Protein 1WTY (pdb70)

Secondary structure (DSSP, 8-state):
--HHHHHHHHHHHHSSPP-HHHHHHHHHHHHHHHHHHHHHHHHHHHHHT---SSHHHHHHHHHHHTSS---HHHH--HHHHHGGGTTSHHHHHHHHTTHHHHHHHHHHHHHHHT-/-HHHHHHHHHHHHHSPP-HHHHHHHHHHHHHHHHHHHHHHHHHHHHTT----SHHHHHHHHHHTTSS---GGGT--HHHHHGGGTTSHHHHHHHHTTHHHHHHHHHHHHHHT-/--HHHHHHHHHHHHHSPP-HHHHHHHHHHHHHHHHHHHHHHHHHHHTTT----SHHHHHHHHHHTTSS---GGGT--HHHHHGGGTTSHHHHHHHHHHHHHHHHHHHHHHHHH-/-HHHHHHHHHHHHHSPP-HHHHHHHHHHHHHHHHHHHHHHHHHHTTTT---SSHHHHHHHHHHTTSS---GGGT--HHHHHGGGTTSHHHHHHHHTTHHHHHHHHHHHHHHH-

Sequence (455 aa):
ASLARAVERLKAALERPKDEFIRDSAIQRFEFTFELAWKTLKTFLELQGLEARSPRAAIRGAFQVGLLPEDPFWLELELRNLTNHTYDEALAERIYAELPKALERFQELLRRLEESLARAVERLKAALERPKDEFIRDSAIQRFEFTFELAWKTLKTFLELQGLEARSPRAAIRGAFQVGLLPEDPFWLELELRNLTNHTYDEALAERIYAELPKALERFQELLRRLEASLARAVERLKAALERPKDEFIRDSAIQRFEFTFELAWKTLKTFLELQGLEARSPRAAIRGAFQVGLLPEDPFWLELELRNLTNHTYDEALAERIYAELPKALERFQELLRRLESLARAVERLKAALERPKDEFIRDSAIQRFEFTFELAWKTLKTFLELQGLEARSPRAAIRGAFQVGLLPEDPFWLELELRNLTNHTYDEALAERIYAELPKALERFQELLRRLE

B-factor: mean 41.4, std 10.3, range [21.18, 83.62]

Structure (mmCIF, N/CA/C/O backbone):
data_1WTY
#
_entry.id   1WTY
#
_cell.length_a   44.320
_cell.length_b   116.250
_cell.length_c   123.260
_cell.angle_alpha   90.00
_cell.angle_beta   90.00
_cell.angle_gamma   90.00
#
_symmetry.space_group_name_H-M   'P 21 21 21'
#
loop_
_entity.id
_entity.type
_entity.pdbx_description
1 polymer 'hypothetical protein TTHA0048'
2 water water
#
loop_
_atom_site.group_PDB
_atom_site.id
_atom_site.type_symbol
_atom_site.label_atom_id
_atom_site.label_alt_id
_atom_site.label_comp_id
_atom_site.label_asym_id
_atom_site.label_entity_id
_atom_site.label_seq_id
_atom_site.pdbx_PDB_ins_code
_atom_site.Cartn_x
_atom_site.Cartn_y
_atom_site.Cartn_z
_atom_site.occupancy
_atom_site.B_iso_or_equiv
_atom_site.auth_seq_id
_atom_site.auth_comp_id
_atom_site.auth_asym_id
_atom_site.auth_atom_id
_atom_site.pdbx_PDB_model_num
ATOM 1 N N . ALA A 1 2 ? 32.037 58.382 78.371 1.00 43.65 2 ALA A N 1
ATOM 2 C CA . ALA A 1 2 ? 32.654 57.485 79.389 1.00 43.76 2 ALA A CA 1
ATOM 3 C C . ALA A 1 2 ? 34.091 57.911 79.664 1.00 41.86 2 ALA A C 1
ATOM 4 O O . ALA A 1 2 ? 34.751 58.488 78.801 1.00 42.86 2 ALA A O 1
ATOM 6 N N . SER A 1 3 ? 34.569 57.623 80.868 1.00 39.20 3 SER A N 1
ATOM 7 C CA . SER A 1 3 ? 35.925 57.993 81.256 1.00 35.74 3 SER A CA 1
ATOM 8 C C . SER A 1 3 ? 36.930 56.882 80.979 1.00 32.97 3 SER A C 1
ATOM 9 O O . SER A 1 3 ? 36.818 55.784 81.532 1.00 30.20 3 SER A O 1
ATOM 12 N N . LEU A 1 4 ? 37.912 57.175 80.130 1.00 31.03 4 LEU A N 1
ATOM 13 C CA . LEU A 1 4 ? 38.955 56.208 79.801 1.00 30.91 4 LEU A CA 1
ATOM 14 C C . LEU A 1 4 ? 39.812 55.997 81.037 1.00 31.25 4 LEU A C 1
ATOM 15 O O . LEU A 1 4 ? 40.269 54.878 81.311 1.00 32.86 4 LEU A O 1
ATOM 20 N N . ALA A 1 5 ? 40.011 57.074 81.791 1.00 30.56 5 ALA A N 1
ATOM 21 C CA . ALA A 1 5 ? 40.809 57.020 83.014 1.00 29.85 5 ALA A CA 1
ATOM 22 C C . ALA A 1 5 ? 40.189 56.037 83.994 1.00 30.13 5 ALA A C 1
ATOM 23 O O . ALA A 1 5 ? 40.900 55.234 84.623 1.00 29.66 5 ALA A O 1
ATOM 25 N N . ARG A 1 6 ? 38.865 56.102 84.126 1.00 27.38 6 ARG A N 1
ATOM 26 C CA . ARG A 1 6 ? 38.153 55.204 85.024 1.00 28.01 6 ARG A CA 1
ATOM 27 C C . ARG A 1 6 ? 38.266 53.753 84.534 1.00 28.23 6 ARG A C 1
ATOM 28 O O . ARG A 1 6 ? 38.460 52.848 85.337 1.00 29.48 6 ARG A O 1
ATOM 36 N N . ALA A 1 7 ? 38.165 53.534 83.225 1.00 27.50 7 ALA A N 1
ATOM 37 C CA . ALA A 1 7 ? 38.283 52.177 82.687 1.00 29.20 7 ALA A CA 1
ATOM 38 C C . ALA A 1 7 ? 39.681 51.645 82.968 1.00 27.39 7 ALA A C 1
ATOM 39 O O . ALA A 1 7 ? 39.840 50.507 83.385 1.00 27.94 7 ALA A O 1
ATOM 41 N N . VAL A 1 8 ? 40.693 52.474 82.736 1.00 26.46 8 VAL A N 1
ATOM 42 C CA . VAL A 1 8 ? 42.071 52.073 83.000 1.00 25.87 8 VAL A CA 1
ATOM 43 C C . VAL A 1 8 ? 42.270 51.792 84.493 1.00 27.47 8 VAL A C 1
ATOM 44 O O . VAL A 1 8 ? 42.980 50.845 84.860 1.00 29.14 8 VAL A O 1
ATOM 48 N N . GLU A 1 9 ? 41.638 52.583 85.358 1.00 26.67 9 GLU A N 1
ATOM 49 C CA . GLU A 1 9 ? 41.778 52.357 86.800 1.00 28.73 9 GLU A CA 1
ATOM 50 C C . GLU A 1 9 ? 41.181 51.009 87.200 1.00 29.11 9 GLU A C 1
ATOM 51 O O . GLU A 1 9 ? 41.763 50.273 88.003 1.00 25.79 9 GLU A O 1
ATOM 57 N N . ARG A 1 10 ? 40.015 50.693 86.636 1.00 29.06 10 ARG A N 1
ATOM 58 C CA . ARG A 1 10 ? 39.358 49.428 86.917 1.00 28.93 10 ARG A CA 1
ATOM 59 C C . ARG A 1 10 ? 40.249 48.265 86.499 1.00 27.15 10 ARG A C 1
ATOM 60 O O . ARG A 1 10 ? 40.352 47.287 87.218 1.00 29.12 10 ARG A O 1
ATOM 68 N N . LEU A 1 11 ? 40.893 48.375 85.339 1.00 28.91 11 LEU A N 1
ATOM 69 C CA . LEU A 1 11 ? 41.793 47.325 84.858 1.00 28.34 11 LEU A CA 1
ATOM 70 C C . LEU A 1 11 ? 43.004 47.236 85.775 1.00 29.48 11 LEU A C 1
ATOM 71 O O . LEU A 1 11 ? 43.478 46.149 86.096 1.00 30.23 11 LEU A O 1
ATOM 76 N N . LYS A 1 12 ? 43.512 48.387 86.196 1.00 29.32 12 LYS A N 1
ATOM 77 C CA . LYS A 1 12 ? 44.658 48.410 87.099 1.00 29.65 12 LYS A CA 1
ATOM 78 C C . LYS A 1 12 ? 44.323 47.769 88.448 1.00 28.78 12 LYS A C 1
ATOM 79 O O . LYS A 1 12 ? 45.139 47.044 89.015 1.00 29.79 12 LYS A O 1
ATOM 85 N N . ALA A 1 13 ? 43.125 48.021 88.964 1.00 28.04 13 ALA A N 1
ATOM 86 C CA . ALA A 1 13 ? 42.745 47.441 90.252 1.00 28.66 13 ALA A CA 1
ATOM 87 C C . ALA A 1 13 ? 42.690 45.914 90.219 1.00 29.67 13 ALA A C 1
ATOM 88 O O . ALA A 1 13 ? 43.018 45.256 91.206 1.00 31.39 13 ALA A O 1
ATOM 90 N N . ALA A 1 14 ? 42.283 45.350 89.087 1.00 30.12 14 ALA A N 1
ATOM 91 C CA . ALA A 1 14 ? 42.190 43.898 88.951 1.00 31.24 14 ALA A CA 1
ATOM 92 C C . ALA A 1 14 ? 43.553 43.254 88.732 1.00 32.44 14 ALA A C 1
ATOM 93 O O . ALA A 1 14 ? 43.766 42.106 89.095 1.00 34.57 14 ALA A O 1
ATOM 95 N N . LEU A 1 15 ? 44.476 43.985 88.123 1.00 33.92 15 LEU A N 1
ATOM 96 C CA . LEU A 1 15 ? 45.805 43.440 87.889 1.00 35.61 15 LEU A CA 1
ATOM 97 C C . LEU A 1 15 ? 46.673 43.489 89.149 1.00 37.25 15 LEU A C 1
ATOM 98 O O . LEU A 1 15 ? 47.656 42.760 89.258 1.00 37.22 15 LEU A O 1
ATOM 103 N N . GLU A 1 16 ? 46.308 44.338 90.106 1.00 37.22 16 GLU A N 1
ATOM 104 C CA . GLU A 1 16 ? 47.076 44.427 91.338 1.00 38.61 16 GLU A CA 1
ATOM 105 C C . GLU A 1 16 ? 46.678 43.345 92.335 1.00 39.11 16 GLU A C 1
ATOM 106 O O . GLU A 1 16 ? 47.359 43.159 93.335 1.00 40.50 16 GLU A O 1
ATOM 112 N N . ARG A 1 17 ? 45.588 42.630 92.070 1.00 38.86 17 ARG A N 1
ATOM 113 C CA . ARG A 1 17 ? 45.129 41.612 93.008 1.00 37.39 17 ARG A CA 1
ATOM 114 C C . ARG A 1 17 ? 45.663 40.205 92.808 1.00 36.78 17 ARG A C 1
ATOM 115 O O . ARG A 1 17 ? 45.959 39.785 91.693 1.00 37.00 17 ARG A O 1
ATOM 123 N N . PRO A 1 18 ? 45.805 39.455 93.908 1.00 37.27 18 PRO A N 1
ATOM 124 C CA . PRO A 1 18 ? 46.313 38.086 93.799 1.00 37.22 18 PRO A CA 1
ATOM 125 C C . PRO A 1 18 ? 45.479 37.376 92.755 1.00 38.70 18 PRO A C 1
ATOM 126 O O . PRO A 1 18 ? 44.257 37.472 92.767 1.00 39.33 18 PRO A O 1
ATOM 130 N N . LYS A 1 19 ? 46.142 36.678 91.846 1.00 38.58 19 LYS A N 1
ATOM 131 C CA . LYS A 1 19 ? 45.449 35.980 90.789 1.00 40.29 19 LYS A CA 1
ATOM 132 C C . LYS A 1 19 ? 44.701 34.714 91.188 1.00 41.52 19 LYS A C 1
ATOM 133 O O . LYS A 1 19 ? 45.168 33.922 92.001 1.00 41.78 19 LYS A O 1
ATOM 139 N N . ASP A 1 20 ? 43.526 34.546 90.593 1.00 42.75 20 ASP A N 1
ATOM 140 C CA . ASP A 1 20 ? 42.696 33.358 90.765 1.00 42.37 20 ASP A CA 1
ATOM 141 C C . ASP A 1 20 ? 41.759 33.417 89.562 1.00 40.71 20 ASP A C 1
ATOM 142 O O . ASP A 1 20 ? 41.635 34.466 88.940 1.00 41.61 20 ASP A O 1
ATOM 147 N N . GLU A 1 21 ? 41.131 32.306 89.211 1.00 40.85 21 GLU A N 1
ATOM 148 C CA . GLU A 1 21 ? 40.252 32.268 88.048 1.00 40.23 21 GLU A CA 1
ATOM 149 C C . GLU A 1 21 ? 39.301 33.451 87.880 1.00 39.54 21 GLU A C 1
ATOM 150 O O . GLU A 1 21 ? 39.109 33.940 86.769 1.00 38.34 21 GLU A O 1
ATOM 156 N N . PHE A 1 22 ? 38.705 33.908 88.974 1.00 38.55 22 PHE A N 1
ATOM 157 C CA . PHE A 1 22 ? 37.765 35.014 88.896 1.00 38.87 22 PHE A CA 1
ATOM 158 C C . PHE A 1 22 ? 38.469 36.334 88.629 1.00 37.67 22 PHE A C 1
ATOM 159 O O . PHE A 1 22 ? 38.052 37.102 87.763 1.00 39.44 22 PHE A O 1
ATOM 167 N N . ILE A 1 23 ? 39.539 36.598 89.365 1.00 37.82 23 ILE A N 1
ATOM 168 C CA . ILE A 1 23 ? 40.300 37.827 89.173 1.00 37.54 23 ILE A CA 1
ATOM 169 C C . ILE A 1 23 ? 40.806 37.848 87.728 1.00 36.90 23 ILE A C 1
ATOM 170 O O . ILE A 1 23 ? 40.786 38.887 87.059 1.00 35.35 23 ILE A O 1
ATOM 175 N N . ARG A 1 24 ? 41.228 36.683 87.244 1.00 35.59 24 ARG A N 1
ATOM 176 C CA . ARG A 1 24 ? 41.737 36.557 85.884 1.00 34.83 24 ARG A CA 1
ATOM 177 C C . ARG A 1 24 ? 40.698 36.991 84.859 1.00 33.63 24 ARG A C 1
ATOM 178 O O . ARG A 1 24 ? 40.940 37.871 84.023 1.00 32.97 24 ARG A O 1
ATOM 186 N N . ASP A 1 25 ? 39.530 36.371 84.936 1.00 31.64 25 ASP A N 1
ATOM 187 C CA . ASP A 1 25 ? 38.476 36.670 83.990 1.00 31.78 25 ASP A CA 1
ATOM 188 C C . ASP A 1 25 ? 37.946 38.117 84.056 1.00 29.94 25 ASP A C 1
ATOM 189 O O . ASP A 1 25 ? 37.560 38.674 83.025 1.00 29.78 25 ASP A O 1
ATOM 194 N N . SER A 1 26 ? 37.935 38.741 85.235 1.00 29.61 26 SER A N 1
ATOM 195 C CA . SER A 1 26 ? 37.467 40.139 85.318 1.00 28.58 26 SER A CA 1
ATOM 196 C C . SER A 1 26 ? 38.533 41.098 84.754 1.00 29.08 26 SER A C 1
ATOM 197 O O . SER A 1 26 ? 38.214 42.208 84.300 1.00 31.14 26 SER A O 1
ATOM 200 N N . ALA A 1 27 ? 39.799 40.686 84.792 1.00 26.98 27 ALA A N 1
ATOM 201 C CA . ALA A 1 27 ? 40.859 41.520 84.239 1.00 26.65 27 ALA A CA 1
ATOM 202 C C . ALA A 1 27 ? 40.704 41.458 82.719 1.00 27.11 27 ALA A C 1
ATOM 203 O O . ALA A 1 27 ? 40.784 42.472 82.037 1.00 27.11 27 ALA A O 1
ATOM 205 N N . ILE A 1 28 ? 40.457 40.266 82.188 1.00 26.64 28 ILE A N 1
ATOM 206 C CA . ILE A 1 28 ? 40.242 40.122 80.749 1.00 26.67 28 ILE A CA 1
ATOM 207 C C . ILE A 1 28 ? 39.030 40.959 80.330 1.00 27.17 28 ILE A C 1
ATOM 208 O O . ILE A 1 28 ? 39.048 41.632 79.295 1.00 28.72 28 ILE A O 1
ATOM 213 N N . GLN A 1 29 ? 37.983 40.920 81.149 1.00 27.41 29 GLN A N 1
ATOM 214 C CA . GLN A 1 29 ? 36.747 41.649 80.886 1.00 25.59 29 GLN A CA 1
ATOM 215 C C . GLN A 1 29 ? 37.009 43.155 80.883 1.00 27.00 29 GLN A C 1
ATOM 216 O O . GLN A 1 29 ? 36.455 43.895 80.058 1.00 27.69 29 GLN A O 1
ATOM 222 N N . ARG A 1 30 ? 37.861 43.603 81.800 1.00 24.79 30 ARG A N 1
ATOM 223 C CA . ARG A 1 30 ? 38.199 45.018 81.888 1.00 25.27 30 ARG A CA 1
ATOM 224 C C . ARG A 1 30 ? 39.098 45.462 80.740 1.00 26.79 30 ARG A C 1
ATOM 225 O O . ARG A 1 30 ? 39.051 46.622 80.307 1.00 26.41 30 ARG A O 1
ATOM 233 N N . PHE A 1 31 ? 39.915 44.541 80.242 1.00 27.71 31 PHE A N 1
ATOM 234 C CA . PHE A 1 31 ? 40.771 44.843 79.109 1.00 29.50 31 PHE A CA 1
ATOM 235 C C . PHE A 1 31 ? 39.850 45.065 77.914 1.00 30.88 31 PHE A C 1
ATOM 236 O O . PHE A 1 31 ? 40.106 45.929 77.082 1.00 31.97 31 PHE A O 1
ATOM 244 N N . GLU A 1 32 ? 38.770 44.293 77.845 1.00 30.63 32 GLU A N 1
ATOM 245 C CA . GLU A 1 32 ? 37.823 44.417 76.744 1.00 31.60 32 GLU A CA 1
ATOM 246 C C . GLU A 1 32 ? 37.161 45.778 76.587 1.00 30.49 32 GLU A C 1
ATOM 247 O O . GLU A 1 32 ? 37.208 46.347 75.503 1.00 32.78 32 GLU A O 1
ATOM 253 N N . PHE A 1 33 ? 36.511 46.293 77.631 1.00 28.66 33 PHE A N 1
ATOM 254 C CA . PHE A 1 33 ? 35.862 47.590 77.482 1.00 28.54 33 PHE A CA 1
ATOM 255 C C . PHE A 1 33 ? 36.859 48.740 77.479 1.00 29.20 33 PHE A C 1
ATOM 256 O O . PHE A 1 33 ? 36.588 49.791 76.892 1.00 31.78 33 PHE A O 1
ATOM 264 N N . THR A 1 34 ? 38.014 48.552 78.113 1.00 27.75 34 THR A N 1
ATOM 265 C CA . THR A 1 34 ? 39.018 49.605 78.114 1.00 27.88 34 THR A CA 1
ATOM 266 C C . THR A 1 34 ? 39.569 49.752 76.693 1.00 30.05 34 THR A C 1
ATOM 267 O O . THR A 1 34 ? 39.713 50.875 76.199 1.00 30.87 34 THR A O 1
ATOM 271 N N . PHE A 1 35 ? 39.845 48.630 76.021 1.00 29.09 35 PHE A N 1
ATOM 272 C CA . PHE A 1 35 ? 40.341 48.689 74.645 1.00 29.82 35 PHE A CA 1
ATOM 273 C C . PHE A 1 35 ? 39.277 49.315 73.758 1.00 31.51 35 PHE A C 1
ATOM 274 O O . PHE A 1 35 ? 39.571 50.168 72.915 1.00 32.07 35 PHE A O 1
ATOM 282 N N . GLU A 1 36 ? 38.041 48.861 73.942 1.00 30.41 36 GLU A N 1
ATOM 283 C CA . GLU A 1 36 ? 36.901 49.367 73.183 1.00 32.25 36 GLU A CA 1
ATOM 284 C C . GLU A 1 36 ? 36.828 50.890 73.317 1.00 31.96 36 GLU A C 1
ATOM 285 O O . GLU A 1 36 ? 36.668 51.605 72.334 1.00 33.27 36 GLU A O 1
ATOM 291 N N . LEU A 1 37 ? 36.957 51.367 74.547 1.00 31.11 37 LEU A N 1
ATOM 292 C CA . LEU A 1 37 ? 36.903 52.787 74.854 1.00 32.33 37 LEU A CA 1
ATOM 293 C C . LEU A 1 37 ? 38.152 53.500 74.330 1.00 31.09 37 LEU A C 1
ATOM 294 O O . LEU A 1 37 ? 38.085 54.633 73.890 1.00 31.73 37 LEU A O 1
ATOM 299 N N . ALA A 1 38 ? 39.290 52.825 74.365 1.00 31.67 38 ALA A N 1
ATOM 300 C CA . ALA A 1 38 ? 40.534 53.416 73.880 1.00 31.38 38 ALA A CA 1
ATOM 301 C C . ALA A 1 38 ? 40.524 53.697 72.374 1.00 32.89 38 ALA A C 1
ATOM 302 O O . ALA A 1 38 ? 40.946 54.769 71.943 1.00 33.09 38 ALA A O 1
ATOM 304 N N . TRP A 1 39 ? 40.055 52.761 71.553 1.00 33.34 39 TRP A N 1
ATOM 305 C CA . TRP A 1 39 ? 40.073 53.056 70.127 1.00 33.48 39 TRP A CA 1
ATOM 306 C C . TRP A 1 39 ? 39.011 54.087 69.790 1.00 34.52 39 TRP A C 1
ATOM 307 O O . TRP A 1 39 ? 39.219 54.919 68.904 1.00 32.77 39 TRP A O 1
ATOM 318 N N . LYS A 1 40 ? 37.880 54.042 70.495 1.00 34.44 40 LYS A N 1
ATOM 319 C CA . LYS A 1 40 ? 36.825 55.024 70.258 1.00 36.79 40 LYS A CA 1
ATOM 320 C C . LYS A 1 40 ? 37.386 56.408 70.599 1.00 36.41 40 LYS A C 1
ATOM 321 O O . LYS A 1 40 ? 37.019 57.418 69.989 1.00 37.81 40 LYS A O 1
ATOM 327 N N . THR A 1 41 ? 38.280 56.447 71.581 1.00 34.49 41 THR A N 1
ATOM 328 C CA . THR A 1 41 ? 38.904 57.690 71.995 1.00 31.89 41 THR A CA 1
ATOM 329 C C . THR A 1 41 ? 39.904 58.148 70.924 1.00 32.41 41 THR A C 1
ATOM 330 O O . THR A 1 41 ? 40.069 59.346 70.685 1.00 30.50 41 THR A O 1
ATOM 334 N N . LEU A 1 42 ? 40.556 57.195 70.264 1.00 30.57 42 LEU A N 1
ATOM 335 C CA . LEU A 1 42 ? 41.511 57.539 69.218 1.00 32.34 42 LEU A CA 1
ATOM 336 C C . LEU A 1 42 ? 40.729 58.082 68.026 1.00 34.07 42 LEU A C 1
ATOM 337 O O . LEU A 1 42 ? 41.117 59.075 67.409 1.00 34.51 42 LEU A O 1
ATOM 342 N N . LYS A 1 43 ? 39.614 57.431 67.720 1.00 33.62 43 LYS A N 1
ATOM 343 C CA . LYS A 1 43 ? 38.764 57.848 66.613 1.00 34.86 43 LYS A CA 1
ATOM 344 C C . LYS A 1 43 ? 38.333 59.301 66.786 1.00 34.35 43 LYS A C 1
ATOM 345 O O . LYS A 1 43 ? 38.470 60.111 65.875 1.00 36.28 43 LYS A O 1
ATOM 351 N N . THR A 1 44 ? 37.815 59.633 67.959 1.00 34.80 44 THR A N 1
ATOM 352 C CA . THR A 1 44 ? 37.374 61.002 68.228 1.00 34.05 44 THR A CA 1
ATOM 353 C C . THR A 1 44 ? 38.515 62.001 68.057 1.00 32.13 44 THR A C 1
ATOM 354 O O . THR A 1 44 ? 38.330 63.076 67.485 1.00 34.15 44 THR A O 1
ATOM 358 N N . PHE A 1 45 ? 39.695 61.640 68.545 1.00 30.00 45 PHE A N 1
ATOM 359 C CA . PHE A 1 45 ? 40.856 62.510 68.437 1.00 29.09 45 PHE A CA 1
ATOM 360 C C . PHE A 1 45 ? 41.275 62.706 66.971 1.00 30.39 45 PHE A C 1
ATOM 361 O O . PHE A 1 45 ? 41.463 63.833 66.505 1.00 28.69 45 PHE A O 1
ATOM 369 N N . LEU A 1 46 ? 41.417 61.611 66.237 1.00 30.30 46 LEU A N 1
ATOM 370 C CA . LEU A 1 46 ? 41.814 61.714 64.843 1.00 33.00 46 LEU A CA 1
ATOM 371 C C . LEU A 1 46 ? 40.815 62.560 64.058 1.00 34.27 46 LEU A C 1
ATOM 372 O O . LEU A 1 46 ? 41.205 63.378 63.228 1.00 32.57 46 LEU A O 1
ATOM 377 N N . GLU A 1 47 ? 39.528 62.381 64.336 1.00 34.98 47 GLU A N 1
ATOM 378 C CA . GLU A 1 47 ? 38.511 63.153 63.634 1.00 36.82 47 GLU A CA 1
ATOM 379 C C . GLU A 1 47 ? 38.618 64.641 63.946 1.00 36.20 47 GLU A C 1
ATOM 380 O O . GLU A 1 47 ? 38.322 65.470 63.098 1.00 36.16 47 GLU A O 1
ATOM 386 N N . LEU A 1 48 ? 39.055 64.978 65.154 1.00 35.81 48 LEU A N 1
ATOM 387 C CA . LEU A 1 48 ? 39.227 66.378 65.522 1.00 35.42 48 LEU A CA 1
ATOM 388 C C . LEU A 1 48 ? 40.437 66.933 64.751 1.00 34.90 48 LEU A C 1
ATOM 389 O O . LEU A 1 48 ? 40.507 68.126 64.458 1.00 33.78 48 LEU A O 1
ATOM 394 N N . GLN A 1 49 ? 41.384 66.062 64.413 1.00 32.16 49 GLN A N 1
ATOM 395 C CA . GLN A 1 49 ? 42.568 66.492 63.667 1.00 33.46 49 GLN A CA 1
ATOM 396 C C . GLN A 1 49 ? 42.258 66.682 62.181 1.00 33.22 49 GLN A C 1
ATOM 397 O O . GLN A 1 49 ? 43.071 67.238 61.434 1.00 33.07 49 GLN A O 1
ATOM 403 N N . GLY A 1 50 ? 41.087 66.212 61.756 1.00 32.65 50 GLY A N 1
ATOM 404 C CA . GLY A 1 50 ? 40.712 66.324 60.360 1.00 32.33 50 GLY A CA 1
ATOM 405 C C . GLY A 1 50 ? 41.016 65.045 59.597 1.00 33.55 50 GLY A C 1
ATOM 406 O O . GLY A 1 50 ? 41.088 65.059 58.377 1.00 33.41 50 GLY A O 1
ATOM 407 N N . LEU A 1 51 ? 41.192 63.937 60.316 1.00 35.21 51 LEU A N 1
ATOM 408 C CA . LEU A 1 51 ? 41.481 62.636 59.697 1.00 37.60 51 LEU A CA 1
ATOM 409 C C . LEU A 1 51 ? 40.342 61.652 59.985 1.00 38.81 51 LEU A C 1
ATOM 410 O O . LEU A 1 51 ? 39.497 61.902 60.837 1.00 40.97 51 LEU A O 1
ATOM 415 N N . GLU A 1 52 ? 40.318 60.530 59.280 1.00 41.99 52 GLU A N 1
ATOM 416 C CA . GLU A 1 52 ? 39.260 59.544 59.481 1.00 45.05 52 GLU A CA 1
ATOM 417 C C . GLU A 1 52 ? 39.788 58.200 59.967 1.00 45.87 52 GLU A C 1
ATOM 418 O O . GLU A 1 52 ? 40.958 57.867 59.773 1.00 46.06 52 GLU A O 1
ATOM 424 N N . ALA A 1 53 ? 38.913 57.436 60.610 1.00 46.54 53 ALA A N 1
ATOM 425 C CA . ALA A 1 53 ? 39.264 56.119 61.129 1.00 47.79 53 ALA A CA 1
ATOM 426 C C . ALA A 1 53 ? 37.973 55.332 61.300 1.00 48.95 53 ALA A C 1
ATOM 427 O O . ALA A 1 53 ? 37.230 55.549 62.256 1.00 48.07 53 ALA A O 1
ATOM 429 N N . ARG A 1 54 ? 37.696 54.425 60.371 1.00 50.52 54 ARG A N 1
ATOM 430 C CA . ARG A 1 54 ? 36.470 53.647 60.460 1.00 52.25 54 ARG A CA 1
ATOM 431 C C . ARG A 1 54 ? 36.648 52.285 61.122 1.00 51.53 54 ARG A C 1
ATOM 432 O O . ARG A 1 54 ? 35.719 51.478 61.155 1.00 53.50 54 ARG A O 1
ATOM 440 N N . SER A 1 55 ? 37.836 52.033 61.659 1.00 49.33 55 SER A N 1
ATOM 441 C CA . SER A 1 55 ? 38.091 50.767 62.323 1.00 47.31 55 SER A CA 1
ATOM 442 C C . SER A 1 55 ? 39.184 50.902 63.369 1.00 45.60 55 SER A C 1
ATOM 443 O O . SER A 1 55 ? 40.049 51.770 63.272 1.00 46.02 55 SER A O 1
ATOM 446 N N . PRO A 1 56 ? 39.159 50.035 64.389 1.00 44.56 56 PRO A N 1
ATOM 447 C CA . PRO A 1 56 ? 40.184 50.098 65.434 1.00 43.36 56 PRO A CA 1
ATOM 448 C C . PRO A 1 56 ? 41.584 50.092 64.816 1.00 42.46 56 PRO A C 1
ATOM 449 O O . PRO A 1 56 ? 42.471 50.820 65.262 1.00 40.86 56 PRO A O 1
ATOM 453 N N . ARG A 1 57 ? 41.763 49.275 63.778 1.00 40.70 57 ARG A N 1
ATOM 454 C CA . ARG A 1 57 ? 43.045 49.169 63.079 1.00 39.86 57 ARG A CA 1
ATOM 455 C C . ARG A 1 57 ? 43.440 50.529 62.531 1.00 37.79 57 ARG A C 1
ATOM 456 O O . ARG A 1 57 ? 44.575 50.965 62.694 1.00 36.16 57 ARG A O 1
ATOM 464 N N . ALA A 1 58 ? 42.492 51.185 61.870 1.00 37.00 58 ALA A N 1
ATOM 465 C CA . ALA A 1 58 ? 42.729 52.495 61.287 1.00 36.58 58 ALA A CA 1
ATOM 466 C C . ALA A 1 58 ? 42.974 53.543 62.376 1.00 36.95 58 ALA A C 1
ATOM 467 O O . ALA A 1 58 ? 43.827 54.418 62.223 1.00 37.01 58 ALA A O 1
ATOM 469 N N . ALA A 1 59 ? 42.226 53.454 63.474 1.00 35.76 59 ALA A N 1
ATOM 470 C CA . ALA A 1 59 ? 42.392 54.406 64.569 1.00 34.90 59 ALA A CA 1
ATOM 471 C C . ALA A 1 59 ? 43.803 54.330 65.162 1.00 34.89 59 ALA A C 1
ATOM 472 O O . ALA A 1 59 ? 44.413 55.358 65.460 1.00 35.26 59 ALA A O 1
ATOM 474 N N . ILE A 1 60 ? 44.320 53.115 65.318 1.00 33.82 60 ILE A N 1
ATOM 475 C CA . ILE A 1 60 ? 45.655 52.913 65.877 1.00 35.64 60 ILE A CA 1
ATOM 476 C C . ILE A 1 60 ? 46.756 53.439 64.961 1.00 37.57 60 ILE A C 1
ATOM 477 O O . ILE A 1 60 ? 47.676 54.131 65.407 1.00 36.25 60 ILE A O 1
ATOM 482 N N . ARG A 1 61 ? 46.659 53.100 63.678 1.00 39.37 61 ARG A N 1
ATOM 483 C CA . ARG A 1 61 ? 47.642 53.537 62.694 1.00 39.95 61 ARG A CA 1
ATOM 484 C C . ARG A 1 61 ? 47.602 55.047 62.545 1.00 37.75 61 ARG A C 1
ATOM 485 O O . ARG A 1 61 ? 48.632 55.682 62.340 1.00 36.91 61 ARG A O 1
ATOM 493 N N . GLY A 1 62 ? 46.410 55.621 62.653 1.00 36.31 62 GLY A N 1
ATOM 494 C CA . GLY A 1 62 ? 46.296 57.062 62.556 1.00 35.09 62 GLY A CA 1
ATOM 495 C C . GLY A 1 62 ? 46.971 57.697 63.759 1.00 34.34 62 GLY A C 1
ATOM 496 O O . GLY A 1 62 ? 47.636 58.719 63.642 1.00 35.40 62 GLY A O 1
ATOM 497 N N . ALA A 1 63 ? 46.802 57.083 64.923 1.00 33.70 63 ALA A N 1
ATOM 498 C CA . ALA A 1 63 ? 47.396 57.598 66.148 1.00 33.53 63 ALA A CA 1
ATOM 499 C C . ALA A 1 63 ? 48.909 57.611 66.015 1.00 32.93 63 ALA A C 1
ATOM 500 O O . ALA A 1 63 ? 49.578 58.480 66.563 1.00 32.82 63 ALA A O 1
ATOM 502 N N . PHE A 1 64 ? 49.457 56.649 65.285 1.00 35.65 64 PHE A N 1
ATOM 503 C CA . PHE A 1 64 ? 50.901 56.619 65.084 1.00 37.00 64 PHE A CA 1
ATOM 504 C C . PHE A 1 64 ? 51.240 57.812 64.190 1.00 39.86 64 PHE A C 1
ATOM 505 O O . PHE A 1 64 ? 52.076 58.649 64.527 1.00 39.61 64 PHE A O 1
ATOM 513 N N . GLN A 1 65 ? 50.557 57.880 63.052 1.00 41.38 65 GLN A N 1
ATOM 514 C CA . GLN A 1 65 ? 50.754 58.944 62.078 1.00 42.72 65 GLN A CA 1
ATOM 515 C C . GLN A 1 65 ? 50.772 60.341 62.686 1.00 42.17 65 GLN A C 1
ATOM 516 O O . GLN A 1 65 ? 51.646 61.137 62.369 1.00 43.68 65 GLN A O 1
ATOM 522 N N . VAL A 1 66 ? 49.816 60.643 63.556 1.00 42.02 66 VAL A N 1
ATOM 523 C CA . VAL A 1 66 ? 49.749 61.967 64.162 1.00 41.96 66 VAL A CA 1
ATOM 524 C C . VAL A 1 66 ? 50.648 62.155 65.377 1.00 43.30 66 VAL A C 1
ATOM 525 O O . VAL A 1 66 ? 50.835 63.281 65.841 1.00 43.28 66 VAL A O 1
ATOM 529 N N . GLY A 1 67 ? 51.201 61.062 65.894 1.00 43.67 67 GLY A N 1
ATOM 530 C CA . GLY A 1 67 ? 52.080 61.160 67.046 1.00 45.08 67 GLY A CA 1
ATOM 531 C C . GLY A 1 67 ? 51.367 61.029 68.377 1.00 46.67 67 GLY A C 1
ATOM 532 O O . GLY A 1 67 ? 51.965 61.193 69.439 1.00 47.50 67 GLY A O 1
ATOM 533 N N . LEU A 1 68 ? 50.076 60.732 68.322 1.00 47.20 68 LEU A N 1
ATOM 534 C CA . LEU A 1 68 ? 49.289 60.573 69.528 1.00 47.88 68 LEU A CA 1
ATOM 535 C C . LEU A 1 68 ? 49.680 59.272 70.234 1.00 49.63 68 LEU A C 1
ATOM 536 O O . LEU A 1 68 ? 49.209 58.984 71.335 1.00 50.59 68 LEU A O 1
ATOM 541 N N . LEU A 1 69 ? 50.550 58.495 69.592 1.00 48.25 69 LEU A N 1
ATOM 542 C CA . LEU A 1 69 ? 51.035 57.224 70.138 1.00 47.62 69 LEU A CA 1
ATOM 543 C C . LEU A 1 69 ? 52.404 56.909 69.555 1.00 47.29 69 LEU A C 1
ATOM 544 O O . LEU A 1 69 ? 52.652 57.136 68.370 1.00 47.62 69 LEU A O 1
ATOM 549 N N . PRO A 1 70 ? 53.318 56.381 70.383 1.00 46.59 70 PRO A N 1
ATOM 550 C CA . PRO A 1 70 ? 54.651 56.053 69.874 1.00 45.11 70 PRO A CA 1
ATOM 551 C C . PRO A 1 70 ? 54.462 54.883 68.927 1.00 45.92 70 PRO A C 1
ATOM 552 O O . PRO A 1 70 ? 53.532 54.096 69.110 1.00 44.60 70 PRO A O 1
ATOM 556 N N . GLU A 1 71 ? 55.315 54.770 67.916 1.00 47.26 71 GLU A N 1
ATOM 557 C CA . GLU A 1 71 ? 55.220 53.651 66.986 1.00 49.14 71 GLU A CA 1
ATOM 558 C C . GLU A 1 71 ? 55.525 52.427 67.852 1.00 47.82 71 GLU A C 1
ATOM 559 O O . GLU A 1 71 ? 56.674 52.193 68.220 1.00 48.46 71 GLU A O 1
ATOM 565 N N . ASP A 1 72 ? 54.489 51.664 68.187 1.00 46.43 72 ASP A N 1
ATOM 566 C CA . ASP A 1 72 ? 54.623 50.493 69.054 1.00 43.20 72 ASP A CA 1
ATOM 567 C C . ASP A 1 72 ? 53.808 49.324 68.504 1.00 41.98 72 ASP A C 1
ATOM 568 O O . ASP A 1 72 ? 52.587 49.266 68.676 1.00 40.56 72 ASP A O 1
ATOM 573 N N . PRO A 1 73 ? 54.478 48.366 67.843 1.00 40.34 73 PRO A N 1
ATOM 574 C CA . PRO A 1 73 ? 53.757 47.219 67.288 1.00 38.88 73 PRO A CA 1
ATOM 575 C C . PRO A 1 73 ? 52.917 46.429 68.287 1.00 36.60 73 PRO A C 1
ATOM 576 O O . PRO A 1 73 ? 52.106 45.592 67.893 1.00 37.88 73 PRO A O 1
ATOM 580 N N . PHE A 1 74 ? 53.087 46.696 69.575 1.00 33.36 74 PHE A N 1
ATOM 581 C CA . PHE A 1 74 ? 52.306 45.964 70.557 1.00 34.50 74 PHE A CA 1
ATOM 582 C C . PHE A 1 74 ? 50.829 46.368 70.545 1.00 34.70 74 PHE A C 1
ATOM 583 O O . PHE A 1 74 ? 49.956 45.583 70.926 1.00 34.98 74 PHE A O 1
ATOM 591 N N . TRP A 1 75 ? 50.537 47.590 70.116 1.00 33.99 75 TRP A N 1
ATOM 592 C CA . TRP A 1 75 ? 49.150 48.015 70.064 1.00 34.21 75 TRP A CA 1
ATOM 593 C C . TRP A 1 75 ? 48.377 47.149 69.084 1.00 35.19 75 TRP A C 1
ATOM 594 O O . TRP A 1 75 ? 47.222 46.786 69.334 1.00 34.85 75 TRP A O 1
ATOM 605 N N . LEU A 1 76 ? 49.013 46.822 67.965 1.00 34.44 76 LEU A N 1
ATOM 606 C CA . LEU A 1 76 ? 48.362 46.002 66.958 1.00 35.99 76 LEU A CA 1
ATOM 607 C C . LEU A 1 76 ? 48.076 44.623 67.532 1.00 36.57 76 LEU A C 1
ATOM 608 O O . LEU A 1 76 ? 47.037 44.036 67.238 1.00 37.39 76 LEU A O 1
ATOM 613 N N . GLU A 1 77 ? 48.986 44.114 68.363 1.00 37.98 77 GLU A N 1
ATOM 614 C CA . GLU A 1 77 ? 48.783 42.809 69.003 1.00 39.71 77 GLU A CA 1
ATOM 615 C C . GLU A 1 77 ? 47.597 42.899 69.973 1.00 37.44 77 GLU A C 1
ATOM 616 O O . GLU A 1 77 ? 46.832 41.947 70.122 1.00 37.52 77 GLU A O 1
ATOM 630 N N . LEU A 1 79 ? 44.994 44.673 69.652 1.00 35.17 79 LEU A N 1
ATOM 631 C CA . LEU A 1 79 ? 43.795 44.599 68.840 1.00 35.91 79 LEU A CA 1
ATOM 632 C C . LEU A 1 79 ? 43.452 43.133 68.610 1.00 38.57 79 LEU A C 1
ATOM 633 O O . LEU A 1 79 ? 42.282 42.747 68.630 1.00 38.52 79 LEU A O 1
ATOM 638 N N . GLU A 1 80 ? 44.484 42.318 68.408 1.00 40.73 80 GLU A N 1
ATOM 639 C CA . GLU A 1 80 ? 44.300 40.895 68.172 1.00 43.01 80 GLU A CA 1
ATOM 640 C C . GLU A 1 80 ? 43.843 40.202 69.449 1.00 41.77 80 GLU A C 1
ATOM 641 O O . GLU A 1 80 ? 42.975 39.332 69.408 1.00 40.91 80 GLU A O 1
ATOM 647 N N . LEU A 1 81 ? 44.406 40.597 70.586 1.00 40.71 81 LEU A N 1
ATOM 648 C CA . LEU A 1 81 ? 44.011 39.992 71.856 1.00 39.85 81 LEU A CA 1
ATOM 649 C C . LEU A 1 81 ? 42.540 40.297 72.132 1.00 39.55 81 LEU A C 1
ATOM 650 O O . LEU A 1 81 ? 41.805 39.454 72.644 1.00 36.88 81 LEU A O 1
ATOM 655 N N . ARG A 1 82 ? 42.124 41.512 71.782 1.00 41.02 82 ARG A N 1
ATOM 656 C CA . ARG A 1 82 ? 40.749 41.955 71.971 1.00 41.70 82 ARG A CA 1
ATOM 657 C C . ARG A 1 82 ? 39.793 41.003 71.244 1.00 42.70 82 ARG A C 1
ATOM 658 O O . ARG A 1 82 ? 38.768 40.594 71.789 1.00 41.85 82 ARG A O 1
ATOM 666 N N . ASN A 1 83 ? 40.131 40.658 70.005 1.00 42.39 83 ASN A N 1
ATOM 667 C CA . ASN A 1 83 ? 39.307 39.751 69.206 1.00 42.95 83 ASN A CA 1
ATOM 668 C C . ASN A 1 83 ? 39.268 38.330 69.778 1.00 42.09 83 ASN A C 1
ATOM 669 O O . ASN A 1 83 ? 38.289 37.611 69.596 1.00 42.12 83 ASN A O 1
ATOM 674 N N . LEU A 1 84 ? 40.333 37.941 70.473 1.00 42.47 84 LEU A N 1
ATOM 675 C CA . LEU A 1 84 ? 40.438 36.609 71.062 1.00 43.28 84 LEU A CA 1
ATOM 676 C C . LEU A 1 84 ? 39.620 36.409 72.335 1.00 43.23 84 LEU A C 1
ATOM 677 O O . LEU A 1 84 ? 39.208 35.289 72.640 1.00 43.88 84 LEU A O 1
ATOM 682 N N . THR A 1 85 ? 39.389 37.487 73.077 1.00 43.27 85 THR A N 1
ATOM 683 C CA . THR A 1 85 ? 38.634 37.401 74.328 1.00 43.99 85 THR A CA 1
ATOM 684 C C . THR A 1 85 ? 37.293 36.712 74.144 1.00 45.47 85 THR A C 1
ATOM 685 O O . THR A 1 85 ? 36.745 36.143 75.085 1.00 45.83 85 THR A O 1
ATOM 689 N N . ASN A 1 86 ? 36.770 36.763 72.926 1.00 48.17 86 ASN A N 1
ATOM 690 C CA . ASN A 1 86 ? 35.484 36.158 72.630 1.00 50.59 86 ASN A CA 1
ATOM 691 C C . ASN A 1 86 ? 35.515 34.640 72.623 1.00 50.29 86 ASN A C 1
ATOM 692 O O . ASN A 1 86 ? 34.469 33.998 72.658 1.00 51.21 86 ASN A O 1
ATOM 697 N N . HIS A 1 87 ? 36.712 34.066 72.576 1.00 50.90 87 HIS A N 1
ATOM 698 C CA . HIS A 1 87 ? 36.864 32.613 72.557 1.00 51.15 87 HIS A CA 1
ATOM 699 C C . HIS A 1 87 ? 37.520 32.075 73.821 1.00 50.16 87 HIS A C 1
ATOM 700 O O . HIS A 1 87 ? 38.156 31.022 73.784 1.00 51.06 87 HIS A O 1
ATOM 707 N N . THR A 1 88 ? 37.365 32.788 74.933 1.00 48.97 88 THR A N 1
ATOM 708 C CA . THR A 1 88 ? 37.978 32.372 76.188 1.00 48.04 88 THR A CA 1
ATOM 709 C C . THR A 1 88 ? 37.361 31.170 76.889 1.00 48.60 88 THR A C 1
ATOM 710 O O . THR A 1 88 ? 37.727 30.874 78.024 1.00 47.58 88 THR A O 1
ATOM 714 N N . TYR A 1 89 ? 36.428 30.474 76.245 1.00 48.52 89 TYR A N 1
ATOM 715 C CA . TYR A 1 89 ? 35.876 29.285 76.888 1.00 49.72 89 TYR A CA 1
ATOM 716 C C . TYR A 1 89 ? 37.048 28.312 76.983 1.00 49.95 89 TYR A C 1
ATOM 717 O O . TYR A 1 89 ? 37.006 27.313 77.694 1.00 49.41 89 TYR A O 1
ATOM 726 N N . ASP A 1 90 ? 38.104 28.646 76.250 1.00 51.57 90 ASP A N 1
ATOM 727 C CA . ASP A 1 90 ? 39.344 27.886 76.217 1.00 51.69 90 ASP A CA 1
ATOM 728 C C . ASP A 1 90 ? 40.270 28.555 77.239 1.00 51.64 90 ASP A C 1
ATOM 729 O O . ASP A 1 90 ? 40.931 29.540 76.928 1.00 52.00 90 ASP A O 1
ATOM 734 N N . GLU A 1 91 ? 40.303 28.023 78.458 1.00 51.77 91 GLU A N 1
ATOM 735 C CA . GLU A 1 91 ? 41.128 28.589 79.522 1.00 52.17 91 GLU A CA 1
ATOM 736 C C . GLU A 1 91 ? 42.602 28.785 79.195 1.00 50.64 91 GLU A C 1
ATOM 737 O O . GLU A 1 91 ? 43.245 29.675 79.748 1.00 51.71 91 GLU A O 1
ATOM 743 N N . ALA A 1 92 ? 43.146 27.965 78.306 1.00 48.34 92 ALA A N 1
ATOM 744 C CA . ALA A 1 92 ? 44.550 28.112 77.941 1.00 46.60 92 ALA A CA 1
ATOM 745 C C . ALA A 1 92 ? 44.718 29.463 77.267 1.00 45.35 92 ALA A C 1
ATOM 746 O O . ALA A 1 92 ? 45.731 30.137 77.447 1.00 44.18 92 ALA A O 1
ATOM 748 N N . LEU A 1 93 ? 43.716 29.843 76.480 1.00 44.08 93 LEU A N 1
ATOM 749 C CA . LEU A 1 93 ? 43.729 31.121 75.783 1.00 42.80 93 LEU A CA 1
ATOM 750 C C . LEU A 1 93 ? 43.518 32.252 76.772 1.00 41.58 93 LEU A C 1
ATOM 751 O O . LEU A 1 93 ? 44.079 33.335 76.609 1.00 42.16 93 LEU A O 1
ATOM 756 N N . ALA A 1 94 ? 42.697 32.003 77.788 1.00 40.85 94 ALA A N 1
ATOM 757 C CA . ALA A 1 94 ? 42.421 33.013 78.805 1.00 40.75 94 ALA A CA 1
ATOM 758 C C . ALA A 1 94 ? 43.683 33.285 79.609 1.00 40.65 94 ALA A C 1
ATOM 759 O O . ALA A 1 94 ? 43.928 34.419 80.019 1.00 39.54 94 ALA A O 1
ATOM 761 N N . GLU A 1 95 ? 44.484 32.245 79.832 1.00 40.85 95 GLU A N 1
ATOM 762 C CA . GLU A 1 95 ? 45.734 32.402 80.567 1.00 41.38 95 GLU A CA 1
ATOM 763 C C . GLU A 1 95 ? 46.732 33.154 79.697 1.00 41.80 95 GLU A C 1
ATOM 764 O O . GLU A 1 95 ? 47.523 33.949 80.197 1.00 42.53 95 GLU A O 1
ATOM 770 N N . ARG A 1 96 ? 46.686 32.918 78.390 1.00 42.41 96 ARG A N 1
ATOM 771 C CA . ARG A 1 96 ? 47.601 33.599 77.481 1.00 44.86 96 ARG A CA 1
ATOM 772 C C . ARG A 1 96 ? 47.263 35.085 77.356 1.00 43.85 96 ARG A C 1
ATOM 773 O O . ARG A 1 96 ? 48.160 35.922 77.217 1.00 45.34 96 ARG A O 1
ATOM 781 N N . ILE A 1 97 ? 45.975 35.415 77.403 1.00 41.03 97 ILE A N 1
ATOM 782 C CA . ILE A 1 97 ? 45.554 36.812 77.310 1.00 37.64 97 ILE A CA 1
ATOM 783 C C . ILE A 1 97 ? 45.918 37.544 78.591 1.00 35.26 97 ILE A C 1
ATOM 784 O O . ILE A 1 97 ? 46.507 38.615 78.553 1.00 37.20 97 ILE A O 1
ATOM 789 N N . TYR A 1 98 ? 45.566 36.955 79.725 1.00 34.25 98 TYR A N 1
ATOM 790 C CA . TYR A 1 98 ? 45.854 37.547 81.015 1.00 34.25 98 TYR A CA 1
ATOM 791 C C . TYR A 1 98 ? 47.327 37.919 81.184 1.00 35.45 98 TYR A C 1
ATOM 792 O O . TYR A 1 98 ? 47.643 38.980 81.712 1.00 37.13 98 TYR A O 1
ATOM 801 N N . ALA A 1 99 ? 48.231 37.060 80.730 1.00 34.87 99 ALA A N 1
ATOM 802 C CA . ALA A 1 99 ? 49.660 37.343 80.865 1.00 32.46 99 ALA A CA 1
ATOM 803 C C . ALA A 1 99 ? 50.140 38.543 80.051 1.00 30.91 99 ALA A C 1
ATOM 804 O O . ALA A 1 99 ? 51.258 39.013 80.245 1.00 29.91 99 ALA A O 1
ATOM 806 N N . GLU A 1 100 ? 49.312 39.027 79.132 1.00 31.36 100 GLU A N 1
ATOM 807 C CA . GLU A 1 100 ? 49.682 40.178 78.301 1.00 32.99 100 GLU A CA 1
ATOM 808 C C . GLU A 1 100 ? 49.072 41.479 78.821 1.00 32.22 100 GLU A C 1
ATOM 809 O O . GLU A 1 100 ? 49.390 42.561 78.322 1.00 30.86 100 GLU A O 1
ATOM 815 N N . LEU A 1 101 ? 48.201 41.387 79.820 1.00 30.81 101 LEU A N 1
ATOM 816 C CA . LEU A 1 101 ? 47.544 42.592 80.307 1.00 32.43 101 LEU A CA 1
ATOM 817 C C . LEU A 1 101 ? 48.434 43.623 80.985 1.00 32.58 101 LEU A C 1
ATOM 818 O O . LEU A 1 101 ? 48.232 44.825 80.801 1.00 33.79 101 LEU A O 1
ATOM 823 N N . PRO A 1 102 ? 49.430 43.181 81.772 1.00 32.00 102 PRO A N 1
ATOM 824 C CA . PRO A 1 102 ? 50.247 44.224 82.392 1.00 33.49 102 PRO A CA 1
ATOM 825 C C . PRO A 1 102 ? 50.820 45.119 81.298 1.00 34.97 102 PRO A C 1
ATOM 826 O O . PRO A 1 102 ? 50.866 46.345 81.446 1.00 34.85 102 PRO A O 1
ATOM 830 N N . LYS A 1 103 ? 51.222 44.502 80.188 1.00 35.61 103 LYS A N 1
ATOM 831 C CA . LYS A 1 103 ? 51.767 45.249 79.061 1.00 36.67 103 LYS A CA 1
ATOM 832 C C . LYS A 1 103 ? 50.683 46.142 78.462 1.00 35.15 103 LYS A C 1
ATOM 833 O O . LYS A 1 103 ? 50.934 47.304 78.137 1.00 35.07 103 LYS A O 1
ATOM 839 N N . ALA A 1 104 ? 49.475 45.604 78.329 1.00 32.74 104 ALA A N 1
ATOM 840 C CA . ALA A 1 104 ? 48.361 46.372 77.785 1.00 32.37 104 ALA A CA 1
ATOM 841 C C . ALA A 1 104 ? 48.092 47.603 78.650 1.00 32.32 104 ALA A C 1
ATOM 842 O O . ALA A 1 104 ? 47.860 48.694 78.128 1.00 31.50 104 ALA A O 1
ATOM 844 N N . LEU A 1 105 ? 48.124 47.425 79.972 1.00 32.36 105 LEU A N 1
ATOM 845 C CA . LEU A 1 105 ? 47.883 48.530 80.911 1.00 32.92 105 LEU A CA 1
ATOM 846 C C . LEU A 1 105 ? 48.873 49.673 80.672 1.00 33.37 105 LEU A C 1
ATOM 847 O O . LEU A 1 105 ? 48.496 50.851 80.685 1.00 32.85 105 LEU A O 1
ATOM 852 N N . GLU A 1 106 ? 50.144 49.324 80.473 1.00 33.85 106 GLU A N 1
ATOM 853 C CA . GLU A 1 106 ? 51.177 50.330 80.234 1.00 35.68 106 GLU A CA 1
ATOM 854 C C . GLU A 1 106 ? 50.820 51.170 79.026 1.00 33.95 106 GLU A C 1
ATOM 855 O O . GLU A 1 106 ? 51.010 52.384 79.033 1.00 34.66 106 GLU A O 1
ATOM 861 N N . ARG A 1 107 ? 50.311 50.526 77.980 1.00 32.50 107 ARG A N 1
ATOM 862 C CA . ARG A 1 107 ? 49.941 51.258 76.784 1.00 30.20 107 ARG A CA 1
ATOM 863 C C . ARG A 1 107 ? 48.771 52.187 77.049 1.00 29.93 107 ARG A C 1
ATOM 864 O O . ARG A 1 107 ? 48.771 53.344 76.592 1.00 29.92 107 ARG A O 1
ATOM 872 N N . PHE A 1 108 ? 47.776 51.707 77.789 1.00 27.72 108 PHE A N 1
ATOM 873 C CA . PHE A 1 108 ? 46.624 52.557 78.091 1.00 28.15 108 PHE A CA 1
ATOM 874 C C . PHE A 1 108 ? 47.089 53.760 78.894 1.00 27.41 108 PHE A C 1
ATOM 875 O O . PHE A 1 108 ? 46.709 54.889 78.595 1.00 32.28 108 PHE A O 1
ATOM 883 N N . GLN A 1 109 ? 47.914 53.529 79.908 1.00 26.81 109 GLN A N 1
ATOM 884 C CA . GLN A 1 109 ? 48.414 54.636 80.729 1.00 30.84 109 GLN A CA 1
ATOM 885 C C . GLN A 1 109 ? 49.183 55.677 79.909 1.00 31.61 109 GLN A C 1
ATOM 886 O O . GLN A 1 109 ? 49.034 56.885 80.121 1.00 31.65 109 GLN A O 1
ATOM 892 N N . GLU A 1 110 ? 50.000 55.212 78.971 1.00 32.87 110 GLU A N 1
ATOM 893 C CA . GLU A 1 110 ? 50.744 56.118 78.104 1.00 34.30 110 GLU A CA 1
ATOM 894 C C . GLU A 1 110 ? 49.762 56.920 77.231 1.00 34.53 110 GLU A C 1
ATOM 895 O O . GLU A 1 110 ? 49.958 58.116 76.987 1.00 33.82 110 GLU A O 1
ATOM 901 N N . LEU A 1 111 ? 48.701 56.269 76.762 1.00 32.76 111 LEU A N 1
ATOM 902 C CA . LEU A 1 111 ? 47.720 56.968 75.940 1.00 33.51 111 LEU A CA 1
ATOM 903 C C . LEU A 1 111 ? 47.068 58.086 76.762 1.00 34.04 111 LEU A C 1
ATOM 904 O O . LEU A 1 111 ? 46.889 59.198 76.268 1.00 31.93 111 LEU A O 1
ATOM 909 N N . LEU A 1 112 ? 46.724 57.785 78.014 1.00 33.58 112 LEU A N 1
ATOM 910 C CA . LEU A 1 112 ? 46.120 58.775 78.903 1.00 36.03 112 LEU A CA 1
ATOM 911 C C . LEU A 1 112 ? 47.027 59.997 79.065 1.00 36.56 112 LEU A C 1
ATOM 912 O O . LEU A 1 112 ? 46.560 61.126 79.035 1.00 35.35 112 LEU A O 1
ATOM 917 N N . ARG A 1 113 ? 48.322 59.761 79.249 1.00 39.13 113 ARG A N 1
ATOM 918 C CA . ARG A 1 113 ? 49.288 60.849 79.397 1.00 42.16 113 ARG A CA 1
ATOM 919 C C . ARG A 1 113 ? 49.323 61.709 78.146 1.00 42.97 113 ARG A C 1
ATOM 920 O O . ARG A 1 113 ? 49.254 62.934 78.226 1.00 42.32 113 ARG A O 1
ATOM 928 N N . ARG A 1 114 ? 49.449 61.057 76.993 1.00 43.83 114 ARG A N 1
ATOM 929 C CA . ARG A 1 114 ? 49.497 61.748 75.710 1.00 45.75 114 ARG A CA 1
ATOM 930 C C . ARG A 1 114 ? 48.239 62.567 75.430 1.00 46.53 114 ARG A C 1
ATOM 931 O O . ARG A 1 114 ? 48.313 63.669 74.895 1.00 47.29 114 ARG A O 1
ATOM 939 N N . LEU A 1 115 ? 47.081 62.023 75.777 1.00 48.14 115 LEU A N 1
ATOM 940 C CA . LEU A 1 115 ? 45.818 62.707 75.516 1.00 50.47 115 LEU A CA 1
ATOM 941 C C . LEU A 1 115 ? 45.618 64.046 76.206 1.00 53.52 115 LEU A C 1
ATOM 942 O O . LEU A 1 115 ? 44.853 64.874 75.723 1.00 53.37 115 LEU A O 1
ATOM 947 N N . GLU A 1 116 ? 46.285 64.270 77.331 1.00 57.83 116 GLU A N 1
ATOM 948 C CA . GLU A 1 116 ? 46.127 65.542 78.023 1.00 62.94 116 GLU A CA 1
ATOM 949 C C . GLU A 1 116 ? 47.364 66.420 77.911 1.00 64.03 116 GLU A C 1
ATOM 950 O O . GLU A 1 116 ? 47.983 66.774 78.910 1.00 65.50 116 GLU A O 1
ATOM 956 N N . GLU A 1 117 ? 47.706 66.763 76.673 1.00 65.42 117 GLU A N 1
ATOM 957 C CA . GLU A 1 117 ? 48.852 67.609 76.364 1.00 67.39 117 GLU A CA 1
ATOM 958 C C . GLU A 1 117 ? 48.484 68.619 75.276 1.00 68.44 117 GLU A C 1
ATOM 959 O O . GLU A 1 117 ? 49.246 68.720 74.290 1.00 69.43 117 GLU A O 1
ATOM 965 N N . SER B 1 3 ? 17.655 58.667 55.769 1.00 41.04 3 SER B N 1
ATOM 966 C CA . SER B 1 3 ? 16.996 57.573 54.994 1.00 39.22 3 SER B CA 1
ATOM 967 C C . SER B 1 3 ? 17.853 57.093 53.835 1.00 38.73 3 SER B C 1
ATOM 968 O O . SER B 1 3 ? 18.240 57.883 52.977 1.00 37.97 3 SER B O 1
ATOM 971 N N . LEU B 1 4 ? 18.140 55.796 53.808 1.00 36.98 4 LEU B N 1
ATOM 972 C CA . LEU B 1 4 ? 18.942 55.223 52.741 1.00 38.04 4 LEU B CA 1
ATOM 973 C C . LEU B 1 4 ? 18.163 55.277 51.430 1.00 39.76 4 LEU B C 1
ATOM 974 O O . LEU B 1 4 ? 18.743 55.429 50.356 1.00 40.43 4 LEU B O 1
ATOM 979 N N . ALA B 1 5 ? 16.843 55.149 51.522 1.00 39.96 5 ALA B N 1
ATOM 980 C CA . ALA B 1 5 ? 16.003 55.178 50.336 1.00 39.14 5 ALA B CA 1
ATOM 981 C C . ALA B 1 5 ? 16.109 56.531 49.645 1.00 37.89 5 ALA B C 1
ATOM 982 O O . ALA B 1 5 ? 16.305 56.601 48.434 1.00 37.29 5 ALA B O 1
ATOM 984 N N . ARG B 1 6 ? 15.982 57.604 50.417 1.00 38.09 6 ARG B N 1
ATOM 985 C CA . ARG B 1 6 ? 16.074 58.946 49.860 1.00 38.98 6 ARG B CA 1
ATOM 986 C C . ARG B 1 6 ? 17.482 59.235 49.324 1.00 39.89 6 ARG B C 1
ATOM 987 O O . ARG B 1 6 ? 17.651 60.020 48.391 1.00 41.89 6 ARG B O 1
ATOM 995 N N . ALA B 1 7 ? 18.489 58.599 49.912 1.00 37.83 7 ALA B N 1
ATOM 996 C CA . ALA B 1 7 ? 19.861 58.786 49.458 1.00 36.67 7 ALA B CA 1
ATOM 997 C C . ALA B 1 7 ? 19.980 58.173 48.062 1.00 35.89 7 ALA B C 1
ATOM 998 O O . ALA B 1 7 ? 20.414 58.817 47.109 1.00 32.65 7 ALA B O 1
ATOM 1000 N N . VAL B 1 8 ? 19.584 56.913 47.958 1.00 34.52 8 VAL B N 1
ATOM 1001 C CA . VAL B 1 8 ? 19.627 56.212 46.698 1.00 35.24 8 VAL B CA 1
ATOM 1002 C C . VAL B 1 8 ? 18.823 56.985 45.663 1.00 36.52 8 VAL B C 1
ATOM 1003 O O . VAL B 1 8 ? 19.192 57.036 44.493 1.00 36.73 8 VAL B O 1
ATOM 1007 N N . GLU B 1 9 ? 17.736 57.607 46.104 1.00 37.88 9 GLU B N 1
ATOM 1008 C CA . GLU B 1 9 ? 16.892 58.377 45.206 1.00 39.01 9 GLU B CA 1
ATOM 1009 C C . GLU B 1 9 ? 17.669 59.538 44.589 1.00 39.19 9 GLU B C 1
ATOM 1010 O O . GLU B 1 9 ? 17.541 59.808 43.394 1.00 38.05 9 GLU B O 1
ATOM 1016 N N . ARG B 1 10 ? 18.475 60.217 45.406 1.00 37.70 10 ARG B N 1
ATOM 1017 C CA . ARG B 1 10 ? 19.277 61.350 44.943 1.00 35.34 10 ARG B CA 1
ATOM 1018 C C . ARG B 1 10 ? 20.385 60.889 43.995 1.00 33.57 10 ARG B C 1
ATOM 1019 O O . ARG B 1 10 ? 20.688 61.564 43.017 1.00 32.88 10 ARG B O 1
ATOM 1027 N N . LEU B 1 11 ? 20.986 59.738 44.285 1.00 32.67 11 LEU B N 1
ATOM 1028 C CA . LEU B 1 11 ? 22.027 59.208 43.427 1.00 31.30 11 LEU B CA 1
ATOM 1029 C C . LEU B 1 11 ? 21.431 58.873 42.057 1.00 34.46 11 LEU B C 1
ATOM 1030 O O . LEU B 1 11 ? 22.073 59.103 41.023 1.00 35.16 11 LEU B O 1
ATOM 1035 N N . LYS B 1 12 ? 20.205 58.345 42.038 1.00 33.84 12 LYS B N 1
ATOM 1036 C CA . LYS B 1 12 ? 19.582 58.005 40.769 1.00 34.86 12 LYS B CA 1
ATOM 1037 C C . LYS B 1 12 ? 19.265 59.274 39.982 1.00 33.99 12 LYS B C 1
ATOM 1038 O O . LYS B 1 12 ? 19.523 59.343 38.781 1.00 35.65 12 LYS B O 1
ATOM 1044 N N . ALA B 1 13 ? 18.724 60.283 40.651 1.00 30.82 13 ALA B N 1
ATOM 1045 C CA . ALA B 1 13 ? 18.386 61.528 39.969 1.00 32.91 13 ALA B CA 1
ATOM 1046 C C . ALA B 1 13 ? 19.587 62.117 39.218 1.00 34.68 13 ALA B C 1
ATOM 1047 O O . ALA B 1 13 ? 19.440 62.684 38.129 1.00 34.77 13 ALA B O 1
ATOM 1049 N N . ALA B 1 14 ? 20.775 61.975 39.798 1.00 34.81 14 ALA B N 1
ATOM 1050 C CA . ALA B 1 14 ? 21.979 62.506 39.178 1.00 34.88 14 ALA B CA 1
ATOM 1051 C C . ALA B 1 14 ? 22.448 61.680 37.979 1.00 34.29 14 ALA B C 1
ATOM 1052 O O . ALA B 1 14 ? 22.893 62.231 36.982 1.00 34.71 14 ALA B O 1
ATOM 1054 N N . LEU B 1 15 ? 22.347 60.360 38.078 1.00 33.46 15 LEU B N 1
ATOM 1055 C CA . LEU B 1 15 ? 22.793 59.487 37.004 1.00 33.59 15 LEU B CA 1
ATOM 1056 C C . LEU B 1 15 ? 21.837 59.446 35.814 1.00 35.40 15 LEU B C 1
ATOM 1057 O O . LEU B 1 15 ? 22.148 58.844 34.785 1.00 34.58 15 LEU B O 1
ATOM 1062 N N . GLU B 1 16 ? 20.679 60.081 35.945 1.00 35.69 16 GLU B N 1
ATOM 1063 C CA . GLU B 1 16 ? 19.731 60.093 34.843 1.00 38.47 16 GLU B CA 1
ATOM 1064 C C . GLU B 1 16 ? 19.961 61.346 34.012 1.00 37.69 16 GLU B C 1
ATOM 1065 O O . GLU B 1 16 ? 19.554 61.418 32.861 1.00 39.34 16 GLU B O 1
ATOM 1071 N N . ARG B 1 17 ? 20.629 62.330 34.603 1.00 36.90 17 ARG B N 1
ATOM 1072 C CA . ARG B 1 17 ? 20.920 63.581 33.914 1.00 35.50 17 ARG B CA 1
ATOM 1073 C C . ARG B 1 17 ? 22.037 63.394 32.883 1.00 34.32 17 ARG B C 1
ATOM 1074 O O . ARG B 1 17 ? 22.919 62.561 33.058 1.00 32.63 17 ARG B O 1
ATOM 1082 N N . PRO B 1 18 ? 21.996 64.155 31.779 1.00 34.02 18 PRO B N 1
ATOM 1083 C CA . PRO B 1 18 ? 23.058 64.003 30.779 1.00 35.13 18 PRO B CA 1
ATOM 1084 C C . PRO B 1 18 ? 24.399 64.309 31.444 1.00 35.53 18 PRO B C 1
ATOM 1085 O O . PRO B 1 18 ? 24.482 65.182 32.296 1.00 37.79 18 PRO B O 1
ATOM 1089 N N . LYS B 1 19 ? 25.446 63.603 31.050 1.00 34.82 19 LYS B N 1
ATOM 1090 C CA . LYS B 1 19 ? 26.751 63.799 31.658 1.00 35.42 19 LYS B CA 1
ATOM 1091 C C . LYS B 1 19 ? 27.577 65.032 31.282 1.00 35.24 19 LYS B C 1
ATOM 1092 O O . LYS B 1 19 ? 27.887 65.263 30.111 1.00 35.86 19 LYS B O 1
ATOM 1098 N N . ASP B 1 20 ? 27.915 65.816 32.298 1.00 33.83 20 ASP B N 1
ATOM 1099 C CA . ASP B 1 20 ? 28.796 66.971 32.167 1.00 33.16 20 ASP B CA 1
ATOM 1100 C C . ASP B 1 20 ? 29.522 66.957 33.510 1.00 32.38 20 ASP B C 1
ATOM 1101 O O . ASP B 1 20 ? 29.052 66.310 34.440 1.00 33.64 20 ASP B O 1
ATOM 1106 N N . GLU B 1 21 ? 30.662 67.628 33.620 1.00 32.14 21 GLU B N 1
ATOM 1107 C CA . GLU B 1 21 ? 31.436 67.598 34.861 1.00 31.92 21 GLU B CA 1
ATOM 1108 C C . GLU B 1 21 ? 30.711 67.924 36.164 1.00 31.15 21 GLU B C 1
ATOM 1109 O O . GLU B 1 21 ? 31.042 67.360 37.206 1.00 31.32 21 GLU B O 1
ATOM 1115 N N . PHE B 1 22 ? 29.730 68.815 36.121 1.00 30.47 22 PHE B N 1
ATOM 1116 C CA . PHE B 1 22 ? 29.013 69.167 37.336 1.00 31.18 22 PHE B CA 1
ATOM 1117 C C . PHE B 1 22 ? 28.073 68.053 37.736 1.00 33.55 22 PHE B C 1
ATOM 1118 O O . PHE B 1 22 ? 27.912 67.755 38.922 1.00 34.29 22 PHE B O 1
ATOM 1126 N N . ILE B 1 23 ? 27.438 67.439 36.750 1.00 33.29 23 ILE B N 1
ATOM 1127 C CA . ILE B 1 23 ? 26.561 66.333 37.053 1.00 33.23 23 ILE B CA 1
ATOM 1128 C C . ILE B 1 23 ? 27.445 65.191 37.536 1.00 33.72 23 ILE B C 1
ATOM 1129 O O . ILE B 1 23 ? 27.089 64.472 38.468 1.00 35.98 23 ILE B O 1
ATOM 1134 N N . ARG B 1 24 ? 28.609 65.042 36.909 1.00 32.86 24 ARG B N 1
ATOM 1135 C CA . ARG B 1 24 ? 29.549 63.980 37.270 1.00 31.21 24 ARG B CA 1
ATOM 1136 C C . ARG B 1 24 ? 29.976 64.083 38.725 1.00 31.12 24 ARG B C 1
ATOM 1137 O O . ARG B 1 24 ? 29.912 63.114 39.476 1.00 28.07 24 ARG B O 1
ATOM 1145 N N . ASP B 1 25 ? 30.418 65.265 39.129 1.00 30.87 25 ASP B N 1
ATOM 1146 C CA . ASP B 1 25 ? 30.868 65.424 40.493 1.00 30.85 25 ASP B CA 1
ATOM 1147 C C . ASP B 1 25 ? 29.732 65.315 41.524 1.00 30.86 25 ASP B C 1
ATOM 1148 O O . ASP B 1 25 ? 29.945 64.815 42.630 1.00 30.24 25 ASP B O 1
ATOM 1153 N N . SER B 1 26 ? 28.527 65.748 41.165 1.00 30.79 26 SER B N 1
ATOM 1154 C CA . SER B 1 26 ? 27.418 65.632 42.100 1.00 30.48 26 SER B CA 1
ATOM 1155 C C . SER B 1 26 ? 27.099 64.147 42.308 1.00 30.00 26 SER B C 1
ATOM 1156 O O . SER B 1 26 ? 26.813 63.723 43.423 1.00 30.01 26 SER B O 1
ATOM 1159 N N . ALA B 1 27 ? 27.161 63.356 41.241 1.00 29.36 27 ALA B N 1
ATOM 1160 C CA . ALA B 1 27 ? 26.888 61.929 41.353 1.00 30.50 27 ALA B CA 1
ATOM 1161 C C . ALA B 1 27 ? 27.909 61.274 42.279 1.00 30.38 27 ALA B C 1
ATOM 1162 O O . ALA B 1 27 ? 27.556 60.430 43.096 1.00 30.76 27 ALA B O 1
ATOM 1164 N N . ILE B 1 28 ? 29.177 61.667 42.146 1.00 30.74 28 ILE B N 1
ATOM 1165 C CA . ILE B 1 28 ? 30.244 61.126 42.993 1.00 28.40 28 ILE B CA 1
ATOM 1166 C C . ILE B 1 28 ? 29.972 61.528 44.440 1.00 29.23 28 ILE B C 1
ATOM 1167 O O . ILE B 1 28 ? 30.148 60.739 45.359 1.00 28.54 28 ILE B O 1
ATOM 1172 N N . GLN B 1 29 ? 29.539 62.767 44.635 1.00 28.58 29 GLN B N 1
ATOM 1173 C CA . GLN B 1 29 ? 29.238 63.241 45.974 1.00 29.96 29 GLN B CA 1
ATOM 1174 C C . GLN B 1 29 ? 28.100 62.396 46.560 1.00 31.24 29 GLN B C 1
ATOM 1175 O O . GLN B 1 29 ? 28.160 61.980 47.714 1.00 30.02 29 GLN B O 1
ATOM 1181 N N . ARG B 1 30 ? 27.077 62.128 45.753 1.00 31.45 30 ARG B N 1
ATOM 1182 C CA . ARG B 1 30 ? 25.942 61.340 46.213 1.00 33.06 30 ARG B CA 1
ATOM 1183 C C . ARG B 1 30 ? 26.303 59.889 46.470 1.00 32.64 30 ARG B C 1
ATOM 1184 O O . ARG B 1 30 ? 25.697 59.251 47.313 1.00 35.35 30 ARG B O 1
ATOM 1192 N N . PHE B 1 31 ? 27.304 59.374 45.764 1.00 33.42 31 PHE B N 1
ATOM 1193 C CA . PHE B 1 31 ? 27.750 58.005 45.981 1.00 31.86 31 PHE B CA 1
ATOM 1194 C C . PHE B 1 31 ? 28.436 57.910 47.350 1.00 34.32 31 PHE B C 1
ATOM 1195 O O . PHE B 1 31 ? 28.356 56.886 48.041 1.00 33.00 31 PHE B O 1
ATOM 1203 N N . GLU B 1 32 ? 29.118 58.983 47.741 1.00 35.21 32 GLU B N 1
ATOM 1204 C CA . GLU B 1 32 ? 29.823 58.999 49.018 1.00 37.23 32 GLU B CA 1
ATOM 1205 C C . GLU B 1 32 ? 28.880 58.868 50.195 1.00 36.53 32 GLU B C 1
ATOM 1206 O O . GLU B 1 32 ? 28.985 57.924 50.980 1.00 34.88 32 GLU B O 1
ATOM 1212 N N . PHE B 1 33 ? 27.960 59.815 50.334 1.00 34.25 33 PHE B N 1
ATOM 1213 C CA . PHE B 1 33 ? 27.066 59.735 51.467 1.00 36.25 33 PHE B CA 1
ATOM 1214 C C . PHE B 1 33 ? 26.143 58.523 51.397 1.00 35.75 33 PHE B C 1
ATOM 1215 O O . PHE B 1 33 ? 25.796 57.948 52.430 1.00 36.72 33 PHE B O 1
ATOM 1223 N N . THR B 1 34 ? 25.772 58.104 50.190 1.00 34.96 34 THR B N 1
ATOM 1224 C CA . THR B 1 34 ? 24.905 56.941 50.060 1.00 31.99 34 THR B CA 1
ATOM 1225 C C . THR B 1 34 ? 25.626 55.681 50.519 1.00 31.78 34 THR B C 1
ATOM 1226 O O . THR B 1 34 ? 25.029 54.838 51.188 1.00 32.90 34 THR B O 1
ATOM 1230 N N . PHE B 1 35 ? 26.905 55.550 50.175 1.00 31.54 35 PHE B N 1
ATOM 1231 C CA . PHE B 1 35 ? 27.680 54.385 50.595 1.00 32.05 35 PHE B CA 1
ATOM 1232 C C . PHE B 1 35 ? 27.917 54.456 52.106 1.00 34.70 35 PHE B C 1
ATOM 1233 O O . PHE B 1 35 ? 27.974 53.432 52.795 1.00 32.53 35 PHE B O 1
ATOM 1241 N N . GLU B 1 36 ? 28.048 55.675 52.617 1.00 35.69 36 GLU B N 1
ATOM 1242 C CA . GLU B 1 36 ? 28.272 55.872 54.038 1.00 38.67 36 GLU B CA 1
ATOM 1243 C C . GLU B 1 36 ? 27.021 55.435 54.793 1.00 40.83 36 GLU B C 1
ATOM 1244 O O . GLU B 1 36 ? 27.092 54.639 55.729 1.00 41.15 36 GLU B O 1
ATOM 1250 N N . LEU B 1 37 ? 25.870 55.948 54.374 1.00 40.64 37 LEU B N 1
ATOM 1251 C CA . LEU B 1 37 ? 24.622 55.593 55.026 1.00 42.31 37 LEU B CA 1
ATOM 1252 C C . LEU B 1 37 ? 24.387 54.098 54.820 1.00 43.10 37 LEU B C 1
ATOM 1253 O O . LEU B 1 37 ? 23.779 53.430 55.659 1.00 43.91 37 LEU B O 1
ATOM 1258 N N . ALA B 1 38 ? 24.901 53.577 53.711 1.00 41.07 38 ALA B N 1
ATOM 1259 C CA . ALA B 1 38 ? 24.737 52.170 53.374 1.00 41.11 38 ALA B CA 1
ATOM 1260 C C . ALA B 1 38 ? 25.452 51.213 54.319 1.00 40.43 38 ALA B C 1
ATOM 1261 O O . ALA B 1 38 ? 24.821 50.325 54.888 1.00 40.28 38 ALA B O 1
ATOM 1263 N N . TRP B 1 39 ? 26.759 51.382 54.493 1.00 39.70 39 TRP B N 1
ATOM 1264 C CA . TRP B 1 39 ? 27.487 50.482 55.372 1.00 40.44 39 TRP B CA 1
ATOM 1265 C C . TRP B 1 39 ? 27.053 50.620 56.834 1.00 41.53 39 TRP B C 1
ATOM 1266 O O . TRP B 1 39 ? 27.102 49.649 57.583 1.00 41.84 39 TRP B O 1
ATOM 1277 N N . LYS B 1 40 ? 26.620 51.807 57.248 1.00 41.96 40 LYS B N 1
ATOM 1278 C CA . LYS B 1 40 ? 26.166 51.973 58.628 1.00 43.26 40 LYS B CA 1
ATOM 1279 C C . LYS B 1 40 ? 24.840 51.235 58.798 1.00 44.09 40 LYS B C 1
ATOM 1280 O O . LYS B 1 40 ? 24.535 50.723 59.880 1.00 42.73 40 LYS B O 1
ATOM 1286 N N . THR B 1 41 ? 24.054 51.186 57.720 1.00 44.03 41 THR B N 1
ATOM 1287 C CA . THR B 1 41 ? 22.772 50.493 57.736 1.00 42.75 41 THR B CA 1
ATOM 1288 C C . THR B 1 41 ? 23.022 49.009 57.956 1.00 42.00 41 THR B C 1
ATOM 1289 O O . THR B 1 41 ? 22.320 48.370 58.733 1.00 42.79 41 THR B O 1
ATOM 1293 N N . LEU B 1 42 ? 24.027 48.467 57.276 1.00 41.19 42 LEU B N 1
ATOM 1294 C CA . LEU B 1 42 ? 24.361 47.057 57.425 1.00 41.77 42 LEU B CA 1
ATOM 1295 C C . LEU B 1 42 ? 24.796 46.782 58.856 1.00 42.06 42 LEU B C 1
ATOM 1296 O O . LEU B 1 42 ? 24.369 45.800 59.466 1.00 42.15 42 LEU B O 1
ATOM 1301 N N . LYS B 1 43 ? 25.655 47.652 59.382 1.00 41.07 43 LYS B N 1
ATOM 1302 C CA . LYS B 1 43 ? 26.165 47.505 60.741 1.00 41.46 43 LYS B CA 1
ATOM 1303 C C . LYS B 1 43 ? 25.008 47.398 61.719 1.00 40.75 43 LYS B C 1
ATOM 1304 O O . LYS B 1 43 ? 24.955 46.481 62.533 1.00 40.98 43 LYS B O 1
ATOM 1310 N N . THR B 1 44 ? 24.075 48.336 61.632 1.00 40.51 44 THR B N 1
ATOM 1311 C CA . THR B 1 44 ? 22.917 48.316 62.506 1.00 40.39 44 THR B CA 1
ATOM 1312 C C . THR B 1 44 ? 22.190 46.971 62.393 1.00 41.15 44 THR B C 1
ATOM 1313 O O . THR B 1 44 ? 21.780 46.398 63.400 1.00 41.04 44 THR B O 1
ATOM 1317 N N . PHE B 1 45 ? 22.046 46.469 61.167 1.00 39.68 45 PHE B N 1
ATOM 1318 C CA . PHE B 1 45 ? 21.381 45.190 60.932 1.00 38.30 45 PHE B CA 1
ATOM 1319 C C . PHE B 1 45 ? 22.136 44.022 61.575 1.00 37.44 45 PHE B C 1
ATOM 1320 O O . PHE B 1 45 ? 21.562 43.262 62.344 1.00 38.88 45 PHE B O 1
ATOM 1328 N N . LEU B 1 46 ? 23.417 43.879 61.253 1.00 37.33 46 LEU B N 1
ATOM 1329 C CA . LEU B 1 46 ? 24.236 42.804 61.800 1.00 37.47 46 LEU B CA 1
ATOM 1330 C C . LEU B 1 46 ? 24.270 42.775 63.322 1.00 38.15 46 LEU B C 1
ATOM 1331 O O . LEU B 1 46 ? 24.259 41.700 63.933 1.00 39.04 46 LEU B O 1
ATOM 1336 N N . GLU B 1 47 ? 24.324 43.945 63.944 1.00 37.70 47 GLU B N 1
ATOM 1337 C CA . GLU B 1 47 ? 24.366 43.991 65.394 1.00 38.61 47 GLU B CA 1
ATOM 1338 C C . GLU B 1 47 ? 23.045 43.467 65.941 1.00 38.01 47 GLU B C 1
ATOM 1339 O O . GLU B 1 47 ? 23.009 42.790 66.972 1.00 35.54 47 GLU B O 1
ATOM 1345 N N . LEU B 1 48 ? 21.960 43.752 65.234 1.00 38.05 48 LEU B N 1
ATOM 1346 C CA . LEU B 1 48 ? 20.662 43.264 65.655 1.00 38.06 48 LEU B CA 1
ATOM 1347 C C . LEU B 1 48 ? 20.603 41.733 65.502 1.00 38.76 48 LEU B C 1
ATOM 1348 O O . LEU B 1 48 ? 19.807 41.073 66.166 1.00 39.78 48 LEU B O 1
ATOM 1353 N N . GLN B 1 49 ? 21.443 41.169 64.639 1.00 36.45 49 GLN B N 1
ATOM 1354 C CA . GLN B 1 49 ? 21.463 39.714 64.457 1.00 38.54 49 GLN B CA 1
ATOM 1355 C C . GLN B 1 49 ? 22.414 39.090 65.475 1.00 38.35 49 GLN B C 1
ATOM 1356 O O . GLN B 1 49 ? 22.538 37.869 65.562 1.00 35.82 49 GLN B O 1
ATOM 1362 N N . GLY B 1 50 ? 23.086 39.950 66.237 1.00 38.00 50 GLY B N 1
ATOM 1363 C CA . GLY B 1 50 ? 24.020 39.497 67.250 1.00 36.96 50 GLY B CA 1
ATOM 1364 C C . GLY B 1 50 ? 25.444 39.375 66.749 1.00 38.74 50 GLY B C 1
ATOM 1365 O O . GLY B 1 50 ? 26.247 38.633 67.321 1.00 38.02 50 GLY B O 1
ATOM 1366 N N . LEU B 1 51 ? 25.767 40.101 65.683 1.00 40.01 51 LEU B N 1
ATOM 1367 C CA . LEU B 1 51 ? 27.107 40.051 65.112 1.00 42.78 51 LEU B CA 1
ATOM 1368 C C . LEU B 1 51 ? 27.799 41.400 65.232 1.00 45.92 51 LEU B C 1
ATOM 1369 O O . LEU B 1 51 ? 27.148 42.428 65.425 1.00 46.71 51 LEU B O 1
ATOM 1374 N N . GLU B 1 52 ? 29.120 41.403 65.119 1.00 49.69 52 GLU B N 1
ATOM 1375 C CA . GLU B 1 52 ? 29.862 42.652 65.219 1.00 53.35 52 GLU B CA 1
ATOM 1376 C C . GLU B 1 52 ? 30.298 43.168 63.856 1.00 52.95 52 GLU B C 1
ATOM 1377 O O . GLU B 1 52 ? 30.728 42.398 62.999 1.00 52.33 52 GLU B O 1
ATOM 1383 N N . ALA B 1 53 ? 30.162 44.476 63.665 1.00 53.59 53 ALA B N 1
ATOM 1384 C CA . ALA B 1 53 ? 30.558 45.135 62.425 1.00 55.26 53 ALA B CA 1
ATOM 1385 C C . ALA B 1 53 ? 31.423 46.321 62.828 1.00 56.04 53 ALA B C 1
ATOM 1386 O O . ALA B 1 53 ? 30.925 47.421 63.075 1.00 54.55 53 ALA B O 1
ATOM 1388 N N . ARG B 1 54 ? 32.726 46.069 62.897 1.00 57.96 54 ARG B N 1
ATOM 1389 C CA . ARG B 1 54 ? 33.716 47.065 63.286 1.00 59.81 54 ARG B CA 1
ATOM 1390 C C . ARG B 1 54 ? 33.974 48.110 62.202 1.00 59.61 54 ARG B C 1
ATOM 1391 O O . ARG B 1 54 ? 33.921 49.314 62.457 1.00 60.08 54 ARG B O 1
ATOM 1399 N N . SER B 1 55 ? 34.255 47.637 60.993 1.00 58.57 55 SER B N 1
ATOM 1400 C CA . SER B 1 55 ? 34.569 48.516 59.875 1.00 57.28 55 SER B CA 1
ATOM 1401 C C . SER B 1 55 ? 33.690 48.291 58.652 1.00 56.78 55 SER B C 1
ATOM 1402 O O . SER B 1 55 ? 32.963 47.301 58.566 1.00 58.15 55 SER B O 1
ATOM 1405 N N . PRO B 1 56 ? 33.750 49.215 57.682 1.00 54.53 56 PRO B N 1
ATOM 1406 C CA . PRO B 1 56 ? 32.950 49.082 56.466 1.00 52.45 56 PRO B CA 1
ATOM 1407 C C . PRO B 1 56 ? 33.175 47.720 55.812 1.00 51.64 56 PRO B C 1
ATOM 1408 O O . PRO B 1 56 ? 32.229 47.092 55.332 1.00 50.40 56 PRO B O 1
ATOM 1412 N N . ARG B 1 57 ? 34.426 47.260 55.804 1.00 49.26 57 ARG B N 1
ATOM 1413 C CA . ARG B 1 57 ? 34.734 45.970 55.200 1.00 49.81 57 ARG B CA 1
ATOM 1414 C C . ARG B 1 57 ? 34.106 44.840 56.002 1.00 49.03 57 ARG B C 1
ATOM 1415 O O . ARG B 1 57 ? 33.705 43.821 55.443 1.00 49.45 57 ARG B O 1
ATOM 1423 N N . ALA B 1 58 ? 34.021 45.028 57.314 1.00 47.74 58 ALA B N 1
ATOM 1424 C CA . ALA B 1 58 ? 33.441 44.024 58.194 1.00 45.99 58 ALA B CA 1
ATOM 1425 C C . ALA B 1 58 ? 31.948 43.918 57.935 1.00 44.83 58 ALA B C 1
ATOM 1426 O O . ALA B 1 58 ? 31.415 42.821 57.782 1.00 46.00 58 ALA B O 1
ATOM 1428 N N . ALA B 1 59 ? 31.280 45.065 57.883 1.00 42.82 59 ALA B N 1
ATOM 1429 C CA . ALA B 1 59 ? 29.844 45.114 57.637 1.00 41.44 59 ALA B CA 1
ATOM 1430 C C . ALA B 1 59 ? 29.483 44.482 56.290 1.00 41.50 59 ALA B C 1
ATOM 1431 O O . ALA B 1 59 ? 28.500 43.756 56.184 1.00 41.33 59 ALA B O 1
ATOM 1433 N N . ILE B 1 60 ? 30.273 44.761 55.259 1.00 41.39 60 ILE B N 1
ATOM 1434 C CA . ILE B 1 60 ? 30.012 44.192 53.941 1.00 41.94 60 ILE B CA 1
ATOM 1435 C C . ILE B 1 60 ? 30.190 42.676 53.988 1.00 43.56 60 ILE B C 1
ATOM 1436 O O . ILE B 1 60 ? 29.354 41.920 53.495 1.00 43.77 60 ILE B O 1
ATOM 1441 N N . ARG B 1 61 ? 31.284 42.234 54.594 1.00 45.26 61 ARG B N 1
ATOM 1442 C CA . ARG B 1 61 ? 31.562 40.812 54.693 1.00 47.40 61 ARG B CA 1
ATOM 1443 C C . ARG B 1 61 ? 30.493 40.125 55.550 1.00 47.96 61 ARG B C 1
ATOM 1444 O O . ARG B 1 61 ? 30.120 38.976 55.300 1.00 48.94 61 ARG B O 1
ATOM 1452 N N . GLY B 1 62 ? 29.992 40.844 56.552 1.00 46.88 62 GLY B N 1
ATOM 1453 C CA . GLY B 1 62 ? 28.973 40.293 57.428 1.00 44.60 62 GLY B CA 1
ATOM 1454 C C . GLY B 1 62 ? 27.644 40.136 56.719 1.00 43.64 62 GLY B C 1
ATOM 1455 O O . GLY B 1 62 ? 26.908 39.181 56.962 1.00 43.34 62 GLY B O 1
ATOM 1456 N N . ALA B 1 63 ? 27.326 41.084 55.846 1.00 42.03 63 ALA B N 1
ATOM 1457 C CA . ALA B 1 63 ? 26.083 41.020 55.099 1.00 42.09 63 ALA B CA 1
ATOM 1458 C C . ALA B 1 63 ? 26.145 39.800 54.182 1.00 42.56 63 ALA B C 1
ATOM 1459 O O . ALA B 1 63 ? 25.125 39.174 53.902 1.00 42.82 63 ALA B O 1
ATOM 1461 N N . PHE B 1 64 ? 27.346 39.456 53.731 1.00 43.19 64 PHE B N 1
ATOM 1462 C CA . PHE B 1 64 ? 27.513 38.314 52.849 1.00 46.34 64 PHE B CA 1
ATOM 1463 C C . PHE B 1 64 ? 27.182 37.010 53.559 1.00 49.34 64 PHE B C 1
ATOM 1464 O O . PHE B 1 64 ? 26.278 36.280 53.144 1.00 49.83 64 PHE B O 1
ATOM 1472 N N . GLN B 1 65 ? 27.923 36.716 54.624 1.00 50.68 65 GLN B N 1
ATOM 1473 C CA . GLN B 1 65 ? 27.723 35.484 55.371 1.00 52.10 65 GLN B CA 1
ATOM 1474 C C . GLN B 1 65 ? 26.333 35.347 55.969 1.00 51.34 65 GLN B C 1
ATOM 1475 O O . GLN B 1 65 ? 25.773 34.253 55.996 1.00 51.02 65 GLN B O 1
ATOM 1481 N N . VAL B 1 66 ? 25.768 36.456 56.429 1.00 50.52 66 VAL B N 1
ATOM 1482 C CA . VAL B 1 66 ? 24.451 36.435 57.039 1.00 50.21 66 VAL B CA 1
ATOM 1483 C C . VAL B 1 66 ? 23.327 36.361 56.005 1.00 51.62 66 VAL B C 1
ATOM 1484 O O . VAL B 1 66 ? 22.142 36.301 56.355 1.00 51.86 66 VAL B O 1
ATOM 1488 N N . GLY B 1 67 ? 23.704 36.364 54.731 1.00 51.68 67 GLY B N 1
ATOM 1489 C CA . GLY B 1 67 ? 22.720 36.294 53.668 1.00 51.43 67 GLY B CA 1
ATOM 1490 C C . GLY B 1 67 ? 21.928 37.570 53.443 1.00 52.75 67 GLY B C 1
ATOM 1491 O O . GLY B 1 67 ? 20.838 37.533 52.869 1.00 53.57 67 GLY B O 1
ATOM 1492 N N . LEU B 1 68 ? 22.452 38.706 53.891 1.00 53.23 68 LEU B N 1
ATOM 1493 C CA . LEU B 1 68 ? 21.745 39.969 53.692 1.00 52.64 68 LEU B CA 1
ATOM 1494 C C . LEU B 1 68 ? 22.015 40.378 52.252 1.00 53.06 68 LEU B C 1
ATOM 1495 O O . LEU B 1 68 ? 21.092 40.646 51.484 1.00 55.12 68 LEU B O 1
ATOM 1500 N N . LEU B 1 69 ? 23.298 40.421 51.901 1.00 52.37 69 LEU B N 1
ATOM 1501 C CA . LEU B 1 69 ? 23.739 40.774 50.557 1.00 49.87 69 LEU B CA 1
ATOM 1502 C C . LEU B 1 69 ? 24.223 39.514 49.854 1.00 48.69 69 LEU B C 1
ATOM 1503 O O . LEU B 1 69 ? 24.708 38.580 50.496 1.00 46.12 69 LEU B O 1
ATOM 1508 N N . PRO B 1 70 ? 24.084 39.463 48.521 1.00 47.47 70 PRO B N 1
ATOM 1509 C CA . PRO B 1 70 ? 24.540 38.282 47.787 1.00 47.13 70 PRO B CA 1
ATOM 1510 C C . PRO B 1 70 ? 26.050 38.413 47.691 1.00 47.09 70 PRO B C 1
ATOM 1511 O O . PRO B 1 70 ? 26.560 39.523 47.678 1.00 46.51 70 PRO B O 1
ATOM 1515 N N . GLU B 1 71 ? 26.765 37.296 47.639 1.00 49.01 71 GLU B N 1
ATOM 1516 C CA . GLU B 1 71 ? 28.220 37.343 47.537 1.00 50.19 71 GLU B CA 1
ATOM 1517 C C . GLU B 1 71 ? 28.648 38.012 46.234 1.00 49.48 71 GLU B C 1
ATOM 1518 O O . GLU B 1 71 ? 28.856 37.346 45.223 1.00 50.64 71 GLU B O 1
ATOM 1524 N N . ASP B 1 72 ? 28.784 39.334 46.270 1.00 47.48 72 ASP B N 1
ATOM 1525 C CA . ASP B 1 72 ? 29.167 40.114 45.096 1.00 45.03 72 ASP B CA 1
ATOM 1526 C C . ASP B 1 72 ? 30.457 40.867 45.394 1.00 43.27 72 ASP B C 1
ATOM 1527 O O . ASP B 1 72 ? 30.459 41.818 46.174 1.00 41.10 72 ASP B O 1
ATOM 1532 N N . PRO B 1 73 ? 31.568 40.465 44.756 1.00 42.49 73 PRO B N 1
ATOM 1533 C CA . PRO B 1 73 ? 32.864 41.115 44.971 1.00 41.49 73 PRO B CA 1
ATOM 1534 C C . PRO B 1 73 ? 32.812 42.600 44.649 1.00 39.92 73 PRO B C 1
ATOM 1535 O O . PRO B 1 73 ? 33.661 43.364 45.096 1.00 39.95 73 PRO B O 1
ATOM 1539 N N . PHE B 1 74 ? 31.819 43.015 43.872 1.00 39.55 74 PHE B N 1
ATOM 1540 C CA . PHE B 1 74 ? 31.742 44.423 43.516 1.00 39.22 74 PHE B CA 1
ATOM 1541 C C . PHE B 1 74 ? 31.563 45.311 44.735 1.00 38.19 74 PHE B C 1
ATOM 1542 O O . PHE B 1 74 ? 31.945 46.484 44.721 1.00 38.98 74 PHE B O 1
ATOM 1550 N N . TRP B 1 75 ? 30.974 44.768 45.792 1.00 37.01 75 TRP B N 1
ATOM 1551 C CA . TRP B 1 75 ? 30.788 45.572 46.985 1.00 36.67 75 TRP B CA 1
ATOM 1552 C C . TRP B 1 75 ? 32.118 46.052 47.527 1.00 36.71 75 TRP B C 1
ATOM 1553 O O . TRP B 1 75 ? 32.216 47.191 47.969 1.00 35.85 75 TRP B O 1
ATOM 1564 N N . LEU B 1 76 ? 33.136 45.193 47.486 1.00 38.09 76 LEU B N 1
ATOM 1565 C CA . LEU B 1 76 ? 34.459 45.577 47.971 1.00 42.13 76 LEU B CA 1
ATOM 1566 C C . LEU B 1 76 ? 35.073 46.629 47.052 1.00 42.78 76 LEU B C 1
ATOM 1567 O O . LEU B 1 76 ? 35.814 47.496 47.507 1.00 44.35 76 LEU B O 1
ATOM 1572 N N . GLU B 1 77 ? 34.772 46.547 45.761 1.00 43.37 77 GLU B N 1
ATOM 1573 C CA . GLU B 1 77 ? 35.282 47.521 44.803 1.00 44.23 77 GLU B CA 1
ATOM 1574 C C . GLU B 1 77 ? 34.639 48.882 45.071 1.00 42.33 77 GLU B C 1
ATOM 1575 O O . GLU B 1 77 ? 35.281 49.923 44.932 1.00 41.25 77 GLU B O 1
ATOM 1589 N N . LEU B 1 79 ? 33.828 49.917 47.901 1.00 38.77 79 LEU B N 1
ATOM 1590 C CA . LEU B 1 79 ? 34.461 50.390 49.126 1.00 38.82 79 LEU B CA 1
ATOM 1591 C C . LEU B 1 79 ? 35.725 51.163 48.754 1.00 39.66 79 LEU B C 1
ATOM 1592 O O . LEU B 1 79 ? 35.961 52.263 49.246 1.00 39.89 79 LEU B O 1
ATOM 1597 N N . GLU B 1 80 ? 36.547 50.589 47.884 1.00 40.50 80 GLU B N 1
ATOM 1598 C CA . GLU B 1 80 ? 37.759 51.281 47.483 1.00 42.81 80 GLU B CA 1
ATOM 1599 C C . GLU B 1 80 ? 37.468 52.558 46.700 1.00 41.72 80 GLU B C 1
ATOM 1600 O O . GLU B 1 80 ? 38.203 53.532 46.808 1.00 42.34 80 GLU B O 1
ATOM 1606 N N . LEU B 1 81 ? 36.394 52.569 45.918 1.00 40.64 81 LEU B N 1
ATOM 1607 C CA . LEU B 1 81 ? 36.056 53.776 45.174 1.00 39.82 81 LEU B CA 1
ATOM 1608 C C . LEU B 1 81 ? 35.690 54.835 46.203 1.00 38.34 81 LEU B C 1
ATOM 1609 O O . LEU B 1 81 ? 36.016 56.008 46.043 1.00 39.27 81 LEU B O 1
ATOM 1614 N N . ARG B 1 82 ? 35.021 54.410 47.270 1.00 37.58 82 ARG B N 1
ATOM 1615 C CA . ARG B 1 82 ? 34.624 55.326 48.329 1.00 37.75 82 ARG B CA 1
ATOM 1616 C C . ARG B 1 82 ? 35.845 56.011 48.916 1.00 36.48 82 ARG B C 1
ATOM 1617 O O . ARG B 1 82 ? 35.854 57.220 49.132 1.00 36.73 82 ARG B O 1
ATOM 1625 N N . ASN B 1 83 ? 36.878 55.227 49.171 1.00 35.22 83 ASN B N 1
ATOM 1626 C CA . ASN B 1 83 ? 38.098 55.761 49.747 1.00 36.69 83 ASN B CA 1
ATOM 1627 C C . ASN B 1 83 ? 38.926 56.637 48.797 1.00 38.67 83 ASN B C 1
ATOM 1628 O O . ASN B 1 83 ? 39.795 57.389 49.246 1.00 40.04 83 ASN B O 1
ATOM 1633 N N . LEU B 1 84 ? 38.656 56.565 47.496 1.00 37.62 84 LEU B N 1
ATOM 1634 C CA . LEU B 1 84 ? 39.407 57.376 46.544 1.00 39.44 84 LEU B CA 1
ATOM 1635 C C . LEU B 1 84 ? 38.693 58.674 46.178 1.00 41.07 84 LEU B C 1
ATOM 1636 O O . LEU B 1 84 ? 39.254 59.506 45.467 1.00 41.57 84 LEU B O 1
ATOM 1641 N N . THR B 1 85 ? 37.472 58.856 46.679 1.00 40.64 85 THR B N 1
ATOM 1642 C CA . THR B 1 85 ? 36.679 60.033 46.341 1.00 40.77 85 THR B CA 1
ATOM 1643 C C . THR B 1 85 ? 37.238 61.420 46.670 1.00 40.93 85 THR B C 1
ATOM 1644 O O . THR B 1 85 ? 36.839 62.401 46.042 1.00 41.87 85 THR B O 1
ATOM 1648 N N . ASN B 1 86 ? 38.147 61.530 47.632 1.00 40.53 86 ASN B N 1
ATOM 1649 C CA . ASN B 1 86 ? 38.691 62.850 47.946 1.00 41.83 86 ASN B CA 1
ATOM 1650 C C . ASN B 1 86 ? 40.031 63.117 47.255 1.00 40.26 86 ASN B C 1
ATOM 1651 O O . ASN B 1 86 ? 40.696 64.114 47.523 1.00 37.44 86 ASN B O 1
ATOM 1656 N N . HIS B 1 87 ? 40.403 62.216 46.350 1.00 39.90 87 HIS B N 1
ATOM 1657 C CA . HIS B 1 87 ? 41.622 62.342 45.565 1.00 39.36 87 HIS B CA 1
ATOM 1658 C C . HIS B 1 87 ? 41.178 62.724 44.162 1.00 37.80 87 HIS B C 1
ATOM 1659 O O . HIS B 1 87 ? 41.978 62.753 43.229 1.00 36.02 87 HIS B O 1
ATOM 1666 N N . THR B 1 88 ? 39.888 63.013 44.020 1.00 36.18 88 THR B N 1
ATOM 1667 C CA . THR B 1 88 ? 39.351 63.392 42.726 1.00 34.90 88 THR B CA 1
ATOM 1668 C C . THR B 1 88 ? 39.821 64.746 42.203 1.00 35.29 88 THR B C 1
ATOM 1669 O O . THR B 1 88 ? 39.165 65.330 41.350 1.00 35.48 88 THR B O 1
ATOM 1673 N N . TYR B 1 89 ? 40.936 65.269 42.715 1.00 35.98 89 TYR B N 1
ATOM 1674 C CA . TYR B 1 89 ? 41.461 66.505 42.134 1.00 35.46 89 TYR B CA 1
ATOM 1675 C C . TYR B 1 89 ? 42.017 65.973 40.814 1.00 35.01 89 TYR B C 1
ATOM 1676 O O . TYR B 1 89 ? 42.269 66.717 39.867 1.00 34.62 89 TYR B O 1
ATOM 1685 N N . ASP B 1 90 ? 42.185 64.652 40.773 1.00 35.10 90 ASP B N 1
ATOM 1686 C CA . ASP B 1 90 ? 42.638 63.933 39.586 1.00 34.99 90 ASP B CA 1
ATOM 1687 C C . ASP B 1 90 ? 41.359 63.640 38.795 1.00 34.80 90 ASP B C 1
ATOM 1688 O O . ASP B 1 90 ? 40.657 62.656 39.068 1.00 33.71 90 ASP B O 1
ATOM 1693 N N . GLU B 1 91 ? 41.055 64.493 37.822 1.00 34.30 91 GLU B N 1
ATOM 1694 C CA . GLU B 1 91 ? 39.857 64.335 37.011 1.00 34.76 91 GLU B CA 1
ATOM 1695 C C . GLU B 1 91 ? 39.725 63.003 36.271 1.00 34.90 91 GLU B C 1
ATOM 1696 O O . GLU B 1 91 ? 38.615 62.587 35.927 1.00 35.87 91 GLU B O 1
ATOM 1702 N N . ALA B 1 92 ? 40.843 62.336 36.011 1.00 34.72 92 ALA B N 1
ATOM 1703 C CA . ALA B 1 92 ? 40.787 61.049 35.331 1.00 33.18 92 ALA B CA 1
ATOM 1704 C C . ALA B 1 92 ? 40.189 60.030 36.298 1.00 33.34 92 ALA B C 1
ATOM 1705 O O . ALA B 1 92 ? 39.456 59.135 35.884 1.00 35.38 92 ALA B O 1
ATOM 1707 N N . LEU B 1 93 ? 40.502 60.184 37.584 1.00 31.80 93 LEU B N 1
ATOM 1708 C CA . LEU B 1 93 ? 39.983 59.310 38.629 1.00 31.35 93 LEU B CA 1
ATOM 1709 C C . LEU B 1 93 ? 38.481 59.544 38.762 1.00 31.99 93 LEU B C 1
ATOM 1710 O O . LEU B 1 93 ? 37.695 58.589 38.813 1.00 33.01 93 LEU B O 1
ATOM 1715 N N . ALA B 1 94 ? 38.097 60.819 38.813 1.00 29.60 94 ALA B N 1
ATOM 1716 C CA . ALA B 1 94 ? 36.703 61.222 38.921 1.00 30.82 94 ALA B CA 1
ATOM 1717 C C . ALA B 1 94 ? 35.867 60.525 37.847 1.00 34.24 94 ALA B C 1
ATOM 1718 O O . ALA B 1 94 ? 34.786 59.989 38.135 1.00 35.50 94 ALA B O 1
ATOM 1720 N N . GLU B 1 95 ? 36.376 60.537 36.612 1.00 33.11 95 GLU B N 1
ATOM 1721 C CA . GLU B 1 95 ? 35.709 59.909 35.481 1.00 32.69 95 GLU B CA 1
ATOM 1722 C C . GLU B 1 95 ? 35.605 58.398 35.687 1.00 33.71 95 GLU B C 1
ATOM 1723 O O . GLU B 1 95 ? 34.590 57.784 35.362 1.00 35.00 95 GLU B O 1
ATOM 1729 N N . ARG B 1 96 ? 36.657 57.799 36.227 1.00 32.70 96 ARG B N 1
ATOM 1730 C CA . ARG B 1 96 ? 36.670 56.359 36.426 1.00 35.11 96 ARG B CA 1
ATOM 1731 C C . ARG B 1 96 ? 35.686 55.921 37.502 1.00 33.17 96 ARG B C 1
ATOM 1732 O O . ARG B 1 96 ? 35.115 54.849 37.414 1.00 32.27 96 ARG B O 1
ATOM 1740 N N . ILE B 1 97 ? 35.493 56.758 38.514 1.00 32.31 97 ILE B N 1
ATOM 1741 C CA . ILE B 1 97 ? 34.568 56.444 39.589 1.00 31.38 97 ILE B CA 1
ATOM 1742 C C . ILE B 1 97 ? 33.152 56.543 39.050 1.00 31.89 97 ILE B C 1
ATOM 1743 O O . ILE B 1 97 ? 32.324 55.654 39.268 1.00 33.46 97 ILE B O 1
ATOM 1748 N N . TYR B 1 98 ? 32.890 57.626 38.327 1.00 31.21 98 TYR B N 1
ATOM 1749 C CA . TYR B 1 98 ? 31.581 57.874 37.741 1.00 31.81 98 TYR B CA 1
ATOM 1750 C C . TYR B 1 98 ? 31.123 56.744 36.822 1.00 32.03 98 TYR B C 1
ATOM 1751 O O . TYR B 1 98 ? 29.952 56.362 36.824 1.00 30.76 98 TYR B O 1
ATOM 1760 N N . ALA B 1 99 ? 32.050 56.228 36.027 1.00 32.71 99 ALA B N 1
ATOM 1761 C CA . ALA B 1 99 ? 31.750 55.139 35.110 1.00 34.24 99 ALA B CA 1
ATOM 1762 C C . ALA B 1 99 ? 31.260 53.907 35.865 1.00 34.86 99 ALA B C 1
ATOM 1763 O O . ALA B 1 99 ? 30.670 53.005 35.267 1.00 35.43 99 ALA B O 1
ATOM 1765 N N . GLU B 1 100 ? 31.494 53.868 37.174 1.00 33.69 100 GLU B N 1
ATOM 1766 C CA . GLU B 1 100 ? 31.095 52.706 37.968 1.00 34.93 100 GLU B CA 1
ATOM 1767 C C . GLU B 1 100 ? 29.830 52.920 38.782 1.00 33.49 100 GLU B C 1
ATOM 1768 O O . GLU B 1 100 ? 29.299 51.976 39.357 1.00 33.30 100 GLU B O 1
ATOM 1774 N N . LEU B 1 101 ? 29.336 54.147 38.812 1.00 32.11 101 LEU B N 1
ATOM 1775 C CA . LEU B 1 101 ? 28.162 54.460 39.601 1.00 32.36 101 LEU B CA 1
ATOM 1776 C C . LEU B 1 101 ? 26.861 53.792 39.213 1.00 34.70 101 LEU B C 1
ATOM 1777 O O . LEU B 1 101 ? 26.042 53.484 40.088 1.00 35.15 101 LEU B O 1
ATOM 1782 N N . PRO B 1 102 ? 26.625 53.579 37.904 1.00 35.02 102 PRO B N 1
ATOM 1783 C CA . PRO B 1 102 ? 25.360 52.927 37.548 1.00 34.20 102 PRO B CA 1
ATOM 1784 C C . PRO B 1 102 ? 25.314 51.529 38.165 1.00 34.99 102 PRO B C 1
ATOM 1785 O O . PRO B 1 102 ? 24.268 51.079 38.629 1.00 35.00 102 PRO B O 1
ATOM 1789 N N . LYS B 1 103 ? 26.461 50.855 38.177 1.00 36.78 103 LYS B N 1
ATOM 1790 C CA . LYS B 1 103 ? 26.566 49.514 38.759 1.00 38.84 103 LYS B CA 1
ATOM 1791 C C . LYS B 1 103 ? 26.414 49.571 40.281 1.00 40.18 103 LYS B C 1
ATOM 1792 O O . LYS B 1 103 ? 25.844 48.669 40.890 1.00 41.39 103 LYS B O 1
ATOM 1798 N N . ALA B 1 104 ? 26.940 50.628 40.890 1.00 39.20 104 ALA B N 1
ATOM 1799 C CA . ALA B 1 104 ? 26.850 50.788 42.332 1.00 38.23 104 ALA B CA 1
ATOM 1800 C C . ALA B 1 104 ? 25.376 50.949 42.695 1.00 38.52 104 ALA B C 1
ATOM 1801 O O . ALA B 1 104 ? 24.874 50.294 43.613 1.00 37.16 104 ALA B O 1
ATOM 1803 N N . LEU B 1 105 ? 24.692 51.824 41.960 1.00 36.62 105 LEU B N 1
ATOM 1804 C CA . LEU B 1 105 ? 23.277 52.084 42.180 1.00 37.69 105 LEU B CA 1
ATOM 1805 C C . LEU B 1 105 ? 22.491 50.770 42.237 1.00 39.11 105 LEU B C 1
ATOM 1806 O O . LEU B 1 105 ? 21.685 50.557 43.141 1.00 39.67 105 LEU B O 1
ATOM 1811 N N . GLU B 1 106 ? 22.720 49.894 41.266 1.00 39.26 106 GLU B N 1
ATOM 1812 C CA . GLU B 1 106 ? 22.035 48.610 41.242 1.00 39.85 106 GLU 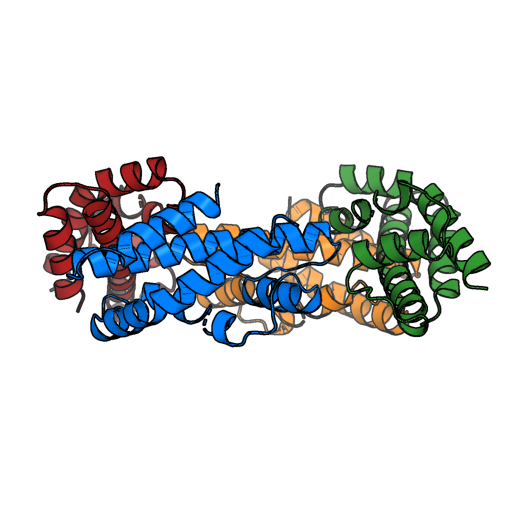B CA 1
ATOM 1813 C C . GLU B 1 106 ? 22.182 47.937 42.606 1.00 39.08 106 GLU B C 1
ATOM 1814 O O . GLU B 1 106 ? 21.204 47.462 43.184 1.00 39.06 106 GLU B O 1
ATOM 1820 N N . ARG B 1 107 ? 23.405 47.912 43.126 1.00 38.43 107 ARG B N 1
ATOM 1821 C CA . ARG B 1 107 ? 23.656 47.293 44.419 1.00 37.82 107 ARG B CA 1
ATOM 1822 C C . ARG B 1 107 ? 22.873 47.958 45.545 1.00 36.21 107 ARG B C 1
ATOM 1823 O O . ARG B 1 107 ? 22.282 47.283 46.382 1.00 35.86 107 ARG B O 1
ATOM 1831 N N . PHE B 1 108 ? 22.861 49.280 45.569 1.00 35.01 108 PHE B N 1
ATOM 1832 C CA . PHE B 1 108 ? 22.121 49.974 46.602 1.00 35.09 108 PHE B CA 1
ATOM 1833 C C . PHE B 1 108 ? 20.636 49.605 46.528 1.00 37.03 108 PHE B C 1
ATOM 1834 O O . PHE B 1 108 ? 20.019 49.263 47.537 1.00 37.68 108 PHE B O 1
ATOM 1842 N N . GLN B 1 109 ? 20.057 49.668 45.335 1.00 37.59 109 GLN B N 1
ATOM 1843 C CA . GLN B 1 109 ? 18.647 49.320 45.175 1.00 39.31 109 GLN B CA 1
ATOM 1844 C C . GLN B 1 109 ? 18.433 47.867 45.599 1.00 39.27 109 GLN B C 1
ATOM 1845 O O . GLN B 1 109 ? 17.411 47.528 46.186 1.00 38.58 109 GLN B O 1
ATOM 1851 N N . GLU B 1 110 ? 19.416 47.022 45.305 1.00 40.98 110 GLU B N 1
ATOM 1852 C CA . GLU B 1 110 ? 19.365 45.609 45.661 1.00 42.64 110 GLU B CA 1
ATOM 1853 C C . GLU B 1 110 ? 19.360 45.460 47.185 1.00 43.64 110 GLU B C 1
ATOM 1854 O O . GLU B 1 110 ? 18.682 44.587 47.735 1.00 44.47 110 GLU B O 1
ATOM 1860 N N . LEU B 1 111 ? 20.122 46.318 47.858 1.00 42.01 111 LEU B N 1
ATOM 1861 C CA . LEU B 1 111 ? 20.206 46.294 49.311 1.00 41.55 111 LEU B CA 1
ATOM 1862 C C . LEU B 1 111 ? 18.878 46.724 49.904 1.00 41.66 111 LEU B C 1
ATOM 1863 O O . LEU B 1 111 ? 18.390 46.112 50.849 1.00 41.28 111 LEU B O 1
ATOM 1868 N N . LEU B 1 112 ? 18.304 47.784 49.344 1.00 42.63 112 LEU B N 1
ATOM 1869 C CA . LEU B 1 112 ? 17.027 48.306 49.807 1.00 45.80 112 LEU B CA 1
ATOM 1870 C C . LEU B 1 112 ? 15.913 47.273 49.749 1.00 48.50 112 LEU B C 1
ATOM 1871 O O . LEU B 1 112 ? 15.048 47.248 50.625 1.00 49.43 112 LEU B O 1
ATOM 1876 N N . ARG B 1 113 ? 15.925 46.439 48.711 1.00 50.49 113 ARG B N 1
ATOM 1877 C CA . ARG B 1 113 ? 14.905 45.407 48.555 1.00 52.88 113 ARG B CA 1
ATOM 1878 C C . ARG B 1 113 ? 15.150 44.209 49.468 1.00 53.70 113 ARG B C 1
ATOM 1879 O O . ARG B 1 113 ? 14.199 43.595 49.954 1.00 54.11 113 ARG B O 1
ATOM 1887 N N . ARG B 1 114 ? 16.415 43.874 49.706 1.00 53.76 114 ARG B N 1
ATOM 1888 C CA . ARG B 1 114 ? 16.721 42.742 50.568 1.00 54.46 114 ARG B CA 1
ATOM 1889 C C . ARG B 1 114 ? 16.564 43.094 52.042 1.00 54.66 114 ARG B C 1
ATOM 1890 O O . ARG B 1 114 ? 16.671 42.232 52.911 1.00 55.50 114 ARG B O 1
ATOM 1898 N N . LEU B 1 115 ? 16.298 44.365 52.316 1.00 54.21 115 LEU B N 1
ATOM 1899 C CA . LEU B 1 115 ? 16.072 44.820 53.677 1.00 54.93 115 LEU B CA 1
ATOM 1900 C C . LEU B 1 115 ? 14.561 44.799 53.846 1.00 56.65 115 LEU B C 1
ATOM 1901 O O . LEU B 1 115 ? 14.031 45.249 54.858 1.00 56.20 115 LEU B O 1
ATOM 1906 N N . GLU B 1 116 ? 13.887 44.263 52.830 1.00 59.53 116 GLU B N 1
ATOM 1907 C CA . GLU B 1 116 ? 12.428 44.169 52.777 1.00 62.41 116 GLU B CA 1
ATOM 1908 C C . GLU B 1 116 ? 11.778 45.543 52.689 1.00 64.12 116 GLU B C 1
ATOM 1909 O O . GLU B 1 116 ? 11.040 45.905 53.632 1.00 66.66 116 GLU B O 1
ATOM 1915 N N . ALA C 1 2 ? 49.610 67.094 41.293 1.00 44.45 2 ALA C N 1
ATOM 1916 C CA . ALA C 1 2 ? 48.239 67.672 41.419 1.00 44.97 2 ALA C CA 1
ATOM 1917 C C . ALA C 1 2 ? 48.301 69.192 41.606 1.00 44.09 2 ALA C C 1
ATOM 1918 O O . ALA C 1 2 ? 48.989 69.687 42.499 1.00 47.09 2 ALA C O 1
ATOM 1920 N N . SER C 1 3 ? 47.580 69.924 40.761 1.00 41.38 3 SER C N 1
ATOM 1921 C CA . SER C 1 3 ? 47.555 71.385 40.816 1.00 37.60 3 SER C CA 1
ATOM 1922 C C . SER C 1 3 ? 46.463 71.897 41.742 1.00 36.65 3 SER C C 1
ATOM 1923 O O . SER C 1 3 ? 45.282 71.678 41.474 1.00 34.55 3 SER C O 1
ATOM 1926 N N . LEU C 1 4 ? 46.852 72.582 42.820 1.00 34.61 4 LEU C N 1
ATOM 1927 C CA . LEU C 1 4 ? 45.874 73.135 43.747 1.00 33.66 4 LEU C CA 1
ATOM 1928 C C . LEU C 1 4 ? 45.131 74.252 43.043 1.00 34.74 4 LEU C C 1
ATOM 1929 O O . LEU C 1 4 ? 43.977 74.542 43.368 1.00 36.69 4 LEU C O 1
ATOM 1934 N N . ALA C 1 5 ? 45.803 74.874 42.077 1.00 32.53 5 ALA C N 1
ATOM 1935 C CA . ALA C 1 5 ? 45.230 75.977 41.313 1.00 32.50 5 ALA C CA 1
ATOM 1936 C C . ALA C 1 5 ? 44.051 75.490 40.483 1.00 32.17 5 ALA C C 1
ATOM 1937 O O . ALA C 1 5 ? 43.020 76.156 40.399 1.00 32.04 5 ALA C O 1
ATOM 1939 N N . ARG C 1 6 ? 44.202 74.321 39.871 1.00 28.56 6 ARG C N 1
ATOM 1940 C CA . ARG C 1 6 ? 43.132 73.780 39.055 1.00 28.67 6 ARG C CA 1
ATOM 1941 C C . ARG C 1 6 ? 41.962 73.351 39.938 1.00 27.92 6 ARG C C 1
ATOM 1942 O O . ARG C 1 6 ? 40.802 73.438 39.530 1.00 28.07 6 ARG C O 1
ATOM 1950 N N . ALA C 1 7 ? 42.269 72.909 41.154 1.00 27.11 7 ALA C N 1
ATOM 1951 C CA . ALA C 1 7 ? 41.237 72.487 42.089 1.00 26.38 7 ALA C CA 1
ATOM 1952 C C . ALA C 1 7 ? 40.403 73.704 42.489 1.00 28.60 7 ALA C C 1
ATOM 1953 O O . ALA C 1 7 ? 39.178 73.675 42.435 1.00 28.57 7 ALA C O 1
ATOM 1955 N N . VAL C 1 8 ? 41.077 74.774 42.894 1.00 29.35 8 VAL C N 1
ATOM 1956 C CA . VAL C 1 8 ? 40.391 75.996 43.275 1.00 29.88 8 VAL C CA 1
ATOM 1957 C C . VAL C 1 8 ? 39.512 76.408 42.097 1.00 29.47 8 VAL C C 1
ATOM 1958 O O . VAL C 1 8 ? 38.324 76.658 42.258 1.00 32.32 8 VAL C O 1
ATOM 1962 N N . GLU C 1 9 ? 40.105 76.442 40.906 1.00 30.01 9 GLU C N 1
ATOM 1963 C CA . GLU C 1 9 ? 39.404 76.827 39.688 1.00 27.16 9 GLU C CA 1
ATOM 1964 C C . GLU C 1 9 ? 38.100 76.060 39.513 1.00 28.52 9 GLU C C 1
ATOM 1965 O O . GLU C 1 9 ? 37.074 76.641 39.143 1.00 24.50 9 GLU C O 1
ATOM 1971 N N . ARG C 1 10 ? 38.153 74.749 39.756 1.00 27.90 10 ARG C N 1
ATOM 1972 C CA . ARG C 1 10 ? 36.974 73.910 39.647 1.00 27.91 10 ARG C CA 1
ATOM 1973 C C . ARG C 1 10 ? 35.943 74.336 40.680 1.00 28.33 10 ARG C C 1
ATOM 1974 O O . ARG C 1 10 ? 34.746 74.389 40.396 1.00 28.84 10 ARG C O 1
ATOM 1982 N N . LEU C 1 11 ? 36.404 74.649 41.880 1.00 26.12 11 LEU C N 1
ATOM 1983 C CA . LEU C 1 11 ? 35.480 75.066 42.909 1.00 27.30 11 LEU C CA 1
ATOM 1984 C C . LEU C 1 11 ? 34.856 76.383 42.479 1.00 28.63 11 LEU C C 1
ATOM 1985 O O . LEU C 1 11 ? 33.641 76.560 42.567 1.00 27.23 11 LEU C O 1
ATOM 1990 N N . LYS C 1 12 ? 35.694 77.297 41.987 1.00 29.81 12 LYS C N 1
ATOM 1991 C CA . LYS C 1 12 ? 35.221 78.607 41.532 1.00 31.29 12 LYS C CA 1
ATOM 1992 C C . LYS C 1 12 ? 34.137 78.507 40.439 1.00 30.86 12 LYS C C 1
ATOM 1993 O O . LYS C 1 12 ? 33.118 79.194 40.502 1.00 31.40 12 LYS C O 1
ATOM 1999 N N . ALA C 1 13 ? 34.364 77.653 39.447 1.00 29.89 13 ALA C N 1
ATOM 2000 C CA . ALA C 1 13 ? 33.423 77.468 38.344 1.00 30.68 13 ALA C CA 1
ATOM 2001 C C . ALA C 1 13 ? 32.053 76.959 38.801 1.00 31.81 13 ALA C C 1
ATOM 2002 O O . ALA C 1 13 ? 31.032 77.349 38.254 1.00 30.51 13 ALA C O 1
ATOM 2004 N N . ALA C 1 14 ? 32.043 76.081 39.800 1.00 33.32 14 ALA C N 1
ATOM 2005 C CA . ALA C 1 14 ? 30.804 75.526 40.329 1.00 33.58 14 ALA C CA 1
ATOM 2006 C C . ALA C 1 14 ? 30.008 76.576 41.092 1.00 35.11 14 ALA C C 1
ATOM 2007 O O . ALA C 1 14 ? 28.775 76.605 41.027 1.00 33.57 14 ALA C O 1
ATOM 2009 N N . LEU C 1 15 ? 30.720 77.436 41.815 1.00 34.51 15 LEU C N 1
ATOM 2010 C CA . LEU C 1 15 ? 30.081 78.483 42.603 1.00 35.96 15 LEU C CA 1
ATOM 2011 C C . LEU C 1 15 ? 29.628 79.667 41.757 1.00 37.39 15 LEU C C 1
ATOM 2012 O O . LEU C 1 15 ? 28.971 80.577 42.255 1.00 39.34 15 LEU C O 1
ATOM 2017 N N . GLU C 1 16 ? 29.976 79.658 40.479 1.00 39.06 16 GLU C N 1
ATOM 2018 C CA . GLU C 1 16 ? 29.600 80.757 39.598 1.00 39.74 16 GLU C CA 1
ATOM 2019 C C . GLU C 1 16 ? 28.302 80.466 38.856 1.00 38.37 16 GLU C C 1
ATOM 2020 O O . GLU C 1 16 ? 27.654 81.378 38.327 1.00 38.30 16 GLU C O 1
ATOM 2026 N N . ARG C 1 17 ? 27.917 79.197 38.838 1.00 36.00 17 ARG C N 1
ATOM 2027 C CA . ARG C 1 17 ? 26.707 78.785 38.150 1.00 36.72 17 ARG C CA 1
ATOM 2028 C C . ARG C 1 17 ? 25.473 78.832 39.022 1.00 37.65 17 ARG C C 1
ATOM 2029 O O . ARG C 1 17 ? 25.554 78.639 40.236 1.00 36.08 17 ARG C O 1
ATOM 2037 N N . PRO C 1 18 ? 24.305 79.092 38.406 1.00 38.00 18 PRO C N 1
ATOM 2038 C CA . PRO C 1 18 ? 23.029 79.166 39.119 1.00 37.88 18 PRO C CA 1
ATOM 2039 C C . PRO C 1 18 ? 22.866 77.912 39.962 1.00 39.66 18 PRO C C 1
ATOM 2040 O O . PRO C 1 18 ? 23.118 76.801 39.500 1.00 39.58 18 PRO C O 1
ATOM 2044 N N . LYS C 1 19 ? 22.434 78.093 41.200 1.00 41.57 19 LYS C N 1
ATOM 2045 C CA . LYS C 1 19 ? 22.262 76.972 42.101 1.00 41.77 19 LYS C CA 1
ATOM 2046 C C . LYS C 1 19 ? 21.055 76.081 41.837 1.00 41.95 19 LYS C C 1
ATOM 2047 O O . LYS C 1 19 ? 19.980 76.541 41.476 1.00 42.00 19 LYS C O 1
ATOM 2053 N N . ASP C 1 20 ? 21.276 74.786 42.007 1.00 42.09 20 ASP C N 1
ATOM 2054 C CA . ASP C 1 20 ? 20.248 73.770 41.907 1.00 42.22 20 ASP C CA 1
ATOM 2055 C C . ASP C 1 20 ? 20.879 72.577 42.620 1.00 41.39 20 ASP C C 1
ATOM 2056 O O . ASP C 1 20 ? 22.088 72.566 42.848 1.00 41.14 20 ASP C O 1
ATOM 2061 N N . GLU C 1 21 ? 20.080 71.594 43.002 1.00 39.49 21 GLU C N 1
ATOM 2062 C CA . GLU C 1 21 ? 20.612 70.458 43.740 1.00 39.25 21 GLU C CA 1
ATOM 2063 C C . GLU C 1 21 ? 21.895 69.836 43.175 1.00 38.28 21 GLU C C 1
ATOM 2064 O O . GLU C 1 21 ? 22.744 69.384 43.941 1.00 39.00 21 GLU C O 1
ATOM 2070 N N . PHE C 1 22 ? 22.048 69.817 41.854 1.00 35.43 22 PHE C N 1
ATOM 2071 C CA . PHE C 1 22 ? 23.239 69.226 41.258 1.00 33.75 22 PHE C CA 1
ATOM 2072 C C . PHE C 1 22 ? 24.476 70.112 41.373 1.00 32.82 22 PHE C C 1
ATOM 2073 O O . PHE C 1 22 ? 25.559 69.633 41.726 1.00 30.73 22 PHE C O 1
ATOM 2081 N N . ILE C 1 23 ? 24.315 71.396 41.074 1.00 31.41 23 ILE C N 1
ATOM 2082 C CA . ILE C 1 23 ? 25.418 72.329 41.184 1.00 31.53 23 ILE C CA 1
ATOM 2083 C C . ILE C 1 23 ? 25.835 72.361 42.660 1.00 31.25 23 ILE C C 1
ATOM 2084 O O . ILE C 1 23 ? 27.021 72.355 42.991 1.00 30.77 23 ILE C O 1
ATOM 2089 N N . ARG C 1 24 ? 24.854 72.354 43.550 1.00 30.29 24 ARG C N 1
ATOM 2090 C CA . ARG C 1 24 ? 25.148 72.374 44.973 1.00 29.85 24 ARG C CA 1
ATOM 2091 C C . ARG C 1 24 ? 26.052 71.226 45.402 1.00 30.02 24 ARG C C 1
ATOM 2092 O O . ARG C 1 24 ? 27.071 71.427 46.050 1.00 30.98 24 ARG C O 1
ATOM 2100 N N . ASP C 1 25 ? 25.678 70.009 45.045 1.00 30.78 25 ASP C N 1
ATOM 2101 C CA . ASP C 1 25 ? 26.470 68.872 45.451 1.00 30.57 25 ASP C CA 1
ATOM 2102 C C . ASP C 1 25 ? 27.815 68.801 44.730 1.00 31.33 25 ASP C C 1
ATOM 2103 O O . ASP C 1 25 ? 28.800 68.343 45.306 1.00 30.08 25 ASP C O 1
ATOM 2108 N N . SER C 1 26 ? 27.878 69.276 43.488 1.00 31.76 26 SER C N 1
ATOM 2109 C CA . SER C 1 26 ? 29.153 69.252 42.773 1.00 31.99 26 SER C CA 1
ATOM 2110 C C . SER C 1 26 ? 30.137 70.223 43.441 1.00 30.38 26 SER C C 1
ATOM 2111 O O . SER C 1 26 ? 31.340 69.963 43.487 1.00 29.25 26 SER C O 1
ATOM 2114 N N . ALA C 1 27 ? 29.621 71.331 43.972 1.00 30.31 27 ALA C N 1
ATOM 2115 C CA . ALA C 1 27 ? 30.462 72.322 44.647 1.00 28.33 27 ALA C CA 1
ATOM 2116 C C . ALA C 1 27 ? 30.963 71.721 45.966 1.00 27.67 27 ALA C C 1
ATOM 2117 O O . ALA C 1 27 ? 32.111 71.923 46.368 1.00 25.38 27 ALA C O 1
ATOM 2119 N N . ILE C 1 28 ? 30.101 70.962 46.631 1.00 26.56 28 ILE C N 1
ATOM 2120 C CA . ILE C 1 28 ? 30.497 70.330 47.881 1.00 26.32 28 ILE C CA 1
ATOM 2121 C C . ILE C 1 28 ? 31.584 69.289 47.605 1.00 27.45 28 ILE C C 1
ATOM 2122 O O . ILE C 1 28 ? 32.562 69.187 48.351 1.00 28.23 28 ILE C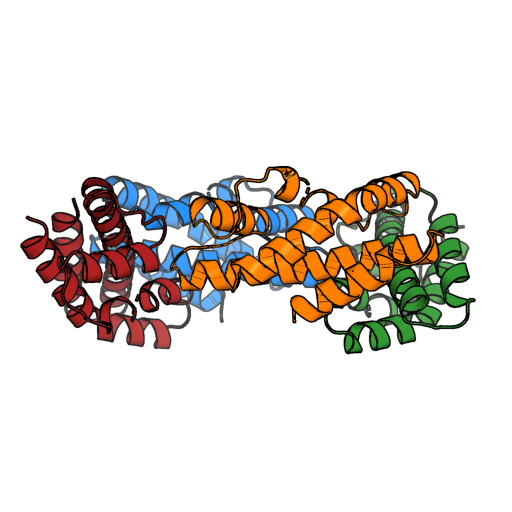 O 1
ATOM 2127 N N . GLN C 1 29 ? 31.418 68.525 46.528 1.00 28.62 29 GLN C N 1
ATOM 2128 C CA . GLN C 1 29 ? 32.395 67.494 46.175 1.00 29.90 29 GLN C CA 1
ATOM 2129 C C . GLN C 1 29 ? 33.717 68.181 45.864 1.00 30.71 29 GLN C C 1
ATOM 2130 O O . GLN C 1 29 ? 34.786 67.698 46.232 1.00 31.00 29 GLN C O 1
ATOM 2136 N N . ARG C 1 30 ? 33.633 69.336 45.212 1.00 31.04 30 ARG C N 1
ATOM 2137 C CA . ARG C 1 30 ? 34.831 70.072 44.858 1.00 30.74 30 ARG C CA 1
ATOM 2138 C C . ARG C 1 30 ? 35.510 70.689 46.082 1.00 31.54 30 ARG C C 1
ATOM 2139 O O . ARG C 1 30 ? 36.732 70.772 46.141 1.00 30.72 30 ARG C O 1
ATOM 2147 N N . PHE C 1 31 ? 34.720 71.112 47.063 1.00 32.01 31 PHE C N 1
ATOM 2148 C CA . PHE C 1 31 ? 35.286 71.674 48.282 1.00 32.91 31 PHE C CA 1
ATOM 2149 C C . PHE C 1 31 ? 36.055 70.551 48.945 1.00 32.59 31 PHE C C 1
ATOM 2150 O O . PHE C 1 31 ? 37.141 70.736 49.474 1.00 33.36 31 PHE C O 1
ATOM 2158 N N . GLU C 1 32 ? 35.462 69.371 48.887 1.00 34.62 32 GLU C N 1
ATOM 2159 C CA . GLU C 1 32 ? 36.019 68.169 49.486 1.00 34.96 32 GLU C CA 1
ATOM 2160 C C . GLU C 1 32 ? 37.429 67.804 48.988 1.00 33.72 32 GLU C C 1
ATOM 2161 O O . GLU C 1 32 ? 38.318 67.567 49.804 1.00 33.60 32 GLU C O 1
ATOM 2167 N N . PHE C 1 33 ? 37.657 67.750 47.676 1.00 30.75 33 PHE C N 1
ATOM 2168 C CA . PHE C 1 33 ? 39.005 67.417 47.217 1.00 30.66 33 PHE C CA 1
ATOM 2169 C C . PHE C 1 33 ? 39.936 68.627 47.265 1.00 29.89 33 PHE C C 1
ATOM 2170 O O . PHE C 1 33 ? 41.147 68.480 47.385 1.00 29.48 33 PHE C O 1
ATOM 2178 N N . THR C 1 34 ? 39.386 69.830 47.189 1.00 29.27 34 THR C N 1
ATOM 2179 C CA . THR C 1 34 ? 40.252 70.996 47.242 1.00 29.86 34 THR C CA 1
ATOM 2180 C C . THR C 1 34 ? 40.826 71.155 48.659 1.00 29.70 34 THR C C 1
ATOM 2181 O O . THR C 1 34 ? 41.961 71.593 48.828 1.00 28.90 34 THR C O 1
ATOM 2185 N N . PHE C 1 35 ? 40.049 70.786 49.674 1.00 26.42 35 PHE C N 1
ATOM 2186 C CA . PHE C 1 35 ? 40.528 70.894 51.035 1.00 27.25 35 PHE C CA 1
ATOM 2187 C C . PHE C 1 35 ? 41.549 69.796 51.274 1.00 27.94 35 PHE C C 1
ATOM 2188 O O . PHE C 1 35 ? 42.509 69.976 52.015 1.00 26.65 35 PHE C O 1
ATOM 2196 N N . GLU C 1 36 ? 41.337 68.649 50.645 1.00 28.15 36 GLU C N 1
ATOM 2197 C CA . GLU C 1 36 ? 42.270 67.547 50.799 1.00 30.95 36 GLU C CA 1
ATOM 2198 C C . GLU C 1 36 ? 43.603 67.978 50.213 1.00 31.78 36 GLU C C 1
ATOM 2199 O O . GLU C 1 36 ? 44.632 67.925 50.877 1.00 33.89 36 GLU C O 1
ATOM 2205 N N . LEU C 1 37 ? 43.573 68.427 48.964 1.00 33.05 37 LEU C N 1
ATOM 2206 C CA . LEU C 1 37 ? 44.784 68.850 48.277 1.00 31.60 37 LEU C CA 1
ATOM 2207 C C . LEU C 1 37 ? 45.454 70.022 48.960 1.00 31.82 37 LEU C C 1
ATOM 2208 O O . LEU C 1 37 ? 46.675 70.087 49.028 1.00 33.01 37 LEU C O 1
ATOM 2213 N N . ALA C 1 38 ? 44.657 70.941 49.486 1.00 32.47 38 ALA C N 1
ATOM 2214 C CA . ALA C 1 38 ? 45.206 72.116 50.142 1.00 31.16 38 ALA C CA 1
ATOM 2215 C C . ALA C 1 38 ? 46.002 71.814 51.401 1.00 30.70 38 ALA C C 1
ATOM 2216 O O . ALA C 1 38 ? 47.074 72.379 51.610 1.00 31.48 38 ALA C O 1
ATOM 2218 N N . TRP C 1 39 ? 45.495 70.939 52.256 1.00 30.20 39 TRP C N 1
ATOM 2219 C CA . TRP C 1 39 ? 46.226 70.677 53.483 1.00 30.21 39 TRP C CA 1
ATOM 2220 C C . TRP C 1 39 ? 47.452 69.825 53.215 1.00 30.63 39 TRP C C 1
ATOM 2221 O O . TRP C 1 39 ? 48.452 69.927 53.928 1.00 29.38 39 TRP C O 1
ATOM 2232 N N . LYS C 1 40 ? 47.379 68.987 52.185 1.00 33.33 40 LYS C N 1
ATOM 2233 C CA . LYS C 1 40 ? 48.517 68.147 51.813 1.00 34.78 40 LYS C CA 1
ATOM 2234 C C . LYS C 1 40 ? 49.570 69.073 51.230 1.00 34.61 40 LYS C C 1
ATOM 2235 O O . LYS C 1 40 ? 50.775 68.869 51.413 1.00 34.64 40 LYS C O 1
ATOM 2241 N N . THR C 1 41 ? 49.103 70.096 50.523 1.00 33.31 41 THR C N 1
ATOM 2242 C CA . THR C 1 41 ? 50.003 71.070 49.932 1.00 35.52 41 THR C CA 1
ATOM 2243 C C . THR C 1 41 ? 50.689 71.864 51.042 1.00 35.09 41 THR C C 1
ATOM 2244 O O . THR C 1 41 ? 51.896 72.087 50.979 1.00 36.55 41 THR C O 1
ATOM 2248 N N . LEU C 1 42 ? 49.921 72.285 52.047 1.00 35.22 42 LEU C N 1
ATOM 2249 C CA . LEU C 1 42 ? 50.472 73.033 53.182 1.00 35.89 42 LEU C CA 1
ATOM 2250 C C . LEU C 1 42 ? 51.464 72.151 53.921 1.00 35.82 42 LEU C C 1
ATOM 2251 O O . LEU C 1 42 ? 52.457 72.632 54.465 1.00 35.50 42 LEU C O 1
ATOM 2256 N N . LYS C 1 43 ? 51.173 70.855 53.948 1.00 35.41 43 LYS C N 1
ATOM 2257 C CA . LYS C 1 43 ? 52.023 69.888 54.620 1.00 35.30 43 LYS C CA 1
ATOM 2258 C C . LYS C 1 43 ? 53.392 69.830 53.952 1.00 36.20 43 LYS C C 1
ATOM 2259 O O . LYS C 1 43 ? 54.421 69.783 54.625 1.00 36.98 43 LYS C O 1
ATOM 2265 N N . THR C 1 44 ? 53.396 69.821 52.625 1.00 34.04 44 THR C N 1
ATOM 2266 C CA . THR C 1 44 ? 54.644 69.766 51.889 1.00 34.34 44 THR C CA 1
ATOM 2267 C C . THR C 1 44 ? 55.474 71.018 52.190 1.00 34.45 44 THR C C 1
ATOM 2268 O O . THR C 1 44 ? 56.671 70.937 52.462 1.00 32.71 44 THR C O 1
ATOM 2272 N N . PHE C 1 45 ? 54.816 72.168 52.141 1.00 32.81 45 PHE C N 1
ATOM 2273 C CA . PHE C 1 45 ? 55.462 73.443 52.382 1.00 34.86 45 PHE C CA 1
ATOM 2274 C C . PHE C 1 45 ? 56.07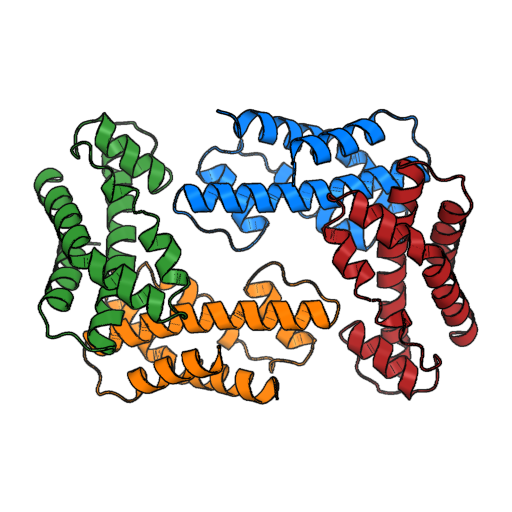0 73.561 53.776 1.00 35.01 45 PHE C C 1
ATOM 2275 O O . PHE C 1 45 ? 57.206 73.981 53.919 1.00 35.39 45 PHE C O 1
ATOM 2283 N N . LEU C 1 46 ? 55.318 73.177 54.800 1.00 36.54 46 LEU C N 1
ATOM 2284 C CA . LEU C 1 46 ? 55.791 73.248 56.180 1.00 36.39 46 LEU C CA 1
ATOM 2285 C C . LEU C 1 46 ? 56.951 72.302 56.475 1.00 38.13 46 LEU C C 1
ATOM 2286 O O . LEU C 1 46 ? 57.850 72.619 57.260 1.00 37.82 46 LEU C O 1
ATOM 2291 N N . GLU C 1 47 ? 56.942 71.139 55.844 1.00 38.69 47 GLU C N 1
ATOM 2292 C CA . GLU C 1 47 ? 57.994 70.178 56.098 1.00 41.61 47 GLU C CA 1
ATOM 2293 C C . GLU C 1 47 ? 59.306 70.534 55.409 1.00 42.28 47 GLU C C 1
ATOM 2294 O O . GLU C 1 47 ? 60.363 70.047 55.801 1.00 41.64 47 GLU C O 1
ATOM 2300 N N . LEU C 1 48 ? 59.244 71.404 54.403 1.00 43.73 48 LEU C N 1
ATOM 2301 C CA . LEU C 1 48 ? 60.460 71.854 53.735 1.00 43.81 48 LEU C CA 1
ATOM 2302 C C . LEU C 1 48 ? 61.105 72.880 54.650 1.00 43.82 48 LEU C C 1
ATOM 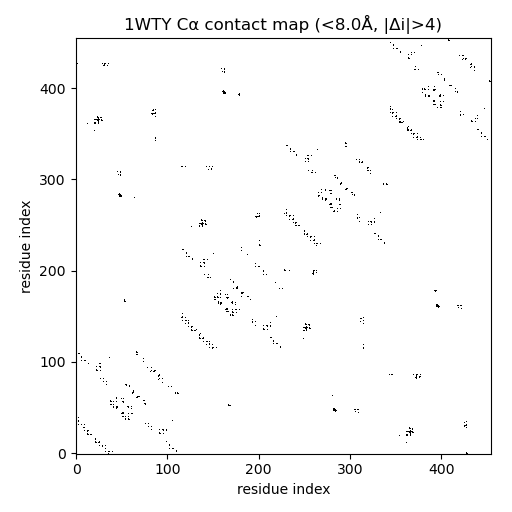2303 O O . LEU C 1 48 ? 62.278 73.216 54.499 1.00 45.14 48 LEU C O 1
ATOM 2308 N N . GLN C 1 49 ? 60.324 73.375 55.605 1.00 43.39 49 GLN C N 1
ATOM 2309 C CA . GLN C 1 49 ? 60.821 74.351 56.558 1.00 43.31 49 GLN C CA 1
ATOM 2310 C C . GLN C 1 49 ? 61.175 73.659 57.855 1.00 42.36 49 GLN C C 1
ATOM 2311 O O . GLN C 1 49 ? 61.604 74.293 58.809 1.00 40.31 49 GLN C O 1
ATOM 2317 N N . GLY C 1 50 ? 60.975 72.349 57.894 1.00 43.14 50 GLY C N 1
ATOM 2318 C CA . GLY C 1 50 ? 61.312 71.608 59.090 1.00 43.70 50 GLY C CA 1
ATOM 2319 C C . GLY C 1 50 ? 60.238 71.458 60.151 1.00 44.77 50 GLY C C 1
ATOM 2320 O O . GLY C 1 50 ? 60.570 71.149 61.292 1.00 43.95 50 GLY C O 1
ATOM 2321 N N . LEU C 1 51 ? 58.968 71.671 59.804 1.00 45.27 51 LEU C N 1
ATOM 2322 C CA . LEU C 1 51 ? 57.890 71.509 60.785 1.00 45.21 51 LEU C CA 1
ATOM 2323 C C . LEU C 1 51 ? 57.075 70.243 60.529 1.00 46.22 51 LEU C C 1
ATOM 2324 O O . LEU C 1 51 ? 57.011 69.741 59.408 1.00 45.00 51 LEU C O 1
ATOM 2329 N N . GLU C 1 52 ? 56.451 69.739 61.587 1.00 48.39 52 GLU C N 1
ATOM 2330 C CA . GLU C 1 52 ? 55.603 68.558 61.509 1.00 49.16 52 GLU C CA 1
ATOM 2331 C C . GLU C 1 52 ? 54.228 69.048 61.072 1.00 47.30 52 GLU C C 1
ATOM 2332 O O . GLU C 1 52 ? 53.751 70.074 61.561 1.00 46.64 52 GLU C O 1
ATOM 2338 N N . ALA C 1 53 ? 53.595 68.322 60.160 1.00 43.73 53 ALA C N 1
ATOM 2339 C CA . ALA C 1 53 ? 52.259 68.684 59.687 1.00 43.68 53 ALA C CA 1
ATOM 2340 C C . ALA C 1 53 ? 51.592 67.377 59.311 1.00 41.84 53 ALA C C 1
ATOM 2341 O O . ALA C 1 53 ? 51.371 67.098 58.135 1.00 41.96 53 ALA C O 1
ATOM 2343 N N . ARG C 1 54 ? 51.263 66.583 60.322 1.00 41.67 54 ARG C N 1
ATOM 2344 C CA . ARG C 1 54 ? 50.683 65.266 60.096 1.00 41.23 54 ARG C CA 1
ATOM 2345 C C . ARG C 1 54 ? 49.171 65.173 60.029 1.00 38.83 54 ARG C C 1
ATOM 2346 O O . ARG C 1 54 ? 48.615 64.074 59.931 1.00 37.36 54 ARG C O 1
ATOM 2354 N N . SER C 1 55 ? 48.505 66.319 60.069 1.00 35.91 55 SER C N 1
ATOM 2355 C CA . SER C 1 55 ? 47.054 66.335 59.996 1.00 34.30 55 SER C CA 1
ATOM 2356 C C . SER C 1 55 ? 46.582 67.713 59.547 1.00 34.98 55 SER C C 1
ATOM 2357 O O . SER C 1 55 ? 47.294 68.705 59.708 1.00 35.09 55 SER C O 1
ATOM 2360 N N . PRO C 1 56 ? 45.379 67.790 58.960 1.00 34.54 56 PRO C N 1
ATOM 2361 C CA . PRO C 1 56 ? 44.871 69.084 58.512 1.00 34.38 56 PRO C CA 1
ATOM 2362 C C . PRO C 1 56 ? 44.961 70.117 59.632 1.00 34.87 56 PRO C C 1
ATOM 2363 O O . PRO C 1 56 ? 45.321 71.268 59.393 1.00 35.85 56 PRO C O 1
ATOM 2367 N N . ARG C 1 57 ? 44.654 69.705 60.860 1.00 34.70 57 ARG C N 1
ATOM 2368 C CA . ARG C 1 57 ? 44.713 70.641 61.980 1.00 33.41 57 ARG C CA 1
ATOM 2369 C C . ARG C 1 57 ? 46.113 71.196 62.217 1.00 31.96 57 ARG C C 1
ATOM 2370 O O . ARG C 1 57 ? 46.299 72.405 62.314 1.00 30.18 57 ARG C O 1
ATOM 2378 N N . ALA C 1 58 ? 47.092 70.309 62.323 1.00 29.61 58 ALA C N 1
ATOM 2379 C CA . ALA C 1 58 ? 48.461 70.737 62.558 1.00 30.74 58 ALA C CA 1
ATOM 2380 C C . ALA C 1 58 ? 49.028 71.501 61.356 1.00 30.90 58 ALA C C 1
ATOM 2381 O O . ALA C 1 58 ? 49.899 72.348 61.511 1.00 29.31 58 ALA C O 1
ATOM 2383 N N . ALA C 1 59 ? 48.540 71.201 60.161 1.00 29.91 59 ALA C N 1
ATOM 2384 C CA . ALA C 1 59 ? 49.018 71.902 58.979 1.00 32.50 59 ALA C CA 1
ATOM 2385 C C . ALA C 1 59 ? 48.540 73.345 59.075 1.00 33.17 59 ALA C C 1
ATOM 2386 O O . ALA C 1 59 ? 49.310 74.293 58.890 1.00 33.38 59 ALA C O 1
ATOM 2388 N N . ILE C 1 60 ? 47.253 73.496 59.364 1.00 33.08 60 ILE C N 1
ATOM 2389 C CA . ILE C 1 60 ? 46.643 74.805 59.504 1.00 33.59 60 ILE C CA 1
ATOM 2390 C C . ILE C 1 60 ? 47.348 75.612 60.597 1.00 34.65 60 ILE C C 1
ATOM 2391 O O . ILE C 1 60 ? 47.686 76.777 60.389 1.00 34.45 60 ILE C O 1
ATOM 2396 N N . ARG C 1 61 ? 47.579 74.984 61.747 1.00 36.31 61 ARG C N 1
ATOM 2397 C CA . ARG C 1 61 ? 48.260 75.634 62.866 1.00 39.17 61 ARG C CA 1
ATOM 2398 C C . ARG C 1 61 ? 49.669 76.046 62.438 1.00 39.12 61 ARG C C 1
ATOM 2399 O O . ARG C 1 61 ? 50.112 77.164 62.716 1.00 40.08 61 ARG C O 1
ATOM 2407 N N . GLY C 1 62 ? 50.363 75.134 61.761 1.00 37.91 62 GLY C N 1
ATOM 2408 C CA . GLY C 1 62 ? 51.703 75.416 61.280 1.00 38.07 62 GLY C CA 1
ATOM 2409 C C . GLY C 1 62 ? 51.704 76.578 60.303 1.00 38.99 62 GLY C C 1
ATOM 2410 O O . GLY C 1 62 ? 52.600 77.423 60.328 1.00 37.23 62 GLY C O 1
ATOM 2411 N N . ALA C 1 63 ? 50.692 76.629 59.443 1.00 38.46 63 ALA C N 1
ATOM 2412 C CA . ALA C 1 63 ? 50.603 77.702 58.469 1.00 40.65 63 ALA C CA 1
ATOM 2413 C C . ALA C 1 63 ? 50.509 79.043 59.185 1.00 41.65 63 ALA C C 1
ATOM 2414 O O . ALA C 1 63 ? 51.069 80.031 58.727 1.00 42.95 63 ALA C O 1
ATOM 2416 N N . PHE C 1 64 ? 49.806 79.081 60.309 1.00 43.06 64 PHE C N 1
ATOM 2417 C CA . PHE C 1 64 ? 49.675 80.326 61.048 1.00 45.44 64 PHE C CA 1
ATOM 2418 C C . PHE C 1 64 ? 50.986 80.694 61.733 1.00 47.84 64 PHE C C 1
ATOM 2419 O O . PHE C 1 64 ? 51.366 81.866 61.758 1.00 47.89 64 PHE C O 1
ATOM 2427 N N . GLN C 1 65 ? 51.674 79.694 62.284 1.00 50.09 65 GLN C N 1
ATOM 2428 C CA . GLN C 1 65 ? 52.944 79.918 62.974 1.00 53.77 65 GLN C CA 1
ATOM 2429 C C . GLN C 1 65 ? 54.013 80.593 62.124 1.00 54.04 65 GLN C C 1
ATOM 2430 O O . GLN C 1 65 ? 54.566 81.617 62.520 1.00 55.37 65 GLN C O 1
ATOM 2436 N N . VAL C 1 66 ? 54.310 80.007 60.968 1.00 54.05 66 VAL C N 1
ATOM 2437 C CA . VAL C 1 66 ? 55.338 80.529 60.081 1.00 54.18 66 VAL C CA 1
ATOM 2438 C C . VAL C 1 66 ? 54.875 81.740 59.296 1.00 55.61 66 VAL C C 1
ATOM 2439 O O . VAL C 1 66 ? 55.632 82.303 58.505 1.00 56.50 66 VAL C O 1
ATOM 2443 N N . GLY C 1 67 ? 53.627 82.135 59.506 1.00 56.41 67 GLY C N 1
ATOM 2444 C CA . GLY C 1 67 ? 53.107 83.306 58.823 1.00 56.96 67 GLY C CA 1
ATOM 2445 C C . GLY C 1 67 ? 52.572 83.120 57.416 1.00 57.10 67 GLY C C 1
ATOM 2446 O O . GLY C 1 67 ? 52.052 84.069 56.834 1.00 58.20 67 GLY C O 1
ATOM 2447 N N . LEU C 1 68 ? 52.697 81.924 56.855 1.00 56.40 68 LEU C N 1
ATOM 2448 C CA . LEU C 1 68 ? 52.190 81.682 55.509 1.00 56.23 68 LEU C CA 1
ATOM 2449 C C . LEU C 1 68 ? 50.770 82.235 55.422 1.00 57.68 68 LEU C C 1
ATOM 2450 O O . LEU C 1 68 ? 50.465 83.056 54.556 1.00 58.09 68 LEU C O 1
ATOM 2455 N N . LEU C 1 69 ? 49.906 81.788 56.331 1.00 58.06 69 LEU C N 1
ATOM 2456 C CA . LEU C 1 69 ? 48.524 82.254 56.374 1.00 57.32 69 LEU C CA 1
ATOM 2457 C C . LEU C 1 69 ? 48.311 83.153 57.585 1.00 57.98 69 LEU C C 1
ATOM 2458 O O . LEU C 1 69 ? 48.948 82.975 58.627 1.00 57.75 69 LEU C O 1
ATOM 2463 N N . PRO C 1 70 ? 47.412 84.140 57.460 1.00 58.76 70 PRO C N 1
ATOM 2464 C CA . PRO C 1 70 ? 47.104 85.077 58.546 1.00 58.78 70 PRO C CA 1
ATOM 2465 C C . PRO C 1 70 ? 46.164 84.416 59.555 1.00 57.96 70 PRO C C 1
ATOM 2466 O O . PRO C 1 70 ? 45.356 83.568 59.186 1.00 57.16 70 PRO C O 1
ATOM 2470 N N . GLU C 1 71 ? 46.273 84.794 60.823 1.00 56.93 71 GLU C N 1
ATOM 2471 C CA . GLU C 1 71 ? 45.413 84.219 61.847 1.00 56.90 71 GLU C CA 1
ATOM 2472 C C . GLU C 1 71 ? 43.956 84.302 61.427 1.00 54.47 71 GLU C C 1
ATOM 2473 O O . GLU C 1 71 ? 43.389 85.390 61.340 1.00 54.36 71 GLU C O 1
ATOM 2479 N N . ASP C 1 72 ? 43.352 83.150 61.166 1.00 51.20 72 ASP C N 1
ATOM 2480 C CA . ASP C 1 72 ? 41.961 83.114 60.725 1.00 48.92 72 ASP C CA 1
ATOM 2481 C C . ASP C 1 72 ? 41.213 81.882 61.224 1.00 47.11 72 ASP C C 1
ATOM 2482 O O . ASP C 1 72 ? 41.420 80.769 60.739 1.00 45.65 72 ASP C O 1
ATOM 2487 N N . PRO C 1 73 ? 40.313 82.075 62.192 1.00 46.45 73 PRO C N 1
ATOM 2488 C CA . PRO C 1 73 ? 39.522 80.984 62.772 1.00 46.32 73 PRO C CA 1
ATOM 2489 C C . PRO C 1 73 ? 38.671 80.206 61.766 1.00 45.67 73 PRO C C 1
ATOM 2490 O O . PRO C 1 73 ? 38.283 79.070 62.036 1.00 46.50 73 PRO C O 1
ATOM 2494 N N . PHE C 1 74 ? 38.392 80.799 60.606 1.00 44.12 74 PHE C N 1
ATOM 2495 C CA . PHE C 1 74 ? 37.572 80.115 59.611 1.00 43.15 74 PHE C CA 1
ATOM 2496 C C . PHE C 1 74 ? 38.203 78.829 59.066 1.00 42.92 74 PHE C C 1
ATOM 2497 O O . PHE C 1 74 ? 37.492 77.912 58.638 1.00 42.62 74 PHE C O 1
ATOM 2505 N N . TRP C 1 75 ? 39.529 78.750 59.093 1.00 40.73 75 TRP C N 1
ATOM 2506 C CA . TRP C 1 75 ? 40.206 77.565 58.589 1.00 39.12 75 TRP C CA 1
ATOM 2507 C C . TRP C 1 75 ? 39.868 76.306 59.373 1.00 39.63 75 TRP C C 1
ATOM 2508 O O . TRP C 1 75 ? 39.730 75.221 58.791 1.00 39.07 75 TRP C O 1
ATOM 2519 N N . LEU C 1 76 ? 39.732 76.431 60.688 1.00 37.55 76 LEU C N 1
ATOM 2520 C CA . LEU C 1 76 ? 39.392 75.264 61.487 1.00 36.31 76 LEU C CA 1
ATOM 2521 C C . LEU C 1 76 ? 37.914 74.960 61.281 1.00 36.01 76 LEU C C 1
ATOM 2522 O O . LEU C 1 76 ? 37.483 73.817 61.409 1.00 36.82 76 LEU C O 1
ATOM 2527 N N . GLU C 1 77 ? 37.136 75.980 60.945 1.00 35.84 77 GLU C N 1
ATOM 2528 C CA . GLU C 1 77 ? 35.727 75.762 60.678 1.00 37.48 77 GLU C CA 1
ATOM 2529 C C . GLU C 1 77 ? 35.607 75.015 59.352 1.00 37.10 77 GLU C C 1
ATOM 2530 O O . GLU C 1 77 ? 34.694 74.205 59.165 1.00 35.06 77 GLU C O 1
ATOM 2544 N N . LEU C 1 79 ? 37.793 72.938 58.365 1.00 35.03 79 LEU C N 1
ATOM 2545 C CA . LEU C 1 79 ? 38.215 71.581 58.695 1.00 36.04 79 LEU C CA 1
ATOM 2546 C C . LEU C 1 79 ? 36.978 70.793 59.118 1.00 36.04 79 LEU C C 1
ATOM 2547 O O . LEU C 1 79 ? 36.762 69.667 58.661 1.00 34.97 79 LEU C O 1
ATOM 2552 N N . GLU C 1 80 ? 36.160 71.408 59.974 1.00 36.84 80 GLU C N 1
ATOM 2553 C CA . GLU C 1 80 ? 34.941 70.783 60.474 1.00 37.63 80 GLU C CA 1
ATOM 2554 C C . GLU C 1 80 ? 33.896 70.612 59.373 1.00 36.18 80 GLU C C 1
ATOM 2555 O O . GLU C 1 80 ? 33.163 69.619 59.353 1.00 35.61 80 GLU C O 1
ATOM 2561 N N . LEU C 1 81 ? 33.821 71.576 58.463 1.00 35.28 81 LEU C N 1
ATOM 2562 C CA . LEU C 1 81 ? 32.892 71.479 57.343 1.00 35.91 81 LEU C CA 1
ATOM 2563 C C . LEU C 1 81 ? 33.284 70.270 56.495 1.00 37.02 81 LEU C C 1
ATOM 2564 O O . LEU C 1 81 ? 32.431 69.628 55.886 1.00 39.45 81 LEU C O 1
ATOM 2569 N N . ARG C 1 82 ? 34.576 69.953 56.461 1.00 36.26 82 ARG C N 1
ATOM 2570 C CA . ARG C 1 82 ? 35.045 68.819 55.683 1.00 37.14 82 ARG C CA 1
ATOM 2571 C C . ARG C 1 82 ? 34.572 67.542 56.342 1.00 37.14 82 ARG C C 1
ATOM 2572 O O . ARG C 1 82 ? 34.072 66.644 55.662 1.00 40.71 82 ARG C O 1
ATOM 2580 N N . ASN C 1 83 ? 34.729 67.448 57.661 1.00 37.33 83 ASN C N 1
ATOM 2581 C CA . ASN C 1 83 ? 34.273 66.255 58.386 1.00 37.38 83 ASN C CA 1
ATOM 2582 C C . ASN C 1 83 ? 32.782 66.015 58.111 1.00 36.49 83 ASN C C 1
ATOM 2583 O O . ASN C 1 83 ? 32.344 64.870 57.992 1.00 35.96 83 ASN C O 1
ATOM 2588 N N . LEU C 1 84 ? 32.016 67.102 58.013 1.00 34.18 84 LEU C N 1
ATOM 2589 C CA . LEU C 1 84 ? 30.577 67.036 57.767 1.00 35.68 84 LEU C CA 1
ATOM 2590 C C . LEU C 1 84 ? 30.160 66.562 56.371 1.00 36.15 84 LEU C C 1
ATOM 2591 O O . LEU C 1 84 ? 29.125 65.907 56.229 1.00 35.87 84 LEU C O 1
ATOM 2596 N N . THR C 1 85 ? 30.941 66.886 55.340 1.00 35.23 85 THR C N 1
ATOM 2597 C CA . THR C 1 85 ? 30.558 66.479 53.990 1.00 35.08 85 THR C CA 1
ATOM 2598 C C . THR C 1 85 ? 30.251 64.986 53.923 1.00 37.90 85 THR C C 1
ATOM 2599 O O . THR C 1 85 ? 29.596 64.524 52.988 1.00 38.76 85 THR C O 1
ATOM 2603 N N . ASN C 1 86 ? 30.727 64.235 54.911 1.00 40.33 86 ASN C N 1
ATOM 2604 C CA . ASN C 1 86 ? 30.506 62.788 54.950 1.00 43.00 86 ASN C CA 1
ATOM 2605 C C . ASN C 1 86 ? 29.098 62.430 55.404 1.00 43.36 86 ASN C C 1
ATOM 2606 O O . ASN C 1 86 ? 28.670 61.290 55.253 1.00 44.35 86 ASN C O 1
ATOM 2611 N N . HIS C 1 87 ? 28.379 63.403 55.954 1.00 45.06 87 HIS C N 1
ATOM 2612 C CA . HIS C 1 87 ? 27.028 63.158 56.447 1.00 46.13 87 HIS C CA 1
ATOM 2613 C C . HIS C 1 87 ? 25.947 63.890 55.663 1.00 44.95 87 HIS C C 1
ATOM 2614 O O . HIS C 1 87 ? 24.824 64.064 56.142 1.00 45.15 87 HIS C O 1
ATOM 2621 N N . THR C 1 88 ? 26.276 64.296 54.443 1.00 43.01 88 THR C N 1
ATOM 2622 C CA . THR C 1 88 ? 25.319 65.019 53.629 1.00 40.07 88 THR C CA 1
ATOM 2623 C C . THR C 1 88 ? 24.147 64.178 53.128 1.00 40.27 88 THR C C 1
ATOM 2624 O O . THR C 1 88 ? 23.436 64.578 52.202 1.00 37.55 88 THR C O 1
ATOM 2628 N N . TYR C 1 89 ? 23.944 63.006 53.727 1.00 41.31 89 TYR C N 1
ATOM 2629 C CA . TYR C 1 89 ? 22.782 62.212 53.357 1.00 42.70 89 TYR C CA 1
ATOM 2630 C C . TYR C 1 89 ? 21.629 62.968 54.008 1.00 44.03 89 TYR C C 1
ATOM 2631 O O . TYR C 1 89 ? 20.460 62.613 53.871 1.00 45.31 89 TYR C O 1
ATOM 2640 N N . ASP C 1 90 ? 21.999 64.027 54.723 1.00 43.56 90 ASP C N 1
ATOM 2641 C CA . ASP C 1 90 ? 21.065 64.922 55.383 1.00 43.80 90 ASP C CA 1
ATOM 2642 C C . ASP C 1 90 ? 21.138 66.178 54.525 1.00 43.36 90 ASP C C 1
ATOM 2643 O O . ASP C 1 90 ? 22.083 66.958 54.639 1.00 44.47 90 ASP C O 1
ATOM 2648 N N . GLU C 1 91 ? 20.146 66.379 53.668 1.00 43.66 91 GLU C N 1
ATOM 2649 C CA . GLU C 1 91 ? 20.161 67.525 52.770 1.00 43.67 91 GLU C CA 1
ATOM 2650 C C . GLU C 1 91 ? 20.297 68.888 53.422 1.00 41.81 91 GLU C C 1
ATOM 2651 O O . GLU C 1 91 ? 20.792 69.823 52.796 1.00 43.86 91 GLU C O 1
ATOM 2657 N N . ALA C 1 92 ? 19.868 69.005 54.671 1.00 40.02 92 ALA C N 1
ATOM 2658 C CA . ALA C 1 92 ? 19.955 70.273 55.383 1.00 39.12 92 ALA C CA 1
ATOM 2659 C C . ALA C 1 92 ? 21.420 70.638 55.596 1.00 38.85 92 ALA C C 1
ATOM 2660 O O . ALA C 1 92 ? 21.802 71.815 55.554 1.00 36.63 92 ALA C O 1
ATOM 2662 N N . LEU C 1 93 ? 22.240 69.618 55.829 1.00 38.89 93 LEU C N 1
ATOM 2663 C CA . LEU C 1 93 ? 23.661 69.839 56.031 1.00 39.33 93 LEU C CA 1
ATOM 2664 C C . LEU C 1 93 ? 24.315 70.280 54.717 1.00 38.27 93 LEU C C 1
ATOM 2665 O O . LEU C 1 93 ? 25.211 71.121 54.719 1.00 37.29 93 LEU C O 1
ATOM 2670 N N . ALA C 1 94 ? 23.853 69.722 53.600 1.00 36.12 94 ALA C N 1
ATOM 2671 C CA . ALA C 1 94 ? 24.397 70.086 52.300 1.00 34.75 94 ALA C CA 1
ATOM 2672 C C . ALA C 1 94 ? 24.200 71.580 52.079 1.00 35.99 94 ALA C C 1
ATOM 2673 O O . ALA C 1 94 ? 25.102 72.266 51.595 1.00 34.93 94 ALA C O 1
ATOM 2675 N N . GLU C 1 95 ? 23.023 72.091 52.443 1.00 36.88 95 GLU C N 1
ATOM 2676 C CA . GLU C 1 95 ? 22.741 73.518 52.284 1.00 36.57 95 GLU C CA 1
ATOM 2677 C C . GLU C 1 95 ? 23.631 74.380 53.194 1.00 36.05 95 GLU C C 1
ATOM 2678 O O . GLU C 1 95 ? 24.097 75.435 52.773 1.00 37.73 95 GLU C O 1
ATOM 2684 N N . ARG C 1 96 ? 23.860 73.948 54.434 1.00 36.75 96 ARG C N 1
ATOM 2685 C CA . ARG C 1 96 ? 24.717 74.710 55.356 1.00 38.62 96 ARG C CA 1
ATOM 2686 C C . ARG C 1 96 ? 26.122 74.780 54.775 1.00 37.71 96 ARG C C 1
ATOM 2687 O O . ARG C 1 96 ? 26.713 75.848 54.671 1.00 38.32 96 ARG C O 1
ATOM 2695 N N . ILE C 1 97 ? 26.658 73.617 54.422 1.00 36.40 97 ILE C N 1
ATOM 2696 C CA . ILE C 1 97 ? 27.991 73.538 53.852 1.00 35.65 97 ILE C CA 1
ATOM 2697 C C . ILE C 1 97 ? 28.119 74.404 52.605 1.00 36.69 97 ILE C C 1
ATOM 2698 O O . ILE C 1 97 ? 29.065 75.187 52.473 1.00 36.37 97 ILE C O 1
ATOM 2703 N N . TYR C 1 98 ? 27.161 74.271 51.695 1.00 37.52 98 TYR C N 1
ATOM 2704 C CA . TYR C 1 98 ? 27.186 75.043 50.462 1.00 37.36 98 TYR C CA 1
ATOM 2705 C C . TYR C 1 98 ? 27.236 76.541 50.718 1.00 38.61 98 TYR C C 1
ATOM 2706 O O . TYR C 1 98 ? 27.977 77.272 50.047 1.00 38.98 98 TYR C O 1
ATOM 2715 N N . ALA C 1 99 ? 26.448 76.995 51.688 1.00 37.65 99 ALA C N 1
ATOM 2716 C CA . ALA C 1 99 ? 26.394 78.412 52.034 1.00 37.64 99 ALA C CA 1
ATOM 2717 C C . ALA C 1 99 ? 27.745 78.943 52.511 1.00 37.03 99 ALA C C 1
ATOM 2718 O O . ALA C 1 99 ? 28.018 80.143 52.417 1.00 36.17 99 ALA C O 1
ATOM 2720 N N . GLU C 1 100 ? 28.583 78.049 53.022 1.00 35.04 100 GLU C N 1
ATOM 2721 C CA . GLU C 1 100 ? 29.913 78.420 53.511 1.00 35.37 100 GLU C CA 1
ATOM 2722 C C . GLU C 1 100 ? 30.999 78.344 52.432 1.00 34.56 100 GLU C C 1
ATOM 2723 O O . GLU C 1 100 ? 32.115 78.830 52.632 1.00 34.17 100 GLU C O 1
ATOM 2729 N N . LEU C 1 101 ? 30.678 77.746 51.286 1.00 33.41 101 LEU C N 1
ATOM 2730 C CA . LEU C 1 101 ? 31.677 77.590 50.240 1.00 31.41 101 LEU C CA 1
ATOM 2731 C C . LEU C 1 101 ? 32.238 78.874 49.632 1.00 30.84 101 LEU C C 1
ATOM 2732 O O . LEU C 1 101 ? 33.431 78.956 49.372 1.00 30.86 101 LEU C O 1
ATOM 2737 N N . PRO C 1 102 ? 31.398 79.891 49.393 1.00 31.23 102 PRO C N 1
ATOM 2738 C CA . PRO C 1 102 ? 31.977 81.110 48.815 1.00 31.93 102 PRO C CA 1
ATOM 2739 C C . PRO C 1 102 ? 33.134 81.606 49.677 1.00 32.83 102 PRO C C 1
ATOM 2740 O O . PRO C 1 102 ? 34.213 81.907 49.166 1.00 35.75 102 PRO C O 1
ATOM 2744 N N . LYS C 1 103 ? 32.912 81.673 50.986 1.00 33.91 103 LYS C N 1
ATOM 2745 C CA . LYS C 1 103 ? 33.953 82.111 51.913 1.00 34.58 103 LYS C CA 1
ATOM 2746 C C . LYS C 1 103 ? 35.159 81.186 51.842 1.00 34.72 103 LYS C C 1
ATOM 2747 O O . LYS C 1 103 ? 36.299 81.643 51.865 1.00 34.97 103 LYS C O 1
ATOM 2753 N N . ALA C 1 104 ? 34.897 79.881 51.782 1.00 33.59 104 ALA C N 1
ATOM 2754 C CA . ALA C 1 104 ? 35.954 78.884 51.713 1.00 31.99 104 ALA C CA 1
ATOM 2755 C C . ALA C 1 104 ? 36.833 79.129 50.490 1.00 34.39 104 ALA C C 1
ATOM 2756 O O . ALA C 1 104 ? 38.060 79.079 50.582 1.00 34.46 104 ALA C O 1
ATOM 2758 N N . LEU C 1 105 ? 36.201 79.388 49.347 1.00 34.36 105 LEU C N 1
ATOM 2759 C CA . LEU C 1 105 ? 36.933 79.653 48.119 1.00 35.96 105 LEU C CA 1
ATOM 2760 C C . LEU C 1 105 ? 37.933 80.787 48.346 1.00 38.09 105 LEU C C 1
ATOM 2761 O O . LEU C 1 105 ? 39.070 80.719 47.886 1.00 39.14 105 LEU C O 1
ATOM 2766 N N . GLU C 1 106 ? 37.506 81.824 49.058 1.00 39.03 106 GLU C N 1
ATOM 2767 C CA . GLU C 1 106 ? 38.375 82.963 49.351 1.00 41.90 106 GLU C CA 1
ATOM 2768 C C . GLU C 1 106 ? 39.650 82.578 50.102 1.00 41.13 106 GLU C C 1
ATOM 2769 O O . GLU C 1 106 ? 40.734 83.067 49.785 1.00 42.23 106 GLU C O 1
ATOM 2775 N N . ARG C 1 107 ? 39.523 81.719 51.106 1.00 40.19 107 ARG C N 1
ATOM 2776 C CA . ARG C 1 107 ? 40.696 81.303 51.866 1.00 39.71 107 ARG C CA 1
ATOM 2777 C C . ARG C 1 107 ? 41.621 80.494 50.969 1.00 36.90 107 ARG C C 1
ATOM 2778 O O . ARG C 1 107 ? 42.840 80.637 51.043 1.00 35.21 107 ARG C O 1
ATOM 2786 N N . PHE C 1 108 ? 41.035 79.643 50.123 1.00 36.53 108 PHE C N 1
ATOM 2787 C CA . PHE C 1 108 ? 41.812 78.826 49.193 1.00 33.34 108 PHE C CA 1
ATOM 2788 C C . PHE C 1 108 ? 42.544 79.767 48.224 1.00 35.01 108 PHE C C 1
ATOM 2789 O O . PHE C 1 108 ? 43.710 79.549 47.885 1.00 33.92 108 PHE C O 1
ATOM 2797 N N . GLN C 1 109 ? 41.861 80.826 47.799 1.00 34.67 109 GLN C N 1
ATOM 2798 C CA . GLN C 1 109 ? 42.461 81.795 46.895 1.00 37.69 109 GLN C CA 1
ATOM 2799 C C . GLN C 1 109 ? 43.606 82.560 47.561 1.00 37.98 109 GLN C C 1
ATOM 2800 O O . GLN C 1 109 ? 44.613 82.867 46.926 1.00 36.47 109 GLN C O 1
ATOM 2806 N N . GLU C 1 110 ? 43.453 82.851 48.847 1.00 39.07 110 GLU C N 1
ATOM 2807 C CA . GLU C 1 110 ? 44.481 83.564 49.594 1.00 40.00 110 GLU C CA 1
ATOM 2808 C C . GLU C 1 110 ? 45.702 82.661 49.721 1.00 39.83 110 GLU C C 1
ATOM 2809 O O . GLU C 1 110 ? 46.834 83.084 49.484 1.00 39.10 110 GLU C O 1
ATOM 2815 N N . LEU C 1 111 ? 45.459 81.412 50.099 1.00 37.42 111 LEU C N 1
ATOM 2816 C CA . LEU C 1 111 ? 46.523 80.430 50.238 1.00 37.67 111 LEU C CA 1
ATOM 2817 C C . LEU C 1 111 ? 47.365 80.387 48.963 1.00 38.59 111 LEU C C 1
ATOM 2818 O O . LEU C 1 111 ? 48.595 80.469 49.007 1.00 37.24 111 LEU C O 1
ATOM 2823 N N . LEU C 1 112 ? 46.692 80.262 47.826 1.00 38.87 112 LEU C N 1
ATOM 2824 C CA . LEU C 1 112 ? 47.375 80.223 46.539 1.00 41.96 112 LEU C CA 1
ATOM 2825 C C . LEU C 1 112 ? 48.295 81.422 46.363 1.00 44.46 112 LEU C C 1
ATOM 2826 O O . LEU C 1 112 ? 49.489 81.273 46.103 1.00 44.32 112 LEU C O 1
ATOM 2831 N N . ARG C 1 113 ? 47.719 82.613 46.496 1.00 46.16 113 ARG C N 1
ATOM 2832 C CA . ARG C 1 113 ? 48.458 83.854 46.341 1.00 48.74 113 ARG C CA 1
ATOM 2833 C C . ARG C 1 113 ? 49.694 83.896 47.241 1.00 50.77 113 ARG C C 1
ATOM 2834 O O . ARG C 1 113 ? 50.751 84.373 46.831 1.00 51.33 113 ARG C O 1
ATOM 2842 N N . ARG C 1 114 ? 49.560 83.384 48.460 1.00 51.35 114 ARG C N 1
ATOM 2843 C CA . ARG C 1 114 ? 50.662 83.384 49.412 1.00 53.06 114 ARG C CA 1
ATOM 2844 C C . ARG C 1 114 ? 51.667 82.280 49.142 1.00 54.02 114 ARG C C 1
ATOM 2845 O O . ARG C 1 114 ? 52.865 82.457 49.335 1.00 54.27 114 ARG C O 1
ATOM 2853 N N . LEU C 1 115 ? 51.176 81.133 48.698 1.00 55.02 115 LEU C N 1
ATOM 2854 C CA . LEU C 1 115 ? 52.039 80.009 48.398 1.00 55.90 115 LEU C CA 1
ATOM 2855 C C . LEU C 1 115 ? 52.925 80.418 47.221 1.00 58.23 115 LEU C C 1
ATOM 2856 O O . LEU C 1 115 ? 53.849 79.702 46.830 1.00 56.57 115 LEU C O 1
ATOM 2861 N N . GLU C 1 116 ? 52.634 81.596 46.677 1.00 61.12 116 GLU C N 1
ATOM 2862 C CA . GLU C 1 116 ? 53.358 82.145 45.540 1.00 64.44 116 GLU C CA 1
ATOM 2863 C C . GLU C 1 116 ? 54.427 83.150 45.973 1.00 65.10 116 GLU C C 1
ATOM 2864 O O . GLU C 1 116 ? 55.592 82.975 45.562 1.00 65.79 116 GLU C O 1
ATOM 2870 N N . SER D 1 3 ? 33.554 22.800 74.525 1.00 51.27 3 SER D N 1
ATOM 2871 C CA . SER D 1 3 ? 32.665 22.107 75.502 1.00 50.65 3 SER D CA 1
ATOM 2872 C C . SER D 1 3 ? 31.706 23.063 76.201 1.00 50.55 3 SER D C 1
ATOM 2873 O O . SER D 1 3 ? 32.012 23.606 77.263 1.00 51.75 3 SER D O 1
ATOM 2876 N N . LEU D 1 4 ? 30.534 23.250 75.609 1.00 49.58 4 LEU D N 1
ATOM 2877 C CA . LEU D 1 4 ? 29.521 24.133 76.167 1.00 47.46 4 LEU D CA 1
ATOM 2878 C C . LEU D 1 4 ? 29.266 23.838 77.646 1.00 46.79 4 LEU D C 1
ATOM 2879 O O . LEU D 1 4 ? 29.042 24.750 78.443 1.00 45.43 4 LEU D O 1
ATOM 2884 N N . ALA D 1 5 ? 29.308 22.562 78.013 1.00 45.12 5 ALA D N 1
ATOM 2885 C CA . ALA D 1 5 ? 29.075 22.174 79.399 1.00 45.25 5 ALA D CA 1
ATOM 2886 C C . ALA D 1 5 ? 30.112 22.777 80.343 1.00 45.62 5 ALA D C 1
ATOM 2887 O O . ALA D 1 5 ? 29.772 23.245 81.428 1.00 45.33 5 ALA D O 1
ATOM 2889 N N . ARG D 1 6 ? 31.377 22.766 79.935 1.00 46.64 6 ARG D N 1
ATOM 2890 C CA . ARG D 1 6 ? 32.428 23.318 80.778 1.00 47.31 6 ARG D CA 1
ATOM 2891 C C . ARG D 1 6 ? 32.235 24.820 80.934 1.00 46.40 6 ARG D C 1
ATOM 2892 O O . ARG D 1 6 ? 32.354 25.359 82.035 1.00 44.81 6 ARG D O 1
ATOM 2900 N N . ALA D 1 7 ? 31.946 25.491 79.821 1.00 44.60 7 ALA D N 1
ATOM 2901 C CA . ALA D 1 7 ? 31.712 26.926 79.845 1.00 42.98 7 ALA D CA 1
ATOM 2902 C C . ALA D 1 7 ? 30.619 27.229 80.870 1.00 41.60 7 ALA D C 1
ATOM 2903 O O . ALA D 1 7 ? 30.818 28.035 81.777 1.00 42.00 7 ALA D O 1
ATOM 2905 N N . VAL D 1 8 ? 29.475 26.567 80.728 1.00 39.64 8 VAL D N 1
ATOM 2906 C CA . VAL D 1 8 ? 28.349 26.771 81.632 1.00 38.92 8 VAL D CA 1
ATOM 2907 C C . VAL D 1 8 ? 28.746 26.573 83.092 1.00 40.53 8 VAL D C 1
ATOM 2908 O O . VAL D 1 8 ? 28.338 27.348 83.967 1.00 39.75 8 VAL D O 1
ATOM 2912 N N . GLU D 1 9 ? 29.549 25.551 83.363 1.00 40.30 9 GLU D N 1
ATOM 2913 C CA . GLU D 1 9 ? 30.004 25.306 84.730 1.00 42.08 9 GLU D CA 1
ATOM 2914 C C . GLU D 1 9 ? 30.830 26.489 85.262 1.00 40.61 9 GLU D C 1
ATOM 2915 O O . GLU D 1 9 ? 30.781 26.817 86.450 1.00 38.68 9 GLU D O 1
ATOM 2921 N N . ARG D 1 10 ? 31.599 27.124 84.387 1.00 40.00 10 ARG D N 1
ATOM 2922 C CA . ARG D 1 10 ? 32.402 28.255 84.816 1.00 40.41 10 ARG D CA 1
ATOM 2923 C C . ARG D 1 10 ? 31.508 29.437 85.167 1.00 38.64 10 ARG D C 1
ATOM 2924 O O . ARG D 1 10 ? 31.746 30.132 86.148 1.00 40.60 10 ARG D O 1
ATOM 2932 N N . LEU D 1 11 ? 30.471 29.652 84.367 1.00 37.13 11 LEU D N 1
ATOM 2933 C CA . LEU D 1 11 ? 29.528 30.744 84.595 1.00 35.24 11 LEU D CA 1
ATOM 2934 C C . LEU D 1 11 ? 28.811 30.502 85.916 1.00 35.47 11 LEU D C 1
ATOM 2935 O O . LEU D 1 11 ? 28.597 31.429 86.702 1.00 33.19 11 LEU D O 1
ATOM 2940 N N . LYS D 1 12 ? 28.447 29.245 86.156 1.00 35.78 12 LYS D N 1
ATOM 2941 C CA . LYS D 1 12 ? 27.760 28.873 87.382 1.00 36.45 12 LYS D CA 1
ATOM 2942 C C . LYS D 1 12 ? 28.662 29.111 88.591 1.00 36.87 12 LYS D C 1
ATOM 2943 O O . LYS D 1 12 ? 28.197 29.562 89.640 1.00 38.57 12 LYS D O 1
ATOM 2949 N N . ALA D 1 13 ? 29.956 28.828 88.450 1.00 35.12 13 ALA D N 1
ATOM 2950 C CA . ALA D 1 13 ? 30.879 29.034 89.569 1.00 34.26 13 ALA D CA 1
ATOM 2951 C C . ALA D 1 13 ? 30.985 30.515 89.937 1.00 33.58 13 ALA D C 1
ATOM 2952 O O . ALA D 1 13 ? 30.988 30.869 91.109 1.00 36.14 13 ALA D O 1
ATOM 2954 N N . ALA D 1 14 ? 31.070 31.380 88.938 1.00 32.50 14 ALA D N 1
ATOM 2955 C CA . ALA D 1 14 ? 31.160 32.808 89.205 1.00 33.37 14 ALA D CA 1
ATOM 2956 C C . ALA D 1 14 ? 29.910 33.294 89.936 1.00 33.58 14 ALA D C 1
ATOM 2957 O O . ALA D 1 14 ? 30.006 34.046 90.901 1.00 33.76 14 ALA D O 1
ATOM 2959 N N . LEU D 1 15 ? 28.739 32.855 89.477 1.00 34.38 15 LEU D N 1
ATOM 2960 C CA . LEU D 1 15 ? 27.480 33.266 90.084 1.00 35.46 15 LEU D CA 1
ATOM 2961 C C . LEU D 1 15 ? 27.282 32.698 91.481 1.00 36.39 15 LEU D C 1
ATOM 2962 O O . LEU D 1 15 ? 26.416 33.146 92.225 1.00 36.40 15 LEU D O 1
ATOM 2967 N N . GLU D 1 16 ? 28.095 31.710 91.828 1.00 40.17 16 GLU D N 1
ATOM 2968 C CA . GLU D 1 16 ? 28.028 31.051 93.123 1.00 41.59 16 GLU D CA 1
ATOM 2969 C C . GLU D 1 16 ? 28.718 31.877 94.210 1.00 41.61 16 GLU D C 1
ATOM 2970 O O . GLU D 1 16 ? 28.370 31.803 95.382 1.00 42.26 16 GLU D O 1
ATOM 2976 N N . ARG D 1 17 ? 29.706 32.663 93.807 1.00 41.35 17 ARG D N 1
ATOM 2977 C CA . ARG D 1 17 ? 30.472 33.482 94.736 1.00 40.27 17 ARG D CA 1
ATOM 2978 C C . ARG D 1 17 ? 29.746 34.739 95.182 1.00 40.62 17 ARG D C 1
ATOM 2979 O O . ARG D 1 17 ? 28.842 35.217 94.502 1.00 40.12 17 ARG D O 1
ATOM 2987 N N . PRO D 1 18 ? 30.122 35.277 96.352 1.00 41.21 18 PRO D N 1
ATOM 2988 C CA . PRO D 1 18 ? 29.500 36.496 96.873 1.00 40.77 18 PRO D CA 1
ATOM 2989 C C . PRO D 1 18 ? 29.891 37.666 95.987 1.00 40.53 18 PRO D C 1
ATOM 2990 O O . PRO D 1 18 ? 31.064 37.870 95.680 1.00 41.88 18 PRO D O 1
ATOM 2994 N N . LYS D 1 19 ? 28.894 38.432 95.581 1.00 40.03 19 LYS D N 1
ATOM 2995 C CA . LYS D 1 19 ? 29.094 39.566 94.697 1.00 38.24 19 LYS D CA 1
ATOM 2996 C C . LYS D 1 19 ? 29.974 40.741 95.124 1.00 36.73 19 LYS D C 1
ATOM 2997 O O . LYS D 1 19 ? 29.711 41.413 96.125 1.00 35.10 19 LYS D O 1
ATOM 3003 N N . ASP D 1 20 ? 31.037 40.952 94.352 1.00 36.39 20 ASP D N 1
ATOM 3004 C CA . ASP D 1 20 ? 31.920 42.105 94.501 1.00 36.14 20 ASP D CA 1
ATOM 3005 C C . ASP D 1 20 ? 32.206 42.436 93.041 1.00 34.59 20 ASP D C 1
ATOM 3006 O O . ASP D 1 20 ? 31.912 41.621 92.166 1.00 31.57 20 ASP D O 1
ATOM 3011 N N . GLU D 1 21 ? 32.727 43.623 92.761 1.00 33.65 21 GLU D N 1
ATOM 3012 C CA . GLU D 1 21 ? 32.956 44.011 91.374 1.00 33.70 21 GLU D CA 1
ATOM 3013 C C . GLU D 1 21 ? 33.795 43.081 90.513 1.00 33.66 21 GLU D C 1
ATOM 3014 O O . GLU D 1 21 ? 33.649 43.077 89.289 1.00 33.53 21 GLU D O 1
ATOM 3020 N N . PHE D 1 22 ? 34.666 42.298 91.139 1.00 34.18 22 PHE D N 1
ATOM 3021 C CA . PHE D 1 22 ? 35.518 41.371 90.398 1.00 33.35 22 PHE D CA 1
ATOM 3022 C C . PHE D 1 22 ? 34.767 40.108 90.021 1.00 33.66 22 PHE D C 1
ATOM 3023 O O . PHE D 1 22 ? 34.938 39.582 88.919 1.00 35.88 22 PHE D O 1
ATOM 3031 N N . ILE D 1 23 ? 33.942 39.611 90.936 1.00 33.30 23 ILE D N 1
ATOM 3032 C CA . ILE D 1 23 ? 33.133 38.428 90.661 1.00 32.23 23 ILE D CA 1
ATOM 3033 C C . ILE D 1 23 ? 32.104 38.820 89.591 1.00 31.70 23 ILE D C 1
ATOM 3034 O O . ILE D 1 23 ? 31.846 38.082 88.644 1.00 32.52 23 ILE D O 1
ATOM 3039 N N . ARG D 1 24 ? 31.524 40.002 89.754 1.00 31.31 24 ARG D N 1
ATOM 3040 C CA . ARG D 1 24 ? 30.535 40.502 88.813 1.00 31.70 24 ARG D CA 1
ATOM 3041 C C . ARG D 1 24 ? 31.102 40.530 87.400 1.00 31.92 24 ARG D C 1
ATOM 3042 O O . ARG D 1 24 ? 30.503 39.980 86.464 1.00 29.57 24 ARG D O 1
ATOM 3050 N N . ASP D 1 25 ? 32.252 41.190 87.257 1.00 31.30 25 ASP D N 1
ATOM 3051 C CA . ASP D 1 25 ? 32.904 41.310 85.961 1.00 31.52 25 ASP D CA 1
ATOM 3052 C C . ASP D 1 25 ? 33.336 39.930 85.433 1.00 30.76 25 ASP D C 1
ATOM 3053 O O . ASP D 1 25 ? 33.257 39.665 84.234 1.00 29.15 25 ASP D O 1
ATOM 3058 N N . SER D 1 26 ? 33.765 39.042 86.321 1.00 29.01 26 SER D N 1
ATOM 3059 C CA . SER D 1 26 ? 34.175 37.722 85.864 1.00 30.13 26 SER D CA 1
ATOM 3060 C C . SER D 1 26 ? 32.941 36.940 85.395 1.00 30.56 26 SER D C 1
ATOM 3061 O O . SER D 1 26 ? 33.020 36.151 84.451 1.00 32.29 26 SER D O 1
ATOM 3064 N N . ALA D 1 27 ? 31.797 37.165 86.040 1.00 29.18 27 ALA D N 1
ATOM 3065 C CA . ALA D 1 27 ? 30.578 36.466 85.644 1.00 28.57 27 ALA D CA 1
ATOM 3066 C C . ALA D 1 27 ? 30.155 36.958 84.262 1.00 30.10 27 ALA D C 1
ATOM 3067 O O . ALA D 1 27 ? 29.724 36.171 83.419 1.00 31.45 27 ALA D O 1
ATOM 3069 N N . ILE D 1 28 ? 30.291 38.260 84.028 1.00 28.59 28 ILE D N 1
ATOM 3070 C CA . ILE D 1 28 ? 29.933 38.839 82.738 1.00 28.73 28 ILE D CA 1
ATOM 3071 C C . ILE D 1 28 ? 30.842 38.335 81.607 1.00 29.61 28 ILE D C 1
ATOM 3072 O O . ILE D 1 28 ? 30.381 38.058 80.497 1.00 29.44 28 ILE D O 1
ATOM 3077 N N . GLN D 1 29 ? 32.135 38.235 81.882 1.00 29.38 29 GLN D N 1
ATOM 3078 C CA . GLN D 1 29 ? 33.077 37.767 80.876 1.00 29.77 29 GLN D CA 1
ATOM 3079 C C . GLN D 1 29 ? 32.728 36.327 80.517 1.00 30.96 29 GLN D C 1
ATOM 3080 O O . GLN D 1 29 ? 32.776 35.941 79.355 1.00 31.17 29 GLN D O 1
ATOM 3086 N N . ARG D 1 30 ? 32.350 35.541 81.519 1.00 31.95 30 ARG D N 1
ATOM 3087 C CA . ARG D 1 30 ? 32.011 34.139 81.300 1.00 32.83 30 ARG D CA 1
ATOM 3088 C C . ARG D 1 30 ? 30.707 33.958 80.530 1.00 34.51 30 ARG D C 1
ATOM 3089 O O . ARG D 1 30 ? 30.548 32.997 79.767 1.00 34.05 30 ARG D O 1
ATOM 3097 N N . PHE D 1 31 ? 29.784 34.893 80.723 1.00 33.30 31 PHE D N 1
ATOM 3098 C CA . PHE D 1 31 ? 28.515 34.856 80.025 1.00 34.58 31 PHE D CA 1
ATOM 3099 C C . PHE D 1 31 ? 28.777 35.182 78.558 1.00 35.90 31 PHE D C 1
ATOM 3100 O O . PHE D 1 31 ? 28.057 34.724 77.671 1.00 34.94 31 PHE D O 1
ATOM 3108 N N . GLU D 1 32 ? 29.817 35.977 78.314 1.00 36.83 32 GLU D N 1
ATOM 3109 C CA . GLU D 1 32 ? 30.182 36.366 76.959 1.00 37.13 32 GLU D CA 1
ATOM 3110 C C . GLU D 1 32 ? 30.661 35.174 76.158 1.00 37.33 32 GLU D C 1
ATOM 3111 O O . GLU D 1 32 ? 30.147 34.921 75.071 1.00 37.43 32 GLU D O 1
ATOM 3117 N N . PHE D 1 33 ? 31.640 34.435 76.677 1.00 36.54 33 PHE D N 1
ATOM 3118 C CA . PHE D 1 33 ? 32.123 33.304 75.909 1.00 37.13 33 PHE D CA 1
ATOM 3119 C C . PHE D 1 33 ? 31.125 32.156 75.865 1.00 36.92 33 PHE D C 1
ATOM 3120 O O . PHE D 1 33 ? 31.053 31.444 74.869 1.00 39.72 33 PHE D O 1
ATOM 3128 N N . THR D 1 34 ? 30.326 32.002 76.919 1.00 38.78 34 THR D N 1
ATOM 3129 C CA . THR D 1 34 ? 29.327 30.935 76.961 1.00 37.46 34 THR D CA 1
ATOM 3130 C C . THR D 1 34 ? 28.192 31.193 75.965 1.00 37.73 34 THR D C 1
ATOM 3131 O O . THR D 1 34 ? 27.686 30.262 75.350 1.00 38.21 34 THR D O 1
ATOM 3135 N N . PHE D 1 3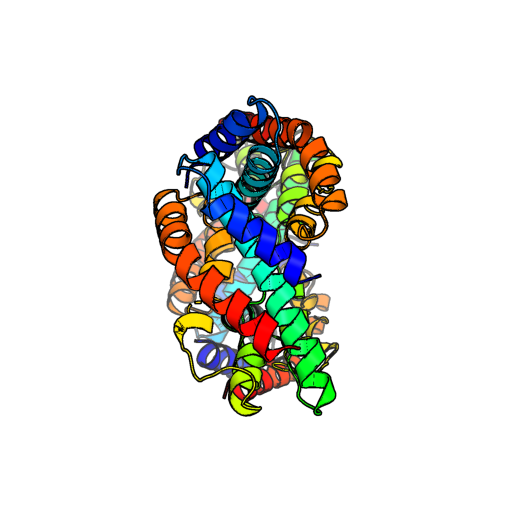5 ? 27.790 32.448 75.788 1.00 36.84 35 PHE D N 1
ATOM 3136 C CA . PHE D 1 3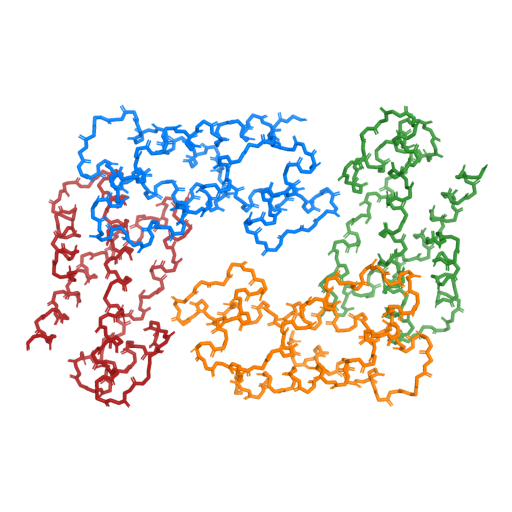5 ? 26.724 32.729 74.833 1.00 35.78 35 PHE D CA 1
ATOM 3137 C C . PHE D 1 35 ? 27.253 32.493 73.430 1.00 36.52 35 PHE D C 1
ATOM 3138 O O . PHE D 1 35 ? 26.537 32.029 72.550 1.00 36.03 35 PHE D O 1
ATOM 3146 N N . GLU D 1 36 ? 28.523 32.818 73.236 1.00 38.26 36 GLU D N 1
ATOM 3147 C CA . GLU D 1 36 ? 29.175 32.640 71.952 1.00 39.36 36 GLU D CA 1
ATOM 3148 C C . GLU D 1 36 ? 29.196 31.148 71.624 1.00 40.68 36 GLU D C 1
ATOM 3149 O O . GLU D 1 36 ? 28.751 30.728 70.553 1.00 39.01 36 GLU D O 1
ATOM 3155 N N . LEU D 1 37 ? 29.709 30.351 72.556 1.00 40.10 37 LEU D N 1
ATOM 3156 C CA . LEU D 1 37 ? 29.791 28.912 72.351 1.00 41.55 37 LEU D CA 1
ATOM 3157 C C . LEU D 1 37 ? 28.401 28.302 72.170 1.00 42.71 37 LEU D C 1
ATOM 3158 O O . LEU D 1 37 ? 28.227 27.359 71.394 1.00 43.11 37 LEU D O 1
ATOM 3163 N N . ALA D 1 38 ? 27.408 28.858 72.863 1.00 42.09 38 ALA D N 1
ATOM 3164 C CA . ALA D 1 38 ? 26.045 28.354 72.776 1.00 41.55 38 ALA D CA 1
ATOM 3165 C C . ALA D 1 38 ? 25.385 28.521 71.407 1.00 42.45 38 ALA D C 1
ATOM 3166 O O . ALA D 1 38 ? 24.886 27.544 70.845 1.00 41.93 38 ALA D O 1
ATOM 3168 N N . TRP D 1 39 ? 25.366 29.736 70.860 1.00 42.32 39 TRP D N 1
ATOM 3169 C CA . TRP D 1 39 ? 24.709 29.911 69.565 1.00 43.80 39 TRP D CA 1
ATOM 3170 C C . TRP D 1 39 ? 25.479 29.201 68.464 1.00 45.41 39 TRP D C 1
ATOM 3171 O O . TRP D 1 39 ? 24.925 28.879 67.418 1.00 45.63 39 TRP D O 1
ATOM 3182 N N . LYS D 1 40 ? 26.760 28.962 68.716 1.00 46.63 40 LYS D N 1
ATOM 3183 C CA . LYS D 1 40 ? 27.622 28.282 67.768 1.00 47.37 40 LYS D CA 1
ATOM 3184 C C . LYS D 1 40 ? 27.212 26.816 67.742 1.00 49.65 40 LYS D C 1
ATOM 3185 O O . LYS D 1 40 ? 27.209 26.174 66.691 1.00 50.74 40 LYS D O 1
ATOM 3191 N N . THR D 1 41 ? 26.867 26.296 68.916 1.00 50.72 41 THR D N 1
ATOM 3192 C CA . THR D 1 41 ? 26.443 24.913 69.058 1.00 50.86 41 THR D CA 1
ATOM 3193 C C . THR D 1 41 ? 25.018 24.723 68.547 1.00 50.98 41 THR D C 1
ATOM 3194 O O . THR D 1 41 ? 24.628 23.616 68.194 1.00 51.22 41 THR D O 1
ATOM 3198 N N . LEU D 1 42 ? 24.239 25.799 68.515 1.00 50.19 42 LEU D N 1
ATOM 3199 C CA . LEU D 1 42 ? 22.879 25.711 67.993 1.00 49.51 42 LEU D CA 1
ATOM 3200 C C . LEU D 1 42 ? 22.974 25.691 66.474 1.00 50.40 42 LEU D C 1
ATOM 3201 O O . LEU D 1 42 ? 22.099 25.162 65.788 1.00 50.57 42 LEU D O 1
ATOM 3206 N N . LYS D 1 43 ? 24.045 26.281 65.955 1.00 50.39 43 LYS D N 1
ATOM 3207 C CA . LYS D 1 43 ? 24.265 26.334 64.519 1.00 52.18 43 LYS D CA 1
ATOM 3208 C C . LYS D 1 43 ? 24.673 24.941 64.068 1.00 52.72 43 LYS D C 1
ATOM 3209 O O . LYS D 1 43 ? 24.112 24.394 63.121 1.00 51.80 43 LYS D O 1
ATOM 3215 N N . THR D 1 44 ? 25.655 24.377 64.766 1.00 54.71 44 THR D N 1
ATOM 3216 C CA . THR D 1 44 ? 26.158 23.038 64.481 1.00 55.86 44 THR D CA 1
ATOM 3217 C C . THR D 1 44 ? 25.011 22.031 64.479 1.00 56.88 44 THR D C 1
ATOM 3218 O O . THR D 1 44 ? 25.002 21.087 63.691 1.00 58.55 44 THR D O 1
ATOM 3222 N N . PHE D 1 45 ? 24.043 22.244 65.364 1.00 57.22 45 PHE D N 1
ATOM 3223 C CA . PHE D 1 45 ? 22.893 21.359 65.478 1.00 57.54 45 PHE D CA 1
ATOM 3224 C C . PHE D 1 45 ? 21.849 21.598 64.391 1.00 58.04 45 PHE D C 1
ATOM 3225 O O . PHE D 1 45 ? 21.321 20.646 63.822 1.00 58.40 45 PHE D O 1
ATOM 3233 N N . LEU D 1 46 ? 21.551 22.860 64.101 1.00 57.29 46 LEU D N 1
ATOM 3234 C CA . LEU D 1 46 ? 20.564 23.186 63.081 1.00 57.49 46 LEU D CA 1
ATOM 3235 C C . LEU D 1 46 ? 21.037 22.852 61.670 1.00 60.65 46 LEU D C 1
ATOM 3236 O O . LEU D 1 46 ? 20.230 22.523 60.797 1.00 60.47 46 LEU D O 1
ATOM 3241 N N . GLU D 1 47 ? 22.343 22.937 61.440 1.00 63.59 47 GLU D N 1
ATOM 3242 C CA . GLU D 1 47 ? 22.891 22.630 60.124 1.00 66.63 47 GLU D CA 1
ATOM 3243 C C . GLU D 1 47 ? 22.701 21.155 59.794 1.00 67.38 47 GLU D C 1
ATOM 3244 O O . GLU D 1 47 ? 22.648 20.771 58.626 1.00 67.34 47 GLU D O 1
ATOM 3250 N N . LEU D 1 48 ? 22.594 20.334 60.830 1.00 67.82 48 LEU D N 1
ATOM 3251 C CA . LEU D 1 48 ? 22.373 18.914 60.640 1.00 69.05 48 LEU D CA 1
ATOM 3252 C C . LEU D 1 48 ? 21.006 18.712 60.003 1.00 70.25 48 LEU D C 1
ATOM 3253 O O . LEU D 1 48 ? 20.902 18.106 58.939 1.00 70.74 48 LEU D O 1
ATOM 3258 N N . GLN D 1 49 ? 19.957 19.231 60.636 1.00 70.87 49 GLN D N 1
ATOM 3259 C CA . GLN D 1 49 ? 18.620 19.075 60.078 1.00 71.91 49 GLN D CA 1
ATOM 3260 C C . GLN D 1 49 ? 18.356 20.046 58.928 1.00 71.89 49 GLN D C 1
ATOM 3261 O O . GLN D 1 49 ? 17.231 20.508 58.727 1.00 71.73 49 GLN D O 1
ATOM 3267 N N . GLY D 1 50 ? 19.411 20.350 58.175 1.00 72.34 50 GLY D N 1
ATOM 3268 C CA . GLY D 1 50 ? 19.294 21.236 57.029 1.00 72.25 50 GLY D CA 1
ATOM 3269 C C . GLY D 1 50 ? 18.760 22.636 57.270 1.00 72.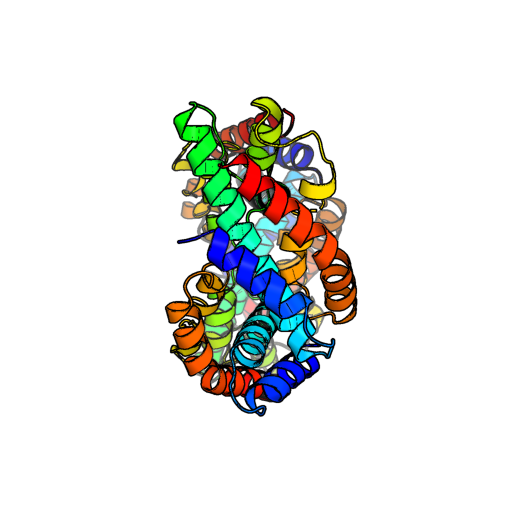83 50 GLY D C 1
ATOM 3270 O O . GLY D 1 50 ? 17.904 23.119 56.523 1.00 73.39 50 GLY D O 1
ATOM 3271 N N . LEU D 1 51 ? 19.263 23.301 58.304 1.00 72.52 51 LEU D N 1
ATOM 3272 C CA . LEU D 1 51 ? 18.826 24.657 58.600 1.00 71.83 51 LEU D CA 1
ATOM 3273 C C . LEU D 1 51 ? 20.003 25.608 58.697 1.00 71.46 51 LEU D C 1
ATOM 3274 O O . LEU D 1 51 ? 21.022 25.291 59.305 1.00 71.60 51 LEU D O 1
ATOM 3279 N N . GLU D 1 52 ? 19.845 26.777 58.087 1.00 71.46 52 GLU D N 1
ATOM 3280 C CA . GLU D 1 52 ? 20.874 27.811 58.078 1.00 72.01 52 GLU D CA 1
ATOM 3281 C C . GLU D 1 52 ? 20.837 28.686 59.337 1.00 70.34 52 GLU D C 1
ATOM 3282 O O . GLU D 1 52 ? 19.767 28.986 59.867 1.00 70.65 52 GLU D O 1
ATOM 3288 N N . ALA D 1 53 ? 22.009 29.095 59.812 1.00 68.01 53 ALA D N 1
ATOM 3289 C CA . ALA D 1 53 ? 22.095 29.935 61.001 1.00 65.48 53 ALA D CA 1
ATOM 3290 C C . ALA D 1 53 ? 22.845 31.236 60.711 1.00 63.94 53 ALA D C 1
ATOM 3291 O O . ALA D 1 53 ? 22.245 32.307 60.632 1.00 64.77 53 ALA D O 1
ATOM 3293 N N . ARG D 1 54 ? 24.159 31.129 60.542 1.00 61.22 54 ARG D N 1
ATOM 3294 C CA . ARG D 1 54 ? 25.039 32.269 60.261 1.00 57.77 54 ARG D CA 1
ATOM 3295 C C . ARG D 1 54 ? 24.888 33.505 61.158 1.00 52.92 54 ARG D C 1
ATOM 3296 O O . ARG D 1 54 ? 25.628 34.476 61.007 1.00 52.97 54 ARG D O 1
ATOM 3304 N N . SER D 1 55 ? 23.940 33.475 62.087 1.00 48.04 55 SER D N 1
ATOM 3305 C CA . SER D 1 55 ? 23.756 34.591 63.013 1.00 43.37 55 SER D CA 1
ATOM 3306 C C . SER D 1 55 ? 23.071 34.090 64.282 1.00 41.39 55 SER D C 1
ATOM 3307 O O . SER D 1 55 ? 22.248 33.175 64.236 1.00 43.16 55 SER D O 1
ATOM 3310 N N . PRO D 1 56 ? 23.420 34.666 65.439 1.00 38.62 56 PRO D N 1
ATOM 3311 C CA . PRO D 1 56 ? 22.801 34.230 66.692 1.00 36.94 56 PRO D CA 1
ATOM 3312 C C . PRO D 1 56 ? 21.280 34.388 66.713 1.00 36.19 56 PRO D C 1
ATOM 3313 O O . PRO D 1 56 ? 20.583 33.559 67.289 1.00 36.43 56 PRO D O 1
ATOM 3317 N N . ARG D 1 57 ? 20.759 35.445 66.097 1.00 34.65 57 ARG D N 1
ATOM 3318 C CA . ARG D 1 57 ? 19.316 35.632 66.081 1.00 36.70 57 ARG D CA 1
ATOM 3319 C C . ARG D 1 57 ? 18.671 34.529 65.241 1.00 38.79 57 ARG D C 1
ATOM 3320 O O . ARG D 1 57 ? 17.634 33.969 65.621 1.00 39.53 57 ARG D O 1
ATOM 3328 N N . ALA D 1 58 ? 19.294 34.217 64.103 1.00 37.40 58 ALA D N 1
ATOM 3329 C CA . ALA D 1 58 ? 18.789 33.182 63.209 1.00 36.56 58 ALA D CA 1
ATOM 3330 C C . ALA D 1 58 ? 18.878 31.821 63.883 1.00 35.60 58 ALA D C 1
ATOM 3331 O O . ALA D 1 58 ? 17.957 31.015 63.779 1.00 33.78 58 ALA D O 1
ATOM 3333 N N . ALA D 1 59 ? 19.988 31.578 64.577 1.00 35.95 59 ALA D N 1
ATOM 3334 C CA . ALA D 1 59 ? 20.206 30.305 65.265 1.00 36.75 59 ALA D CA 1
ATOM 3335 C C . ALA D 1 59 ? 19.205 30.105 66.395 1.00 39.82 59 ALA D C 1
ATOM 3336 O O . ALA D 1 59 ? 18.724 28.992 66.621 1.00 42.10 59 ALA D O 1
ATOM 3338 N N . ILE D 1 60 ? 18.885 31.179 67.108 1.00 40.03 60 ILE D N 1
ATOM 3339 C CA . ILE D 1 60 ? 17.934 31.078 68.198 1.00 40.18 60 ILE D CA 1
ATOM 3340 C C . ILE D 1 60 ? 16.551 30.862 67.613 1.00 40.92 60 ILE D C 1
ATOM 3341 O O . ILE D 1 60 ? 15.778 30.053 68.117 1.00 41.25 60 ILE D O 1
ATOM 3346 N N . ARG D 1 61 ? 16.245 31.592 66.545 1.00 43.20 61 ARG D N 1
ATOM 3347 C CA . ARG D 1 61 ? 14.948 31.472 65.891 1.00 44.46 61 ARG D CA 1
ATOM 3348 C C . ARG D 1 61 ? 14.742 30.067 65.347 1.00 43.69 61 ARG D C 1
ATOM 3349 O O . ARG D 1 61 ? 13.621 29.557 65.332 1.00 44.66 61 ARG D O 1
ATOM 3357 N N . GLY D 1 62 ? 15.829 29.444 64.908 1.00 43.42 62 GLY D N 1
ATOM 3358 C CA . GLY D 1 62 ? 15.745 28.098 64.372 1.00 44.13 62 GLY D CA 1
ATOM 3359 C C . GLY D 1 62 ? 15.535 27.086 65.475 1.00 44.48 62 GLY D C 1
ATOM 3360 O O . GLY D 1 62 ? 14.799 26.115 65.319 1.00 45.97 62 GLY D O 1
ATOM 3361 N N . ALA D 1 63 ? 16.189 27.313 66.604 1.00 44.95 63 ALA D N 1
ATOM 3362 C CA . ALA D 1 63 ? 16.058 26.417 67.736 1.00 45.15 63 ALA D CA 1
ATOM 3363 C C . ALA D 1 63 ? 14.598 26.360 68.172 1.00 44.94 63 ALA D C 1
ATOM 3364 O O . ALA D 1 63 ? 14.137 25.337 68.668 1.00 45.57 63 ALA D O 1
ATOM 3366 N N . PHE D 1 64 ? 13.872 27.457 67.981 1.00 45.54 64 PHE D N 1
ATOM 3367 C CA . PHE D 1 64 ? 12.460 27.507 68.358 1.00 47.06 64 PHE D CA 1
ATOM 3368 C C . PHE D 1 64 ? 11.595 26.741 67.363 1.00 49.47 64 PHE D C 1
ATOM 3369 O O . PHE D 1 64 ? 10.618 26.098 67.744 1.00 49.07 64 PHE D O 1
ATOM 3377 N N . GLN D 1 65 ? 11.948 26.828 66.085 1.00 53.25 65 GLN D N 1
ATOM 3378 C CA . GLN D 1 65 ? 11.198 26.138 65.046 1.00 56.03 65 GLN D CA 1
ATOM 3379 C C . GLN D 1 65 ? 11.343 24.632 65.165 1.00 57.48 65 GLN D C 1
ATOM 3380 O O . GLN D 1 65 ? 10.346 23.919 65.241 1.00 58.24 65 GLN D O 1
ATOM 3386 N N . VAL D 1 66 ? 12.583 24.147 65.179 1.00 59.28 66 VAL D N 1
ATOM 3387 C CA . VAL D 1 66 ? 12.837 22.711 65.282 1.00 61.03 66 VAL D CA 1
ATOM 3388 C C . VAL D 1 66 ? 12.495 22.176 66.663 1.00 62.72 66 VAL D C 1
ATOM 3389 O O . VAL D 1 66 ? 13.090 21.199 67.125 1.00 63.81 66 VAL D O 1
ATOM 3393 N N . GLY D 1 67 ? 11.543 22.829 67.320 1.00 63.85 67 GLY D N 1
ATOM 3394 C CA . GLY D 1 67 ? 11.124 22.410 68.642 1.00 64.43 67 GLY D CA 1
ATOM 3395 C C . GLY D 1 67 ? 12.230 22.126 69.645 1.00 64.17 67 GLY D C 1
ATOM 3396 O O . GLY D 1 67 ? 11.941 21.646 70.741 1.00 65.79 67 GLY D O 1
ATOM 3397 N N . LEU D 1 68 ? 13.484 22.403 69.297 1.00 62.77 68 LEU D N 1
ATOM 3398 C CA . LEU D 1 68 ? 14.581 22.157 70.229 1.00 63.11 68 LEU D CA 1
ATOM 3399 C C . LEU D 1 68 ? 14.245 22.888 71.528 1.00 65.48 68 LEU D C 1
ATOM 3400 O O . LEU D 1 68 ? 13.856 22.266 72.522 1.00 65.89 68 LEU D O 1
ATOM 3405 N N . LEU D 1 69 ? 14.398 24.211 71.507 1.00 66.92 69 LEU D N 1
ATOM 3406 C CA . LEU D 1 69 ? 14.105 25.048 72.666 1.00 67.16 69 LEU D CA 1
ATOM 3407 C C . LEU D 1 69 ? 12.648 25.468 72.623 1.00 67.31 69 LEU D C 1
ATOM 3408 O O . LEU D 1 69 ? 11.980 25.350 71.592 1.00 67.89 69 LEU D O 1
ATOM 3413 N N . PRO D 1 70 ? 12.128 25.957 73.754 1.00 66.71 70 PRO D N 1
ATOM 3414 C CA . PRO D 1 70 ? 10.733 26.390 73.805 1.00 65.00 70 PRO D CA 1
ATOM 3415 C C . PRO D 1 70 ? 10.710 27.868 73.463 1.00 63.10 70 PRO D C 1
ATOM 3416 O O . PRO D 1 70 ? 11.720 28.556 73.623 1.00 63.04 70 PRO D O 1
ATOM 3420 N N . GLU D 1 71 ? 9.573 28.356 72.985 1.00 60.63 71 GLU D N 1
ATOM 3421 C CA . GLU D 1 71 ? 9.465 29.762 72.635 1.00 58.99 71 GLU D CA 1
ATOM 3422 C C . GLU D 1 71 ? 9.731 30.630 73.857 1.00 54.96 71 GLU D C 1
ATOM 3423 O O . GLU D 1 71 ? 8.803 30.994 74.573 1.00 53.84 71 GLU D O 1
ATOM 3429 N N . ASP D 1 72 ? 10.998 30.956 74.097 1.00 51.06 72 ASP D N 1
ATOM 3430 C CA . ASP D 1 72 ? 11.358 31.792 75.238 1.00 47.34 72 ASP D CA 1
ATOM 3431 C C . ASP D 1 72 ? 12.031 33.081 74.786 1.00 44.08 72 ASP D C 1
ATOM 3432 O O . ASP D 1 72 ? 13.202 33.092 74.428 1.00 43.15 72 ASP D O 1
ATOM 3437 N N . PRO D 1 73 ? 11.286 34.189 74.792 1.00 43.24 73 PRO D N 1
ATOM 3438 C CA . PRO D 1 73 ? 11.838 35.481 74.376 1.00 43.55 73 PRO D CA 1
ATOM 3439 C C . PRO D 1 73 ? 13.073 35.951 75.162 1.00 42.51 73 PRO D C 1
ATOM 3440 O O . PRO D 1 73 ? 13.763 36.878 74.740 1.00 42.85 73 PRO D O 1
ATOM 3444 N N . PHE D 1 74 ? 13.367 35.316 76.290 1.00 39.55 74 PHE D N 1
ATOM 3445 C CA . PHE D 1 74 ? 14.541 35.723 77.048 1.00 38.55 74 PHE D CA 1
ATOM 3446 C C . PHE D 1 74 ? 15.815 35.452 76.259 1.00 37.66 74 PHE D C 1
ATOM 3447 O O . PHE D 1 74 ? 16.843 36.080 76.492 1.00 36.20 74 PHE D O 1
ATOM 3455 N N . TRP D 1 75 ? 15.760 34.515 75.323 1.00 36.56 75 TRP D N 1
ATOM 3456 C CA . TRP D 1 75 ? 16.947 34.236 74.538 1.00 36.23 75 TRP D CA 1
ATOM 3457 C C . TRP D 1 75 ? 17.332 35.442 73.710 1.00 35.73 75 TRP D C 1
ATOM 3458 O O . TRP D 1 75 ? 18.504 35.746 73.566 1.00 37.52 75 TRP D O 1
ATOM 3469 N N . LEU D 1 76 ? 16.344 36.133 73.163 1.00 36.63 76 LEU D N 1
ATOM 3470 C CA . LEU D 1 76 ? 16.633 37.308 72.360 1.00 38.58 76 LEU D CA 1
ATOM 3471 C C . LEU D 1 76 ? 17.066 38.434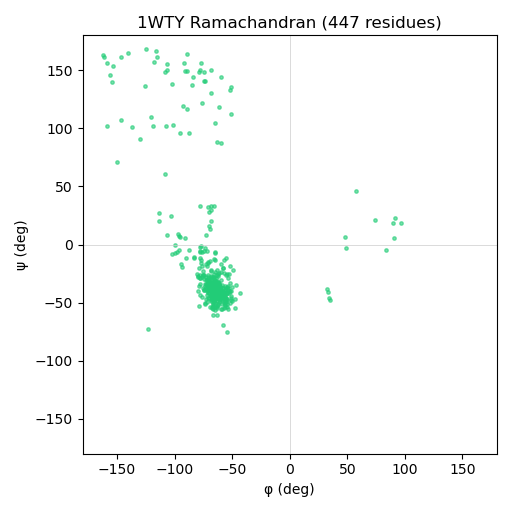 73.291 1.00 38.90 76 LEU D C 1
ATOM 3472 O O . LEU D 1 76 ? 17.833 39.318 72.912 1.00 38.45 76 LEU D O 1
ATOM 3477 N N . GLU D 1 77 ? 16.576 38.386 74.520 1.00 39.83 77 GLU D N 1
ATOM 3478 C CA . GLU D 1 77 ? 16.953 39.372 75.510 1.00 41.01 77 GLU D CA 1
ATOM 3479 C C . GLU D 1 77 ? 18.433 39.105 75.808 1.00 39.59 77 GLU D C 1
ATOM 3480 O O . GLU D 1 77 ? 19.235 40.026 75.936 1.00 39.78 77 GLU D O 1
ATOM 3494 N N . LEU D 1 79 ? 20.608 37.885 73.817 1.00 35.65 79 LEU D N 1
ATOM 3495 C CA . LEU D 1 79 ? 21.394 38.322 72.663 1.00 35.45 79 LEU D CA 1
ATOM 3496 C C . LEU D 1 79 ? 21.731 39.805 72.832 1.00 34.49 79 LEU D C 1
ATOM 3497 O O . LEU D 1 79 ? 22.844 40.231 72.538 1.00 34.04 79 LEU D O 1
ATOM 3502 N N . GLU D 1 80 ? 20.765 40.590 73.299 1.00 35.61 80 GLU D N 1
ATOM 3503 C CA . GLU D 1 80 ? 20.995 42.019 73.507 1.00 37.87 80 GLU D CA 1
ATOM 3504 C C . GLU D 1 80 ? 22.043 42.217 74.600 1.00 36.48 80 GLU D C 1
ATOM 3505 O O . GLU D 1 80 ? 22.966 43.026 74.447 1.00 36.33 80 GLU D O 1
ATOM 3511 N N . LEU D 1 81 ? 21.915 41.466 75.689 1.00 33.80 81 LEU D N 1
ATOM 3512 C CA . LEU D 1 81 ? 22.866 41.584 76.784 1.00 34.61 81 LEU D CA 1
ATOM 3513 C C . LEU D 1 81 ? 24.280 41.346 76.290 1.00 34.78 81 LEU D C 1
ATOM 3514 O O . LEU D 1 81 ? 25.190 42.097 76.631 1.00 33.97 81 LEU D O 1
ATOM 3519 N N . ARG D 1 82 ? 24.473 40.300 75.493 1.00 35.11 82 ARG D N 1
ATOM 3520 C CA . ARG D 1 82 ? 25.800 40.010 74.972 1.00 35.96 82 ARG D CA 1
ATOM 3521 C C . ARG D 1 82 ? 26.276 41.224 74.161 1.00 36.16 82 ARG D C 1
ATOM 3522 O O . ARG D 1 82 ? 27.459 41.555 74.155 1.00 34.83 82 ARG D O 1
ATOM 3530 N N . ASN D 1 83 ? 25.351 41.892 73.481 1.00 35.72 83 ASN D N 1
ATOM 3531 C CA . ASN D 1 83 ? 25.727 43.070 72.720 1.00 37.40 83 ASN D CA 1
ATOM 3532 C C . ASN D 1 83 ? 26.132 44.221 73.644 1.00 37.87 83 ASN D C 1
ATOM 3533 O O . ASN D 1 83 ? 27.063 44.968 73.342 1.00 38.91 83 ASN D O 1
ATOM 3538 N N . LEU D 1 84 ? 25.436 44.355 74.769 1.00 38.01 84 LEU D N 1
ATOM 3539 C CA . LEU D 1 84 ? 25.715 45.422 75.724 1.00 38.22 84 LEU D CA 1
ATOM 3540 C C . LEU D 1 84 ? 27.020 45.233 76.490 1.00 38.92 84 LEU D C 1
ATOM 3541 O O . LEU D 1 84 ? 27.550 46.191 77.056 1.00 38.42 84 LEU D O 1
ATOM 3546 N N . THR D 1 85 ? 27.547 44.013 76.499 1.00 37.36 85 THR D N 1
ATOM 3547 C CA . THR D 1 85 ? 28.774 43.755 77.229 1.00 39.45 85 THR D CA 1
ATOM 3548 C C . THR D 1 85 ? 29.971 44.503 76.652 1.00 41.99 85 THR D C 1
ATOM 3549 O O . THR D 1 85 ? 31.051 44.501 77.239 1.00 42.31 85 THR D O 1
ATOM 3553 N N . ASN D 1 86 ? 29.776 45.155 75.509 1.00 44.39 86 ASN D N 1
ATOM 3554 C CA . ASN D 1 86 ? 30.853 45.922 74.890 1.00 45.39 86 ASN D CA 1
ATOM 3555 C C . ASN D 1 86 ? 30.990 47.266 75.582 1.00 43.74 86 ASN D C 1
ATOM 3556 O O . ASN D 1 86 ? 32.069 47.853 75.605 1.00 42.47 86 ASN D O 1
ATOM 3561 N N . HIS D 1 87 ? 29.887 47.750 76.145 1.00 42.71 87 HIS D N 1
ATOM 3562 C CA . HIS D 1 87 ? 29.878 49.051 76.805 1.00 43.72 87 HIS D CA 1
ATOM 3563 C C . HIS D 1 87 ? 29.905 48.997 78.334 1.00 39.92 87 HIS D C 1
ATOM 3564 O O . HIS D 1 87 ? 29.475 49.938 78.997 1.00 38.18 87 HIS D O 1
ATOM 3571 N N . THR D 1 88 ? 30.416 47.913 78.897 1.00 36.75 88 THR D N 1
ATOM 3572 C CA . THR D 1 88 ? 30.451 47.809 80.341 1.00 36.02 88 THR D CA 1
ATOM 3573 C C . THR D 1 88 ? 31.422 48.763 81.025 1.00 36.26 88 THR D C 1
ATOM 3574 O O . THR D 1 88 ? 31.731 48.609 82.197 1.00 35.04 88 THR D O 1
ATOM 3578 N N . TYR D 1 89 ? 31.911 49.754 80.290 1.00 37.09 89 TYR D N 1
ATOM 3579 C CA . TYR D 1 89 ? 32.758 50.752 80.917 1.00 38.01 89 TYR D CA 1
ATOM 3580 C C . TYR D 1 89 ? 31.761 51.594 81.705 1.00 38.78 89 TYR D C 1
ATOM 3581 O O . TYR D 1 89 ? 32.134 52.494 82.439 1.00 39.87 89 TYR D O 1
ATOM 3590 N N . ASP D 1 90 ? 30.479 51.283 81.520 1.00 39.56 90 ASP D N 1
ATOM 3591 C CA . ASP D 1 90 ? 29.377 51.938 82.228 1.00 38.48 90 ASP D CA 1
ATOM 3592 C C . ASP D 1 90 ? 29.065 50.896 83.294 1.00 38.28 90 ASP D C 1
ATOM 3593 O O . ASP D 1 90 ? 28.454 49.873 83.001 1.00 37.20 90 ASP D O 1
ATOM 3598 N N . GLU D 1 91 ? 29.500 51.141 84.524 1.00 38.46 91 GLU D N 1
ATOM 3599 C CA . GLU D 1 91 ? 29.286 50.177 85.591 1.00 39.21 91 GLU D CA 1
ATOM 3600 C C . GLU D 1 91 ? 27.820 49.906 85.928 1.00 38.42 91 GLU D C 1
ATOM 3601 O O . GLU D 1 91 ? 27.461 48.777 86.291 1.00 36.61 91 GLU D O 1
ATOM 3607 N N . ALA D 1 92 ? 26.975 50.925 85.810 1.00 35.79 92 ALA D N 1
ATOM 3608 C CA . ALA D 1 92 ? 25.552 50.744 86.098 1.00 37.39 92 ALA D CA 1
ATOM 3609 C C . ALA D 1 92 ? 24.995 49.708 85.116 1.00 36.07 92 ALA D C 1
ATOM 3610 O O . ALA D 1 92 ? 24.117 48.921 85.461 1.00 37.44 92 ALA D O 1
ATOM 3612 N N . LEU D 1 93 ? 25.518 49.719 83.893 1.00 34.20 93 LEU D N 1
ATOM 3613 C CA . LEU D 1 93 ? 25.113 48.763 82.867 1.00 33.97 93 LEU D CA 1
ATOM 3614 C C . LEU D 1 93 ? 25.632 47.369 83.224 1.00 33.18 93 LEU D C 1
ATOM 3615 O O . LEU D 1 93 ? 24.946 46.375 83.001 1.00 37.51 93 LEU D O 1
ATOM 3620 N N . ALA D 1 94 ? 26.843 47.303 83.773 1.00 31.60 94 ALA D N 1
ATOM 3621 C CA . ALA D 1 94 ? 27.441 46.032 84.168 1.00 32.82 94 ALA D CA 1
ATOM 3622 C C . ALA D 1 94 ? 26.601 45.396 85.264 1.00 33.48 94 ALA D C 1
ATOM 3623 O O . ALA D 1 94 ? 26.438 44.171 85.293 1.00 35.69 94 ALA D O 1
ATOM 3625 N N . GLU D 1 95 ? 26.071 46.219 86.167 1.00 32.58 95 GLU D N 1
ATOM 3626 C CA . GLU D 1 95 ? 25.221 45.709 87.241 1.00 34.27 95 GLU D CA 1
ATOM 3627 C C . GLU D 1 95 ? 23.908 45.181 86.647 1.00 34.85 95 GLU D C 1
ATOM 3628 O O . GLU D 1 95 ? 23.404 44.128 87.055 1.00 34.61 95 GLU D O 1
ATOM 3634 N N . ARG D 1 96 ? 23.356 45.915 85.686 1.00 34.53 96 ARG D N 1
ATOM 3635 C CA . ARG D 1 96 ? 22.115 45.509 85.041 1.00 36.87 96 ARG D CA 1
ATOM 3636 C C . ARG D 1 96 ? 22.245 44.150 84.343 1.00 37.95 96 ARG D C 1
ATOM 3637 O O . ARG D 1 96 ? 21.344 43.312 84.441 1.00 36.49 96 ARG D O 1
ATOM 3645 N N . ILE D 1 97 ? 23.362 43.943 83.639 1.00 36.21 97 ILE D N 1
ATOM 3646 C CA . ILE D 1 97 ? 23.616 42.685 82.940 1.00 34.54 97 ILE D CA 1
ATOM 3647 C C . ILE D 1 97 ? 23.780 41.573 83.964 1.00 33.63 97 ILE D C 1
ATOM 3648 O O . ILE D 1 97 ? 23.172 40.515 83.839 1.00 33.78 97 ILE D O 1
ATOM 3653 N N . TYR D 1 98 ? 24.617 41.817 84.971 1.00 32.76 98 TYR D N 1
ATOM 3654 C CA . TYR D 1 98 ? 24.872 40.828 86.022 1.00 31.69 98 TYR D CA 1
ATOM 3655 C C . TYR D 1 98 ? 23.583 40.337 86.682 1.00 31.94 98 TYR D C 1
ATOM 3656 O O . TYR D 1 98 ? 23.457 39.156 87.032 1.00 31.79 98 TYR D O 1
ATOM 3665 N N . ALA D 1 99 ? 22.629 41.245 86.858 1.00 30.48 99 ALA D N 1
ATOM 3666 C CA . ALA D 1 99 ? 21.358 40.896 87.474 1.00 31.64 99 ALA D CA 1
ATOM 3667 C C . ALA D 1 99 ? 20.549 39.864 86.671 1.00 32.20 99 ALA D C 1
ATOM 3668 O O . ALA D 1 99 ? 19.688 39.185 87.233 1.00 30.32 99 ALA D O 1
ATOM 3670 N N . GLU D 1 100 ? 20.830 39.749 85.370 1.00 32.65 100 GLU D N 1
ATOM 3671 C CA . GLU D 1 100 ? 20.124 38.815 84.492 1.00 33.06 100 GLU D CA 1
ATOM 3672 C C . GLU D 1 100 ? 20.892 37.518 84.272 1.00 34.15 100 GLU D C 1
ATOM 3673 O O . GLU D 1 100 ? 20.375 36.589 83.646 1.00 33.92 100 GLU D O 1
ATOM 3679 N N . LEU D 1 101 ? 22.121 37.443 84.768 1.00 33.33 101 LEU D N 1
ATOM 3680 C CA . LEU D 1 101 ? 22.902 36.236 84.551 1.00 34.07 101 LEU D CA 1
ATOM 3681 C C . LEU D 1 101 ? 22.297 34.984 85.144 1.00 34.66 101 LEU D C 1
ATOM 3682 O O . LEU D 1 101 ? 22.349 33.928 84.521 1.00 36.60 101 LEU D O 1
ATOM 3687 N N . PRO D 1 102 ? 21.711 35.068 86.349 1.00 36.30 102 PRO D N 1
ATOM 3688 C CA . PRO D 1 102 ? 21.128 33.835 86.896 1.00 37.24 102 PRO D CA 1
ATOM 3689 C C . PRO D 1 102 ? 20.106 33.232 85.923 1.00 38.47 102 PRO D C 1
ATOM 3690 O O . PRO D 1 102 ? 20.119 32.025 85.658 1.00 38.10 102 PRO D O 1
ATOM 3694 N N . LYS D 1 103 ? 19.232 34.077 85.381 1.00 37.95 103 LYS D N 1
ATOM 3695 C CA . LYS D 1 103 ? 18.245 33.612 84.413 1.00 39.22 103 LYS D CA 1
ATOM 3696 C C . LYS D 1 103 ? 18.979 33.036 83.205 1.00 39.09 103 LYS D C 1
ATOM 3697 O O . LYS D 1 103 ? 18.616 31.974 82.684 1.00 37.09 103 LYS D O 1
ATOM 3703 N N . ALA D 1 104 ? 20.016 33.744 82.762 1.00 37.41 104 ALA D N 1
ATOM 3704 C CA . ALA D 1 104 ? 20.801 33.308 81.615 1.00 37.46 104 ALA D CA 1
ATOM 3705 C C . ALA D 1 104 ? 21.333 31.889 81.820 1.00 37.36 104 ALA D C 1
ATOM 3706 O O . ALA D 1 104 ? 21.254 31.053 80.921 1.00 36.87 104 ALA D O 1
ATOM 3708 N N . LEU D 1 105 ? 21.875 31.628 83.005 1.00 36.86 105 LEU D N 1
ATOM 3709 C CA . LEU D 1 105 ? 22.418 30.317 83.341 1.00 37.26 105 LEU D CA 1
ATOM 3710 C C . LEU D 1 105 ? 21.326 29.263 83.216 1.00 38.71 105 LEU D C 1
ATOM 3711 O O . LEU D 1 105 ? 21.573 28.158 82.726 1.00 39.09 105 LEU D O 1
ATOM 3716 N N . GLU D 1 106 ? 20.118 29.603 83.666 1.00 39.35 106 GLU D N 1
ATOM 3717 C CA . GLU D 1 106 ? 18.991 28.682 83.571 1.00 40.66 106 GLU D CA 1
ATOM 3718 C C . GLU D 1 106 ? 18.756 28.232 82.126 1.00 39.93 106 GLU D C 1
ATOM 3719 O O . GLU D 1 106 ? 18.552 27.034 81.861 1.00 38.72 106 GLU D O 1
ATOM 3725 N N . ARG D 1 107 ? 18.780 29.182 81.195 1.00 37.16 107 ARG D N 1
ATOM 3726 C CA . ARG D 1 107 ? 18.576 28.855 79.785 1.00 37.10 107 ARG D CA 1
ATOM 3727 C C . ARG D 1 107 ? 19.705 28.033 79.185 1.00 37.68 107 ARG D C 1
ATOM 3728 O O . ARG D 1 107 ? 19.464 27.197 78.324 1.00 40.30 107 ARG D O 1
ATOM 3736 N N . PHE D 1 108 ? 20.936 28.261 79.627 1.00 38.70 108 PHE D N 1
ATOM 3737 C CA . PHE D 1 108 ? 22.064 27.486 79.113 1.00 39.78 108 PHE D CA 1
ATOM 3738 C C . PHE D 1 108 ? 21.911 26.026 79.552 1.00 41.89 108 PHE D C 1
ATOM 3739 O O . PHE D 1 108 ? 22.052 25.110 78.748 1.00 42.13 108 PHE D O 1
ATOM 3747 N N . GLN D 1 109 ? 21.608 25.819 80.831 1.00 43.54 109 GLN D N 1
ATOM 3748 C CA . GLN D 1 109 ? 21.434 24.474 81.376 1.00 43.70 109 GLN D CA 1
ATOM 3749 C C . GLN D 1 109 ? 20.296 23.718 80.688 1.00 44.52 109 GLN D C 1
ATOM 3750 O O . GLN D 1 109 ? 20.414 22.526 80.421 1.00 45.09 109 GLN D O 1
ATOM 3756 N N . GLU D 1 110 ? 19.199 24.410 80.398 1.00 45.58 110 GLU D N 1
ATOM 3757 C CA . GLU D 1 110 ? 18.079 23.780 79.712 1.00 47.42 110 GLU D CA 1
ATOM 3758 C C . GLU D 1 110 ? 18.498 23.428 78.293 1.00 48.40 110 GLU D C 1
ATOM 3759 O O . GLU D 1 110 ? 17.976 22.484 77.702 1.00 47.69 110 GLU D O 1
ATOM 3765 N N . LEU D 1 111 ? 19.436 24.199 77.747 1.00 48.85 111 LEU D N 1
ATOM 3766 C CA . LEU D 1 111 ? 19.939 23.953 76.401 1.00 48.93 111 LEU D CA 1
ATOM 3767 C C . LEU D 1 111 ? 20.852 22.734 76.390 1.00 50.49 111 LEU D C 1
ATOM 3768 O O . LEU D 1 111 ? 20.873 21.989 75.416 1.00 51.81 111 LEU D O 1
ATOM 3773 N N . LEU D 1 112 ? 21.620 22.535 77.458 1.00 50.96 112 LEU D N 1
ATOM 3774 C CA . LEU D 1 112 ? 22.505 21.377 77.515 1.00 53.56 112 LEU D CA 1
ATOM 3775 C C . LEU D 1 112 ? 21.667 20.097 77.547 1.00 55.02 112 LEU D C 1
ATOM 3776 O O . LEU D 1 112 ? 21.954 19.138 76.829 1.00 55.67 112 LEU D O 1
ATOM 3781 N N . ARG D 1 113 ? 20.630 20.081 78.381 1.00 56.17 113 ARG D N 1
ATOM 3782 C CA . ARG D 1 113 ? 19.767 18.913 78.459 1.00 57.68 113 ARG D CA 1
ATOM 3783 C C . ARG D 1 113 ? 19.193 18.626 77.079 1.00 59.25 113 ARG D C 1
ATOM 3784 O O . ARG D 1 113 ? 19.560 17.643 76.444 1.00 60.32 113 ARG D O 1
ATOM 3792 N N . ARG D 1 114 ? 18.313 19.503 76.607 1.00 60.50 114 ARG D N 1
ATOM 3793 C CA . ARG D 1 114 ? 17.686 19.339 75.300 1.00 62.19 114 ARG D CA 1
ATOM 3794 C C . ARG D 1 114 ? 18.659 19.050 74.170 1.00 63.54 114 ARG D C 1
ATOM 3795 O O . ARG D 1 114 ? 18.275 18.501 73.137 1.00 63.87 114 ARG D O 1
ATOM 3803 N N . LEU D 1 115 ? 19.918 19.415 74.364 1.00 64.96 115 LEU D N 1
ATOM 3804 C CA . LEU D 1 115 ? 20.920 19.211 73.332 1.00 67.04 115 LEU D CA 1
ATOM 3805 C C . LEU D 1 115 ? 21.393 17.769 73.252 1.00 68.37 115 LEU D C 1
ATOM 3806 O O . LEU D 1 115 ? 21.787 17.299 72.188 1.00 69.16 115 LEU D O 1
ATOM 3811 N N . GLU D 1 116 ? 21.344 17.058 74.370 1.00 69.67 116 GLU D N 1
ATOM 3812 C CA . GLU D 1 116 ? 21.796 15.677 74.379 1.00 71.49 116 GLU D CA 1
ATOM 3813 C C . GLU D 1 116 ? 20.649 14.671 74.462 1.00 72.05 116 GLU D C 1
ATOM 3814 O O . GLU D 1 116 ? 20.309 14.080 73.410 1.00 72.07 116 GLU D O 1
#

InterPro domains:
  IPR010235 Probable ribonuclease HepT [PF08780] (3-116)
  IPR010235 Probable ribonuclease HepT [TIGR01987] (3-115)

CATH classification: 1.20.120.330

Foldseek 3Di:
DDLVVLLVQLVVLLVDDDDVVSLLVNLVSLQVSLVVVLVVLQVVCVVVVHHDPDSVRSVVSCCVVVLAPPDCVNVCCVLNVCSVVCVPVVSSVVSSVCRVVVSVRSVSSVVSVPD/DLVVLLVQLVVLLVDPDDVVSLLVNLVSLQVSLVVVLVVLQVVQVVVVHHQDDSVSSVVSCPVVVLAPPDCVNVCCVLNVCSVVCVVVVSSVVSSVCSVVVSVRSVVNVVSVD/DDLVVLLVQLVVLLVDDDDVVSLLSNLVSLQVSLVVLLVVLQVVLVVVPDHRPDSVSSVVSCCVVVLDPDDPVSVCCVLNVCSVVCVPVVSSVVSSVCSVVVSVRSVSSVVSVD/DLVVLLVQLVVLLVDDDDVVSLLSNLVSLLVSLVVLLVLLQVVQVVVPAHAPDSVSSVVSCCVVVLDPPDCVSVCCVLSVCSVVCVPVVSSVVSSVCSVVVSVVSVSNVVSVD

Solvent-accessible surface area: 19847 Å² total

Nearest PDB structures (foldseek):
  2ywa-assembly2_C  TM=9.994E-01  e=5.247E-13  Thermus thermophilus HB8
  1wwp-assembly1_B  TM=9.487E-01  e=1.708E-05  Thermus thermophilus HB8
  6m6u-assembly1_I  TM=7.638E-01  e=2.276E-02  Shewanella oneidensis MR-1
  2ywa-assembly2_C  TM=1.001E+00  e=8.103E-13  Thermus thermophilus HB8
  8xdj-assembly1_C  TM=9.412E-01  e=9.620E-06  Legionella pneumophila

Radius of gyration: 25.6 Å; Cα contacts (8 Å, |Δi|>4): 566; chains: 4; bounding box: 52×69×66 Å

Organism: Thermus thermophilus (strain ATCC 27634 / DSM 579 / HB8) (NCBI:txid300852)